Protein AF-A0A7V6X422-F1 (afdb_monomer_lite)

Structure (mmCIF, N/CA/C/O backbone):
data_AF-A0A7V6X422-F1
#
_entry.id   AF-A0A7V6X422-F1
#
loop_
_atom_site.group_PDB
_atom_site.id
_atom_site.type_symbol
_atom_site.label_atom_id
_atom_site.label_alt_id
_atom_site.label_comp_id
_atom_site.label_asym_id
_atom_site.label_entity_id
_atom_site.label_seq_id
_atom_site.pdbx_PDB_ins_code
_atom_site.Cartn_x
_atom_site.Cartn_y
_atom_site.Cartn_z
_atom_site.occupancy
_atom_site.B_iso_or_equiv
_atom_site.auth_seq_id
_atom_site.auth_comp_id
_atom_site.auth_asym_id
_atom_site.auth_atom_id
_atom_site.pdbx_PDB_model_num
ATOM 1 N N . SER A 1 1 ? 37.092 27.113 49.396 1.00 39.09 1 SER A N 1
ATOM 2 C CA . SER A 1 1 ? 36.968 28.521 49.836 1.00 39.09 1 SER A CA 1
ATOM 3 C C . SER A 1 1 ? 35.570 29.023 49.493 1.00 39.09 1 SER A C 1
ATOM 5 O O . SER A 1 1 ? 35.177 28.963 48.341 1.00 39.09 1 SER A O 1
ATOM 7 N N . ASN A 1 2 ? 34.820 29.417 50.531 1.00 39.66 2 ASN A N 1
ATOM 8 C CA . ASN A 1 2 ? 33.446 29.948 50.590 1.00 39.66 2 ASN A CA 1
ATOM 9 C C . ASN A 1 2 ? 32.386 29.337 49.652 1.00 39.66 2 ASN A C 1
ATOM 11 O O . ASN A 1 2 ? 32.268 29.717 48.490 1.00 39.66 2 ASN A O 1
ATOM 15 N N . SER A 1 3 ? 31.527 28.476 50.220 1.00 48.16 3 SER A N 1
ATOM 16 C CA . SER A 1 3 ? 30.239 28.095 49.627 1.00 48.16 3 SER A CA 1
ATOM 17 C C . SER A 1 3 ? 29.490 29.354 49.194 1.00 48.16 3 SER A C 1
ATOM 19 O O . SER A 1 3 ? 29.181 30.210 50.032 1.00 48.16 3 SER A O 1
ATOM 21 N N . LYS A 1 4 ? 29.212 29.490 47.896 1.00 50.72 4 LYS A N 1
ATOM 22 C CA . LYS A 1 4 ? 28.394 30.593 47.395 1.00 50.72 4 LYS A CA 1
ATOM 23 C C . LYS A 1 4 ? 26.979 30.400 47.936 1.00 50.72 4 LYS A C 1
ATOM 25 O O . LYS A 1 4 ? 26.298 29.437 47.590 1.00 50.72 4 LYS A O 1
ATOM 30 N N . LYS A 1 5 ? 26.577 31.296 48.834 1.00 50.28 5 LYS A N 1
ATOM 31 C CA . LYS A 1 5 ? 25.212 31.418 49.336 1.00 50.28 5 LYS A CA 1
ATOM 32 C C . LYS A 1 5 ? 24.578 32.605 48.630 1.00 50.28 5 LYS A C 1
ATOM 34 O O . LYS A 1 5 ? 25.113 33.710 48.701 1.00 50.28 5 LYS A O 1
ATOM 39 N N . ILE A 1 6 ? 23.456 32.368 47.964 1.00 48.06 6 ILE A N 1
ATOM 40 C CA . ILE A 1 6 ? 22.561 33.433 47.523 1.00 48.06 6 ILE A CA 1
ATOM 41 C C . ILE A 1 6 ? 21.327 33.382 48.413 1.00 48.06 6 ILE A C 1
ATOM 43 O O . ILE A 1 6 ? 20.767 32.313 48.672 1.00 48.06 6 ILE A O 1
ATOM 47 N N . SER A 1 7 ? 20.943 34.551 48.911 1.00 47.62 7 SER A N 1
ATOM 48 C CA . SER A 1 7 ? 19.698 34.736 49.639 1.00 47.62 7 SER A CA 1
ATOM 49 C C . SER A 1 7 ? 18.792 35.627 48.808 1.00 47.62 7 SER A C 1
ATOM 51 O O . SER A 1 7 ? 19.206 36.707 48.384 1.00 47.62 7 SER A O 1
ATOM 53 N N . LEU A 1 8 ? 17.581 35.144 48.554 1.00 48.09 8 LEU A N 1
ATOM 54 C CA . LEU A 1 8 ? 16.531 35.890 47.879 1.00 48.09 8 LEU A CA 1
ATOM 55 C C . LEU A 1 8 ? 15.438 36.180 48.903 1.00 48.09 8 LEU A C 1
ATOM 57 O O . LEU A 1 8 ? 14.854 35.255 49.466 1.00 48.09 8 LEU A O 1
ATOM 61 N N . THR A 1 9 ? 15.165 37.460 49.115 1.00 50.34 9 THR A N 1
ATOM 62 C CA . THR A 1 9 ? 14.066 37.925 49.958 1.00 50.34 9 THR A CA 1
ATOM 63 C C . THR A 1 9 ? 12.935 38.377 49.050 1.00 50.34 9 THR A C 1
ATOM 65 O O . THR A 1 9 ? 13.094 39.329 48.283 1.00 50.34 9 THR A O 1
ATOM 68 N N . LEU A 1 10 ? 11.795 37.695 49.124 1.00 46.91 10 LEU A N 1
ATOM 69 C CA . LEU A 1 10 ? 10.579 38.096 48.426 1.00 46.91 10 LEU A CA 1
ATOM 70 C C . LEU A 1 10 ? 9.623 38.732 49.431 1.00 46.91 10 LEU A C 1
ATOM 72 O O . LEU A 1 10 ? 9.246 38.113 50.426 1.00 46.91 10 LEU A O 1
ATOM 76 N N . CYS A 1 11 ? 9.224 39.970 49.151 1.00 55.22 11 CYS A N 1
ATOM 77 C CA . CYS A 1 11 ? 8.265 40.715 49.957 1.00 55.22 11 CYS A CA 1
ATO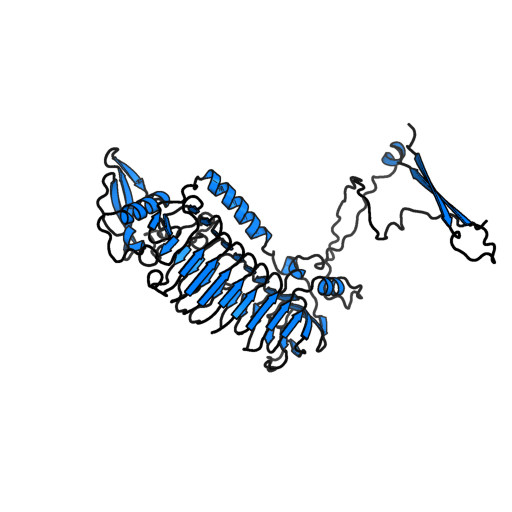M 78 C C . CYS A 1 11 ? 7.012 40.994 49.131 1.00 55.22 11 CYS A C 1
ATOM 80 O O . CYS A 1 11 ? 7.105 41.490 48.009 1.00 55.22 11 CYS A O 1
ATOM 82 N N . SER A 1 12 ? 5.841 40.746 49.711 1.00 51.59 12 SER A N 1
ATOM 83 C CA . SER A 1 12 ? 4.558 41.174 49.157 1.00 51.59 12 SER A CA 1
ATOM 84 C C . SER A 1 12 ? 3.738 41.892 50.223 1.00 51.59 12 SER A C 1
ATOM 86 O O . SER A 1 12 ? 3.800 41.570 51.411 1.00 51.59 12 SER A O 1
ATOM 88 N N . THR A 1 13 ? 2.979 42.897 49.797 1.00 52.91 13 THR A N 1
ATOM 89 C CA . THR A 1 13 ? 1.992 43.583 50.637 1.00 52.91 13 THR A CA 1
ATOM 90 C C . THR A 1 13 ? 0.639 43.383 49.981 1.00 52.91 13 THR A C 1
ATOM 92 O O . THR A 1 13 ? 0.491 43.690 48.801 1.00 52.91 13 THR A O 1
ATOM 95 N N . TYR A 1 14 ? -0.341 42.869 50.719 1.00 55.34 14 TYR A N 1
ATOM 96 C CA . TYR A 1 14 ? -1.690 42.668 50.193 1.00 55.34 14 TYR A CA 1
ATOM 97 C C . TYR A 1 14 ? -2.749 43.219 51.149 1.00 55.34 14 TYR A C 1
ATOM 99 O O . TYR A 1 14 ? -2.498 43.429 52.338 1.00 55.34 14 TYR A O 1
ATOM 107 N N . GLY A 1 15 ? -3.935 43.485 50.596 1.00 54.53 15 GLY A N 1
ATOM 108 C CA . GLY A 1 15 ? -5.058 44.093 51.315 1.00 54.53 15 GLY A CA 1
ATOM 109 C C . GLY A 1 15 ? -5.277 45.584 51.044 1.00 54.53 15 GLY A C 1
ATOM 110 O O . GLY A 1 15 ? -5.932 46.238 51.849 1.00 54.53 15 GLY A O 1
ATOM 111 N N . VAL A 1 16 ? -4.766 46.120 49.930 1.00 54.19 16 VAL A N 1
ATOM 112 C CA . VAL A 1 16 ? -5.025 47.505 49.502 1.00 54.19 16 VAL A CA 1
ATOM 113 C C . VAL A 1 16 ? -5.635 47.496 48.093 1.00 54.19 16 VAL A C 1
ATOM 115 O O . VAL A 1 16 ? -5.088 46.801 47.238 1.00 54.19 16 VAL A O 1
ATOM 118 N N . LEU A 1 17 ? -6.702 48.301 47.902 1.00 48.78 17 LEU A N 1
ATOM 119 C CA . LEU A 1 17 ? -7.519 48.619 46.695 1.00 48.78 17 LEU A CA 1
ATOM 120 C C . LEU A 1 17 ? -8.883 47.872 46.662 1.00 48.78 17 LEU A C 1
ATOM 122 O O . LEU A 1 17 ? -8.901 46.651 46.769 1.00 48.78 17 LEU A O 1
ATOM 126 N N . ASP A 1 18 ? -10.079 48.487 46.602 1.00 47.84 18 ASP A N 1
ATOM 127 C CA . ASP A 1 18 ? -10.514 49.826 46.143 1.00 47.84 18 ASP A CA 1
ATOM 128 C C . ASP A 1 18 ? -11.779 50.374 46.878 1.00 47.84 18 ASP A C 1
ATOM 130 O O . ASP A 1 18 ? -12.645 49.624 47.336 1.00 47.84 18 ASP A O 1
ATOM 134 N N . ASP A 1 19 ? -11.881 51.712 46.920 1.00 54.50 19 ASP A N 1
ATOM 135 C CA . ASP A 1 19 ? -13.081 52.573 46.795 1.00 54.50 19 ASP A CA 1
ATOM 136 C C . ASP A 1 19 ? -14.284 52.520 47.763 1.00 54.50 19 ASP A C 1
ATOM 138 O O . ASP A 1 19 ? -15.371 52.993 47.414 1.00 54.50 19 ASP A O 1
ATOM 142 N N . LYS A 1 20 ? -14.136 52.085 49.024 1.00 53.91 20 LYS A N 1
ATOM 143 C CA . LYS A 1 20 ? -15.140 52.416 50.068 1.00 53.91 20 LYS A CA 1
ATOM 144 C C . LYS A 1 20 ? -14.505 52.938 51.368 1.00 53.91 20 LYS A C 1
ATOM 146 O O . LYS A 1 20 ? -13.764 52.184 51.993 1.00 53.91 20 LYS A O 1
ATOM 151 N N . PRO A 1 21 ? -14.808 54.174 51.832 1.00 52.25 21 PRO A N 1
ATOM 152 C CA . PRO A 1 21 ? -14.070 54.827 52.926 1.00 52.25 21 PRO A CA 1
ATOM 153 C C . PRO A 1 21 ? -14.314 54.303 54.350 1.00 52.25 21 PRO A C 1
ATOM 155 O O . PRO A 1 21 ? -13.856 54.939 55.292 1.00 52.25 21 PRO A O 1
ATOM 158 N N . GLU A 1 22 ? -15.053 53.212 54.563 1.00 54.59 22 GLU A N 1
ATOM 159 C CA . GLU A 1 22 ? -15.645 52.960 55.891 1.00 54.59 22 GLU A CA 1
ATOM 160 C C . GLU A 1 22 ? -15.106 51.746 56.660 1.00 54.59 22 GLU A C 1
ATOM 162 O O . GLU A 1 22 ? -15.629 51.426 57.723 1.00 54.59 22 GLU A O 1
ATOM 167 N N . VAL A 1 23 ? -14.022 51.097 56.214 1.00 54.19 23 VAL A N 1
ATOM 168 C CA . VAL A 1 23 ? -13.321 50.107 57.057 1.00 54.19 23 VAL A CA 1
ATOM 169 C C . VAL A 1 23 ? -11.805 50.214 56.874 1.00 54.19 23 VAL A C 1
ATOM 171 O O . VAL A 1 23 ? -11.267 49.747 55.871 1.00 54.19 23 VAL A O 1
ATOM 174 N N . GLU A 1 24 ? -11.102 50.791 57.855 1.00 50.31 24 GLU A N 1
ATOM 175 C CA . GLU A 1 24 ? -9.637 50.709 57.950 1.00 50.31 24 GLU A CA 1
ATOM 176 C C . GLU A 1 24 ? -9.220 49.236 58.072 1.00 50.31 24 GLU A C 1
ATOM 178 O O . GLU A 1 24 ? -9.420 48.596 59.106 1.00 50.31 24 GLU A O 1
ATOM 183 N N . LYS A 1 25 ? -8.638 48.670 57.011 1.00 50.75 25 LYS A N 1
ATOM 184 C CA . LYS A 1 25 ? -7.932 47.387 57.092 1.00 50.75 25 LYS A CA 1
ATOM 185 C C . LYS A 1 25 ? -6.433 47.649 57.162 1.00 50.75 25 LYS A C 1
ATOM 187 O O . LYS A 1 25 ? -5.873 48.340 56.317 1.00 50.75 25 LYS A O 1
ATOM 192 N N . ILE A 1 26 ? -5.798 47.090 58.190 1.00 51.41 26 ILE A N 1
ATOM 193 C CA . ILE A 1 26 ? -4.356 47.189 58.434 1.00 51.41 26 ILE A CA 1
ATOM 194 C C . ILE A 1 26 ? -3.623 46.434 57.308 1.00 51.41 26 ILE A C 1
ATOM 196 O O . ILE A 1 26 ? -3.895 45.244 57.127 1.00 51.41 26 ILE A O 1
ATOM 200 N N . PRO A 1 27 ? -2.714 47.074 56.548 1.00 52.22 27 PRO A N 1
ATOM 201 C CA . PRO A 1 27 ? -1.969 46.400 55.489 1.00 52.22 27 PRO A CA 1
ATOM 202 C C . PRO A 1 27 ? -1.091 45.293 56.080 1.00 52.22 27 PRO A C 1
ATOM 204 O O . PRO A 1 27 ? -0.314 45.535 57.006 1.00 52.22 27 PRO A O 1
ATOM 207 N N . GLN A 1 28 ? -1.200 44.081 55.532 1.00 50.09 28 GLN A N 1
ATOM 208 C CA . GLN A 1 28 ? -0.373 42.950 55.946 1.00 50.09 28 GLN A CA 1
ATOM 209 C C . GLN A 1 28 ? 0.799 42.778 54.981 1.00 50.09 28 GLN A C 1
ATOM 211 O O . GLN A 1 28 ? 0.638 42.813 53.758 1.00 50.09 28 GLN A O 1
ATOM 216 N N . LYS A 1 29 ? 1.994 42.607 55.548 1.00 46.66 29 LYS A N 1
ATOM 217 C CA . LYS A 1 29 ? 3.221 42.307 54.809 1.00 46.66 29 LYS A CA 1
ATOM 218 C C . LYS A 1 29 ? 3.597 40.859 55.054 1.00 46.66 29 LYS A C 1
ATOM 220 O O . LYS A 1 29 ? 3.610 40.417 56.198 1.00 46.66 29 LYS A O 1
ATOM 225 N N . VAL A 1 30 ? 3.940 40.154 53.987 1.00 46.66 30 VAL A N 1
ATOM 226 C CA . VAL A 1 30 ? 4.555 38.831 54.072 1.00 46.66 30 VAL A CA 1
ATOM 227 C C . VAL A 1 30 ? 5.927 38.927 53.429 1.00 46.66 30 VAL A C 1
ATOM 229 O O . VAL A 1 30 ? 6.063 39.407 52.302 1.00 46.66 30 VAL A O 1
ATOM 232 N N . GLN A 1 31 ? 6.937 38.500 54.179 1.00 44.22 31 GLN A N 1
ATOM 233 C CA . GLN A 1 31 ? 8.309 38.361 53.721 1.00 44.22 31 GLN A CA 1
ATOM 234 C C . GLN A 1 31 ? 8.694 36.892 53.831 1.00 44.22 31 GLN A C 1
ATOM 236 O O . GLN A 1 31 ? 8.402 36.248 54.837 1.00 44.22 31 GLN A O 1
ATOM 241 N N . MET A 1 32 ? 9.356 36.380 52.801 1.00 44.31 32 MET A N 1
ATOM 242 C CA . MET A 1 32 ? 9.904 35.035 52.803 1.00 44.31 32 MET A CA 1
ATOM 243 C C . MET A 1 32 ? 11.343 35.073 52.304 1.00 44.31 32 MET A C 1
ATOM 245 O O . MET A 1 32 ? 11.629 35.628 51.239 1.00 44.31 32 MET A O 1
ATOM 249 N N . ASP A 1 33 ? 12.234 34.477 53.091 1.00 42.16 33 ASP A N 1
ATOM 250 C CA . ASP A 1 33 ? 13.657 34.405 52.793 1.00 42.16 33 ASP A CA 1
ATOM 251 C C . ASP A 1 33 ? 14.014 32.998 52.322 1.00 42.16 33 ASP A C 1
ATOM 253 O O . ASP A 1 33 ? 13.880 32.018 53.055 1.00 42.16 33 ASP A O 1
ATOM 257 N N . PHE A 1 34 ? 14.517 32.901 51.097 1.00 44.94 34 PHE A N 1
ATOM 258 C CA . PHE A 1 34 ? 15.059 31.667 50.551 1.00 44.94 34 PHE A CA 1
ATOM 259 C C . PHE A 1 34 ? 16.577 31.723 50.618 1.00 44.94 34 PHE A C 1
ATOM 261 O O . PHE A 1 34 ? 17.200 32.687 50.172 1.00 44.94 34 PHE A O 1
ATOM 268 N N . THR A 1 35 ? 17.190 30.677 51.163 1.00 43.69 35 THR A N 1
ATOM 269 C CA . THR A 1 35 ? 18.640 30.495 51.118 1.00 43.69 35 THR A CA 1
ATOM 270 C C . THR A 1 35 ? 18.956 29.303 50.236 1.00 43.69 35 THR A C 1
ATOM 272 O O . THR A 1 35 ? 18.597 28.180 50.570 1.00 43.69 35 THR A O 1
ATOM 275 N N . ILE A 1 36 ? 19.686 29.546 49.150 1.00 48.62 36 ILE A N 1
ATOM 276 C CA . ILE A 1 36 ? 20.224 28.488 48.298 1.00 48.62 36 ILE A CA 1
ATOM 277 C C . ILE A 1 36 ? 21.727 28.411 48.566 1.00 48.62 36 ILE A C 1
ATOM 279 O O . ILE A 1 36 ? 22.453 29.400 48.406 1.00 48.62 36 ILE A O 1
ATOM 283 N N . LYS A 1 37 ? 22.190 27.245 49.028 1.00 50.50 37 LYS A N 1
ATOM 284 C CA . LYS A 1 37 ? 23.607 26.962 49.289 1.00 50.50 37 LYS A CA 1
ATOM 285 C C . LYS A 1 37 ? 24.091 25.919 48.289 1.00 50.50 37 LYS A C 1
ATOM 287 O O . LYS A 1 37 ? 23.508 24.845 48.194 1.00 50.50 37 LYS A O 1
ATOM 292 N N . MET A 1 38 ? 25.191 26.216 47.604 1.00 49.25 38 MET A N 1
ATOM 293 C CA . MET A 1 38 ? 25.941 25.193 46.878 1.00 49.25 38 MET A CA 1
ATOM 294 C C . MET A 1 38 ? 26.839 24.439 47.877 1.00 49.25 38 MET A C 1
ATOM 296 O O . MET A 1 38 ? 27.564 25.110 48.628 1.00 49.25 38 MET A O 1
ATOM 300 N N . PRO A 1 39 ? 26.786 23.095 47.946 1.00 53.09 39 PRO A N 1
ATOM 301 C CA . PRO A 1 39 ? 27.644 22.330 48.846 1.00 53.09 39 PRO A CA 1
ATOM 302 C C . PRO A 1 39 ? 29.120 22.566 48.505 1.00 53.09 39 PRO A C 1
ATOM 304 O O . PRO A 1 39 ? 29.488 22.822 47.358 1.00 53.09 39 PRO A O 1
ATOM 307 N N . SER A 1 40 ? 29.967 22.559 49.528 1.00 55.88 40 SER A N 1
ATOM 308 C CA . SER A 1 40 ? 31.416 22.693 49.369 1.00 55.88 40 SER A CA 1
ATOM 309 C C . SER A 1 40 ? 32.029 21.416 48.786 1.00 55.88 40 SER A C 1
ATOM 311 O O . SER A 1 40 ? 31.485 20.332 48.969 1.00 55.88 40 SER A O 1
ATO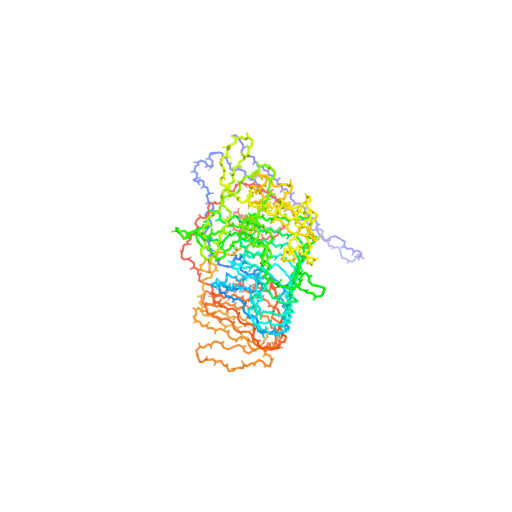M 313 N N . GLU A 1 41 ? 33.189 21.519 48.125 1.00 52.03 41 GLU A N 1
ATOM 314 C CA . GLU A 1 41 ? 33.918 20.342 47.611 1.00 52.03 41 GLU A CA 1
ATOM 315 C C . GLU A 1 41 ? 34.167 19.285 48.700 1.00 52.03 41 GLU A C 1
ATOM 317 O O . GLU A 1 41 ? 34.080 18.094 48.430 1.00 52.03 41 GLU A O 1
ATOM 322 N N . GLU A 1 42 ? 34.401 19.698 49.949 1.00 54.91 42 GLU A N 1
ATOM 323 C CA . GLU A 1 42 ? 34.571 18.779 51.083 1.00 54.91 42 GLU A CA 1
ATOM 324 C C . GLU A 1 42 ? 33.276 18.053 51.492 1.00 54.91 42 GLU A C 1
ATOM 326 O O . GLU A 1 42 ? 33.346 16.920 51.962 1.00 54.91 42 GLU A O 1
ATOM 331 N N . GLU A 1 43 ? 32.106 18.680 51.315 1.00 53.09 43 GLU A N 1
ATOM 332 C CA . GLU A 1 43 ? 30.788 18.061 51.543 1.00 53.09 43 GLU A CA 1
ATOM 333 C C . GLU A 1 43 ? 30.430 17.098 50.393 1.00 53.09 43 GLU A C 1
ATOM 335 O O . GLU A 1 43 ? 29.890 16.027 50.646 1.00 53.09 43 GLU A O 1
ATOM 340 N N . ILE A 1 44 ? 30.808 17.431 49.151 1.00 52.16 44 ILE A N 1
ATOM 341 C CA . ILE A 1 44 ? 30.612 16.584 47.956 1.00 52.16 44 ILE A CA 1
ATOM 342 C C . ILE A 1 44 ? 31.479 15.314 48.009 1.00 52.16 44 ILE A C 1
ATOM 344 O O . ILE A 1 44 ? 31.081 14.271 47.502 1.00 52.16 44 ILE A O 1
ATOM 348 N N . LEU A 1 45 ? 32.668 15.389 48.617 1.00 47.81 45 LEU A N 1
ATOM 349 C CA . LEU A 1 45 ? 33.629 14.279 48.669 1.00 47.81 45 LEU A CA 1
ATOM 350 C C . LEU A 1 45 ? 33.458 13.352 49.889 1.00 47.81 45 LEU A C 1
ATOM 352 O O . LEU A 1 45 ? 34.007 12.251 49.885 1.00 47.81 45 LEU A O 1
ATOM 356 N N . LYS A 1 46 ? 32.743 13.778 50.944 1.00 47.94 46 LYS A N 1
ATOM 357 C CA . LYS A 1 46 ? 32.546 12.989 52.181 1.00 47.94 46 LYS A CA 1
ATOM 358 C C . LYS A 1 46 ? 31.323 12.083 52.164 1.00 47.94 46 LYS A C 1
ATOM 360 O O . LYS A 1 46 ? 31.327 11.071 52.861 1.00 47.94 46 LYS A O 1
ATOM 365 N N . GLU A 1 47 ? 30.301 12.427 51.396 1.00 44.88 47 GLU A N 1
ATOM 366 C CA . GLU A 1 47 ? 29.102 11.614 51.245 1.00 44.88 47 GLU A CA 1
ATOM 367 C C . GLU A 1 47 ? 28.950 11.279 49.770 1.00 44.88 47 GLU A C 1
ATOM 369 O O . GLU A 1 47 ? 28.901 12.174 48.932 1.00 44.88 47 GLU A O 1
ATOM 374 N N . ASN A 1 48 ? 28.972 9.977 49.471 1.00 37.41 48 ASN A N 1
ATOM 375 C CA . ASN A 1 48 ? 28.841 9.412 48.132 1.00 37.41 48 ASN A CA 1
ATOM 376 C C . ASN A 1 48 ? 27.871 10.225 47.273 1.00 37.41 48 ASN A C 1
ATOM 378 O O . ASN A 1 48 ? 26.752 10.492 47.707 1.00 37.41 48 ASN A O 1
ATOM 382 N N . TYR A 1 49 ? 28.308 10.558 46.056 1.00 38.31 49 TYR A N 1
ATOM 383 C CA . TYR A 1 49 ? 27.495 11.150 44.999 1.00 38.31 49 TYR A CA 1
ATOM 384 C C . TYR A 1 49 ? 26.030 10.710 45.101 1.00 38.31 49 TYR A C 1
ATOM 386 O O . TYR A 1 49 ? 25.713 9.520 45.008 1.00 38.31 49 TYR A O 1
ATOM 394 N N . TYR A 1 50 ? 25.140 11.677 45.314 1.00 38.12 50 TYR A N 1
ATOM 395 C CA . TYR A 1 50 ? 23.708 11.432 45.301 1.00 38.12 50 TYR A CA 1
ATOM 396 C C . TYR A 1 50 ? 23.277 11.190 43.855 1.00 38.12 50 TYR A C 1
ATOM 398 O O . TYR A 1 50 ? 22.954 12.117 43.118 1.00 38.12 50 TYR A O 1
ATOM 406 N N . TYR A 1 51 ? 23.275 9.929 43.446 1.00 35.22 51 TYR A N 1
ATOM 407 C CA . TYR A 1 51 ? 22.495 9.494 42.301 1.00 35.22 51 TYR A CA 1
ATOM 408 C C . TYR A 1 51 ? 21.034 9.425 42.748 1.00 35.22 51 TYR A C 1
ATOM 410 O O . TYR A 1 51 ? 20.694 8.672 43.663 1.00 35.22 51 TYR A O 1
ATOM 418 N N . ILE A 1 52 ? 20.157 10.209 42.121 1.00 34.31 52 ILE A N 1
ATOM 419 C CA . ILE A 1 52 ? 18.721 9.958 42.235 1.00 34.31 52 ILE A CA 1
ATOM 420 C C . ILE A 1 52 ? 18.438 8.743 41.356 1.00 34.31 52 ILE A C 1
ATOM 422 O O . ILE A 1 52 ? 18.276 8.859 40.144 1.00 34.31 52 ILE A O 1
ATOM 426 N N . TYR A 1 53 ? 18.407 7.567 41.973 1.00 34.47 53 TYR A N 1
ATOM 427 C CA . TYR A 1 53 ? 17.835 6.388 41.342 1.00 34.47 53 TYR A CA 1
ATOM 428 C C . TYR A 1 53 ? 16.322 6.532 41.422 1.00 34.47 53 TYR A C 1
ATOM 430 O O . TYR A 1 53 ? 15.723 6.405 42.492 1.00 34.47 53 TYR A O 1
ATOM 438 N N . ARG A 1 54 ? 15.692 6.851 40.294 1.00 37.84 54 ARG A N 1
ATOM 439 C CA . ARG A 1 54 ? 14.250 6.683 40.182 1.00 37.84 54 ARG A CA 1
ATOM 440 C C . ARG A 1 54 ? 14.012 5.242 39.759 1.00 37.84 54 ARG A C 1
ATOM 442 O O . ARG A 1 54 ? 14.399 4.861 38.660 1.00 37.84 54 ARG A O 1
ATOM 449 N N . ASN A 1 55 ? 13.342 4.477 40.612 1.00 32.56 55 ASN A N 1
ATOM 450 C CA . ASN A 1 55 ? 12.643 3.281 40.167 1.00 32.56 55 ASN A CA 1
ATOM 451 C C . ASN A 1 55 ? 11.513 3.760 39.253 1.00 32.56 55 ASN A C 1
ATOM 453 O O . ASN A 1 55 ? 10.469 4.209 39.728 1.00 32.56 55 ASN A O 1
ATOM 457 N N . VAL A 1 56 ? 11.765 3.783 37.946 1.00 39.88 56 VAL A N 1
ATOM 458 C CA . VAL A 1 56 ? 10.714 3.988 36.956 1.00 39.88 56 VAL A CA 1
ATOM 459 C C . VAL A 1 56 ? 10.111 2.617 36.718 1.00 39.88 56 VAL A C 1
ATOM 461 O O . VAL A 1 56 ? 10.809 1.696 36.308 1.00 39.88 56 VAL A O 1
ATOM 464 N N . ILE A 1 57 ? 8.827 2.481 37.029 1.00 41.28 57 ILE A N 1
ATOM 465 C CA . ILE A 1 57 ? 8.045 1.375 36.496 1.00 41.28 57 ILE A CA 1
ATOM 466 C C . ILE A 1 57 ? 7.821 1.751 35.033 1.00 41.28 57 ILE A C 1
ATOM 468 O O . ILE A 1 57 ? 7.105 2.718 34.759 1.00 41.28 57 ILE A O 1
ATOM 472 N N . GLU A 1 58 ? 8.503 1.079 34.107 1.00 47.69 58 GLU A N 1
ATOM 473 C CA . GLU A 1 58 ? 8.146 1.210 32.699 1.00 47.69 58 GLU A CA 1
ATOM 474 C C . GLU A 1 58 ? 6.751 0.609 32.546 1.00 47.69 58 GLU A C 1
ATOM 476 O O . GLU A 1 58 ? 6.489 -0.542 32.887 1.00 47.69 58 GLU A O 1
ATOM 481 N N . THR A 1 59 ? 5.813 1.459 32.149 1.00 53.47 59 THR A N 1
ATOM 482 C CA . THR A 1 59 ? 4.453 1.040 31.841 1.00 53.47 59 THR A CA 1
ATOM 483 C C . THR A 1 59 ? 4.246 1.283 30.367 1.00 53.47 59 THR A C 1
ATOM 485 O O . THR A 1 59 ? 4.691 2.298 29.830 1.00 53.47 59 THR A O 1
ATOM 488 N N . ASN A 1 60 ? 3.458 0.426 29.741 1.00 59.47 60 ASN A N 1
ATOM 489 C CA . ASN A 1 60 ? 3.059 0.570 28.346 1.00 59.47 60 ASN A CA 1
ATOM 490 C C . ASN A 1 60 ? 2.140 1.787 28.092 1.00 59.47 60 ASN A C 1
ATOM 492 O O . ASN A 1 60 ? 1.595 1.952 27.002 1.00 59.47 60 ASN A O 1
ATOM 496 N N . ARG A 1 61 ? 1.925 2.636 29.106 1.00 67.06 61 ARG A N 1
ATOM 497 C CA . ARG A 1 61 ? 1.071 3.827 29.053 1.00 67.06 61 ARG A CA 1
ATOM 498 C C . ARG A 1 61 ? 1.702 4.960 28.242 1.00 67.06 61 ARG A C 1
ATOM 500 O O . ARG A 1 61 ? 0.965 5.759 27.674 1.00 67.06 61 ARG A O 1
ATOM 507 N N . ASP A 1 62 ? 3.031 5.006 28.152 1.00 65.19 62 ASP A N 1
ATOM 508 C CA . ASP A 1 62 ? 3.773 5.934 27.287 1.00 65.19 62 ASP A CA 1
ATOM 509 C C . ASP A 1 62 ? 4.184 5.215 25.993 1.00 65.19 62 ASP A C 1
ATOM 511 O O . ASP A 1 62 ? 5.342 4.867 25.783 1.00 65.19 62 ASP A O 1
ATOM 515 N N . SER A 1 63 ? 3.186 4.875 25.174 1.00 76.88 63 SER A N 1
ATOM 516 C CA . SER A 1 63 ? 3.365 4.135 23.921 1.00 76.88 63 SER A CA 1
ATOM 517 C C . SER A 1 63 ? 2.776 4.896 22.739 1.00 76.88 63 SER A C 1
ATOM 519 O O . SER A 1 63 ? 1.674 5.448 22.815 1.00 76.88 63 SER A O 1
ATOM 521 N N . GLU A 1 64 ? 3.475 4.858 21.604 1.00 82.44 64 GLU A N 1
ATOM 522 C CA . GLU A 1 64 ? 3.008 5.469 20.360 1.00 82.44 64 GLU A CA 1
ATOM 523 C C . GLU A 1 64 ? 1.695 4.862 19.846 1.00 82.44 64 GLU A C 1
ATOM 525 O O . GLU A 1 64 ? 0.962 5.517 19.099 1.00 82.44 64 GLU A O 1
ATOM 530 N N . LEU A 1 65 ? 1.345 3.647 20.291 1.00 87.25 65 LEU A N 1
ATOM 531 C CA . LEU A 1 65 ? 0.090 2.977 19.952 1.00 87.25 65 LEU A CA 1
ATOM 532 C C . LEU A 1 65 ? -1.135 3.857 20.220 1.00 87.25 65 LEU A C 1
ATOM 534 O O . LEU A 1 65 ? -2.036 3.937 19.384 1.00 87.25 65 LEU A O 1
ATOM 538 N N . TRP A 1 66 ? -1.144 4.569 21.345 1.00 88.19 66 TRP A N 1
ATOM 539 C CA . TRP A 1 66 ? -2.298 5.331 21.823 1.00 88.19 66 TRP A CA 1
ATOM 540 C C . TRP A 1 66 ? -2.629 6.566 20.969 1.00 88.19 66 TRP A C 1
ATOM 542 O O . TRP A 1 66 ? -3.734 7.113 21.050 1.00 88.19 66 TRP A O 1
ATOM 552 N N . HIS A 1 67 ? -1.702 6.996 20.111 1.00 89.06 67 HIS A N 1
ATOM 553 C CA . HIS A 1 67 ? -1.901 8.101 19.171 1.00 89.06 67 HIS A CA 1
ATOM 554 C C . HIS A 1 67 ? -2.569 7.668 17.854 1.00 89.06 67 HIS A C 1
ATOM 556 O O . HIS A 1 67 ? -2.855 8.504 16.994 1.00 89.06 67 HIS A O 1
ATOM 562 N N . ASN A 1 68 ? -2.861 6.375 17.696 1.00 95.38 68 ASN A N 1
ATOM 563 C CA . ASN A 1 68 ? -3.524 5.825 16.519 1.00 95.38 68 ASN A CA 1
ATOM 564 C C . ASN A 1 68 ? -5.031 5.673 16.752 1.00 95.38 68 ASN A C 1
ATOM 566 O O . ASN A 1 68 ? -5.495 5.411 17.865 1.00 95.38 68 ASN A O 1
ATOM 570 N N . ALA A 1 69 ? -5.819 5.835 15.692 1.00 97.88 69 ALA A N 1
ATOM 571 C CA . ALA A 1 69 ? -7.241 5.498 15.717 1.00 97.88 69 ALA A CA 1
ATOM 572 C C . ALA A 1 69 ? -7.437 3.976 15.656 1.00 97.88 69 ALA A C 1
ATOM 574 O O . ALA A 1 69 ? -8.240 3.435 16.413 1.00 97.88 69 ALA A O 1
ATOM 575 N N . LEU A 1 70 ? -6.684 3.310 14.774 1.00 98.69 70 LEU A N 1
ATOM 576 C CA . LEU A 1 70 ? -6.720 1.866 14.548 1.00 98.69 70 LEU A CA 1
ATOM 577 C C . LEU A 1 70 ? -5.289 1.320 14.475 1.00 98.69 70 LEU A C 1
ATOM 579 O O . LEU A 1 70 ? -4.460 1.869 13.744 1.00 98.69 70 LEU A O 1
ATOM 583 N N . VAL A 1 71 ? -5.028 0.235 15.197 1.00 98.50 71 VAL A N 1
ATOM 584 C CA . VAL A 1 71 ? -3.781 -0.534 15.147 1.00 98.50 71 VAL A CA 1
ATOM 585 C C . VAL A 1 71 ? -4.135 -2.009 15.009 1.00 98.50 71 VAL A C 1
ATOM 587 O O . VAL A 1 71 ? -4.763 -2.579 15.900 1.00 98.50 71 VAL A O 1
ATOM 590 N N . ALA A 1 72 ? -3.701 -2.630 13.919 1.00 98.44 72 ALA A N 1
ATOM 591 C CA . ALA A 1 72 ? -3.723 -4.075 13.751 1.00 98.44 72 ALA A CA 1
ATOM 592 C C . ALA A 1 72 ? -2.300 -4.578 13.514 1.00 98.44 72 ALA A C 1
ATOM 594 O O . ALA A 1 72 ? -1.579 -4.053 12.665 1.00 98.44 72 ALA A O 1
ATOM 595 N N . TYR A 1 73 ? -1.894 -5.603 14.251 1.00 97.19 73 TYR A N 1
ATOM 596 C CA . TYR A 1 73 ? -0.681 -6.359 13.938 1.00 97.19 73 TYR A CA 1
ATOM 597 C C . TYR A 1 73 ? -0.934 -7.486 12.931 1.00 97.19 73 TYR A C 1
ATOM 599 O O . TYR A 1 73 ? 0.013 -8.027 12.362 1.00 97.19 73 TYR A O 1
ATOM 607 N N . GLY A 1 74 ? -2.202 -7.791 12.661 1.00 97.88 74 GLY A N 1
ATOM 608 C CA . GLY A 1 74 ? -2.647 -8.423 11.430 1.00 97.88 74 GLY A CA 1
ATOM 609 C C . GLY A 1 74 ? -3.038 -7.391 10.369 1.00 97.88 74 GLY A C 1
ATOM 610 O O . GLY A 1 74 ? -2.422 -6.331 10.234 1.00 97.88 74 GLY A O 1
ATOM 611 N N . ASP A 1 75 ? -4.090 -7.708 9.624 1.00 98.56 75 ASP A N 1
ATOM 612 C CA . ASP A 1 75 ? -4.678 -6.864 8.589 1.00 98.56 75 ASP A CA 1
ATOM 613 C C . ASP A 1 75 ? -5.796 -5.967 9.140 1.00 98.56 75 ASP A C 1
ATOM 615 O O . ASP A 1 75 ? -6.502 -6.313 10.086 1.00 98.56 75 ASP A O 1
ATOM 619 N N . ILE A 1 76 ? -6.036 -4.841 8.473 1.00 98.75 76 ILE A N 1
ATOM 620 C CA . ILE A 1 76 ? -7.291 -4.093 8.550 1.00 98.75 76 ILE A CA 1
ATOM 621 C C . ILE A 1 76 ? -8.054 -4.361 7.254 1.00 98.75 76 ILE A C 1
ATOM 623 O O . ILE A 1 76 ? -7.665 -3.877 6.193 1.00 98.75 76 ILE A O 1
ATOM 627 N N . GLN A 1 77 ? -9.141 -5.124 7.339 1.00 98.19 77 GLN A N 1
ATOM 628 C CA . GLN A 1 77 ? -9.956 -5.524 6.193 1.00 98.19 77 GLN A CA 1
ATOM 629 C C . GLN A 1 77 ? -11.298 -4.795 6.198 1.00 98.19 77 GLN A C 1
ATOM 631 O O . GLN A 1 77 ? -12.054 -4.858 7.170 1.00 98.19 77 GLN A O 1
ATOM 636 N N . ILE A 1 78 ? -11.609 -4.115 5.096 1.00 98.19 78 ILE A N 1
ATOM 637 C CA . ILE A 1 78 ? -12.788 -3.258 4.973 1.00 98.19 78 ILE A CA 1
ATOM 638 C C . ILE A 1 78 ? -13.756 -3.830 3.940 1.00 98.19 78 ILE A C 1
ATOM 640 O O . ILE A 1 78 ? -13.462 -3.888 2.747 1.00 98.19 78 ILE A O 1
ATOM 644 N N . TYR A 1 79 ? -14.940 -4.200 4.415 1.00 96.25 79 TYR A N 1
ATOM 645 C CA . TYR A 1 79 ? -16.081 -4.682 3.631 1.00 96.25 79 TYR A CA 1
ATOM 646 C C . TYR A 1 79 ? -17.257 -3.686 3.658 1.00 96.25 79 TYR A C 1
ATOM 648 O O . TYR A 1 79 ? -18.378 -4.049 3.306 1.00 96.25 79 TYR A O 1
ATOM 656 N N . ALA A 1 80 ? -17.015 -2.469 4.156 1.00 91.06 80 ALA A N 1
ATOM 657 C CA . ALA A 1 80 ? -18.024 -1.468 4.482 1.00 91.06 80 ALA A CA 1
ATOM 658 C C . ALA A 1 80 ? -17.915 -0.207 3.616 1.00 91.06 80 ALA A C 1
ATOM 660 O O . ALA A 1 80 ? -16.811 0.291 3.379 1.00 91.06 80 ALA A O 1
ATOM 661 N N . SER A 1 81 ? -19.071 0.355 3.235 1.00 86.62 81 SER A N 1
ATOM 662 C CA . SER A 1 81 ? -19.152 1.323 2.128 1.00 86.62 81 SER A CA 1
ATOM 663 C C . SER A 1 81 ? -18.948 2.780 2.465 1.00 86.62 81 SER A C 1
ATOM 665 O O . SER A 1 81 ? -18.725 3.588 1.566 1.00 86.62 81 SER A O 1
ATOM 667 N N . ASP A 1 82 ? -18.997 3.111 3.747 1.00 92.94 82 ASP A N 1
ATOM 668 C CA . ASP A 1 82 ? -18.817 4.468 4.244 1.00 92.94 82 ASP A CA 1
ATOM 669 C C . ASP A 1 82 ? -17.995 4.416 5.532 1.00 92.94 82 ASP A C 1
ATOM 671 O O . ASP A 1 82 ? -18.528 4.216 6.630 1.00 92.94 82 ASP A O 1
ATOM 675 N N . VAL A 1 83 ? -16.671 4.506 5.374 1.00 98.31 83 VAL A N 1
ATOM 676 C CA . VAL A 1 83 ? -15.710 4.423 6.480 1.00 98.31 83 VAL A CA 1
ATOM 677 C C . VAL A 1 83 ? -14.843 5.674 6.519 1.00 98.31 83 VAL A C 1
ATOM 679 O O . VAL A 1 83 ? -14.108 5.968 5.580 1.00 98.31 83 VAL A O 1
ATOM 682 N N . LYS A 1 84 ? -14.867 6.385 7.645 1.00 98.69 84 LYS A N 1
ATOM 683 C CA . LYS A 1 84 ? -14.036 7.568 7.889 1.00 98.69 84 LYS A CA 1
ATOM 684 C C . LYS A 1 84 ? -13.124 7.343 9.090 1.00 98.69 84 LYS A C 1
ATOM 686 O O . LYS A 1 84 ? -13.589 7.022 10.177 1.00 98.69 84 LYS A O 1
ATOM 691 N N . ILE A 1 85 ? -11.823 7.546 8.929 1.00 98.81 85 ILE A N 1
ATOM 692 C CA . ILE A 1 85 ? -10.830 7.354 9.988 1.00 98.81 85 ILE A CA 1
ATOM 693 C C . ILE A 1 85 ? -10.085 8.670 10.219 1.00 98.81 85 ILE A C 1
ATOM 695 O O . ILE A 1 85 ? -9.286 9.109 9.403 1.00 98.81 85 ILE A O 1
ATOM 699 N N . ASN A 1 86 ? -10.362 9.325 11.340 1.00 98.31 86 ASN A N 1
ATOM 700 C CA . ASN A 1 86 ? -9.783 10.590 11.784 1.00 98.31 86 ASN A CA 1
ATOM 701 C C . ASN A 1 86 ? -8.680 10.339 12.817 1.00 98.31 86 ASN A C 1
ATOM 703 O O . ASN A 1 86 ? -8.864 10.544 14.017 1.00 98.31 86 ASN A O 1
ATOM 707 N N . GLY A 1 87 ? -7.538 9.855 12.344 1.00 96.19 87 GLY A N 1
ATOM 708 C CA . GLY A 1 87 ? -6.351 9.590 13.153 1.00 96.19 87 GLY A CA 1
ATOM 709 C C . GLY A 1 87 ? -5.382 8.682 12.407 1.00 96.19 87 GLY A C 1
ATOM 710 O O . GLY A 1 87 ? -5.739 8.143 11.358 1.00 96.19 87 GLY A O 1
ATOM 711 N N . LYS A 1 88 ? -4.161 8.537 12.934 1.00 97.56 88 LYS A N 1
ATOM 712 C CA . LYS A 1 88 ? -3.135 7.655 12.358 1.00 97.56 88 LYS A CA 1
ATOM 713 C C . LYS A 1 88 ? -3.644 6.209 12.353 1.00 97.56 88 LYS A C 1
ATOM 715 O O . LYS A 1 88 ? -4.335 5.793 13.289 1.00 97.56 88 LYS A O 1
ATOM 720 N N . VAL A 1 89 ? -3.339 5.476 11.288 1.00 98.62 89 VAL A N 1
ATOM 721 C CA . VAL A 1 89 ? -3.704 4.065 11.121 1.00 98.62 89 VAL A CA 1
ATOM 722 C C . VAL A 1 89 ? -2.439 3.247 10.958 1.00 98.62 89 VAL A C 1
ATOM 724 O O . VAL A 1 89 ? -1.567 3.631 10.180 1.00 98.62 89 VAL A O 1
ATOM 727 N N . PHE A 1 90 ? -2.372 2.113 11.646 1.00 98.44 90 PHE A N 1
ATOM 728 C CA . PHE A 1 90 ? -1.309 1.135 11.470 1.00 98.44 90 PHE A CA 1
ATOM 729 C C . PHE A 1 90 ? -1.880 -0.260 11.217 1.00 98.44 90 PHE A C 1
ATOM 731 O O . PHE A 1 90 ? -2.706 -0.742 11.991 1.00 98.44 90 PHE A O 1
ATOM 738 N N . ALA A 1 91 ? -1.406 -0.913 10.160 1.00 98.38 91 ALA A N 1
ATOM 739 C CA . ALA A 1 91 ? -1.661 -2.320 9.875 1.00 98.38 91 ALA A CA 1
ATOM 740 C C . ALA A 1 91 ? -0.338 -3.021 9.548 1.00 98.38 91 ALA A C 1
ATOM 742 O O . ALA A 1 91 ? 0.181 -2.852 8.445 1.00 98.38 91 ALA A O 1
ATOM 743 N N . LYS A 1 92 ? 0.228 -3.812 10.464 1.00 96.56 92 LYS A N 1
ATOM 744 C CA . LYS A 1 92 ? 1.472 -4.550 10.173 1.00 96.56 92 LYS A CA 1
ATOM 745 C C . LYS A 1 92 ? 1.292 -5.454 8.947 1.00 96.56 92 LYS A C 1
ATOM 747 O O . LYS A 1 92 ? 2.157 -5.472 8.080 1.00 96.56 92 LYS A O 1
ATOM 752 N N . GLY A 1 93 ? 0.126 -6.088 8.838 1.00 94.19 93 GLY A N 1
ATOM 753 C CA . GLY A 1 93 ? -0.258 -6.927 7.713 1.00 94.19 93 GLY A CA 1
ATOM 754 C C . GLY A 1 93 ? 0.296 -8.346 7.800 1.00 94.19 93 GLY A C 1
ATOM 755 O O . GLY A 1 93 ? 1.343 -8.600 8.398 1.00 94.19 93 GLY A O 1
ATOM 756 N N . THR A 1 94 ? -0.407 -9.288 7.175 1.00 88.56 94 THR A N 1
ATOM 757 C CA . THR A 1 94 ? 0.037 -10.681 7.035 1.00 88.56 94 THR A CA 1
ATOM 758 C C . THR A 1 94 ? 0.059 -11.109 5.570 1.00 88.56 94 THR A C 1
ATOM 760 O O . THR A 1 94 ? -0.866 -10.828 4.816 1.00 88.56 94 THR A O 1
ATOM 763 N N . SER A 1 95 ? 1.098 -11.838 5.151 1.00 83.31 95 SER A N 1
ATOM 764 C CA . SER A 1 95 ? 1.270 -12.310 3.761 1.00 83.31 95 SER A CA 1
ATOM 765 C C . SER A 1 95 ? 1.309 -11.174 2.723 1.00 83.31 95 SER A C 1
ATOM 767 O O . SER A 1 95 ? 2.322 -10.495 2.681 1.00 83.31 95 SER A O 1
ATOM 769 N N . ASP A 1 96 ? 0.240 -10.948 1.945 1.00 80.56 96 ASP A N 1
ATOM 770 C CA . ASP A 1 96 ? 0.088 -9.829 0.984 1.00 80.56 96 ASP A CA 1
ATOM 771 C C . ASP A 1 96 ? -0.951 -8.788 1.476 1.00 80.56 96 ASP A C 1
ATOM 773 O O . ASP A 1 96 ? -1.499 -7.996 0.700 1.00 80.56 96 ASP A O 1
ATOM 777 N N . GLY A 1 97 ? -1.326 -8.880 2.757 1.00 88.62 97 GLY A N 1
ATOM 778 C CA . GLY A 1 97 ? -2.312 -8.043 3.435 1.00 88.62 97 GLY A CA 1
ATOM 779 C C . GLY A 1 97 ? -1.726 -6.735 3.973 1.00 88.62 97 GLY A C 1
ATOM 780 O O . GLY A 1 97 ? -0.740 -6.215 3.462 1.00 88.62 97 GLY A O 1
ATOM 781 N N . GLY A 1 98 ? -2.348 -6.174 5.007 1.00 97.31 98 GLY A N 1
ATOM 782 C CA . GLY A 1 98 ? -2.083 -4.821 5.503 1.00 97.31 98 GLY A CA 1
ATOM 783 C C . GLY A 1 98 ? -3.381 -4.037 5.640 1.00 97.31 98 GLY A C 1
ATOM 784 O O . GLY A 1 98 ? -4.288 -4.473 6.342 1.00 97.31 98 GLY A O 1
ATOM 785 N N . PHE A 1 99 ? -3.502 -2.891 4.974 1.00 98.62 99 PHE A N 1
ATOM 786 C CA . PHE A 1 99 ? -4.757 -2.138 4.906 1.00 98.62 99 PHE A CA 1
ATOM 787 C C . PHE A 1 99 ? -5.483 -2.445 3.594 1.00 98.62 99 PHE A C 1
ATOM 789 O O . PHE A 1 99 ? -5.039 -2.018 2.526 1.00 98.62 99 PHE A O 1
ATOM 796 N N . VAL A 1 100 ? -6.593 -3.184 3.662 1.00 98.38 100 VAL A N 1
ATOM 797 C CA . VAL A 1 100 ? -7.210 -3.814 2.489 1.00 98.38 100 VAL A CA 1
ATOM 798 C C . VAL A 1 100 ? -8.686 -3.443 2.351 1.00 98.38 100 VAL A C 1
ATOM 800 O O . VAL A 1 100 ? -9.495 -3.701 3.242 1.00 98.38 100 VAL A O 1
ATOM 803 N N . LEU A 1 101 ? -9.064 -2.885 1.198 1.00 97.88 101 LEU A N 1
ATOM 804 C CA . LEU A 1 101 ? -10.465 -2.765 0.784 1.00 97.88 101 LEU A CA 1
ATOM 805 C C . LEU A 1 101 ? -10.877 -4.060 0.075 1.00 97.88 101 LEU A C 1
ATOM 807 O O . LEU A 1 101 ? -10.386 -4.363 -1.015 1.00 97.88 101 LEU A O 1
ATOM 811 N N . CYS A 1 102 ? -11.767 -4.819 0.709 1.00 95.81 102 CYS A N 1
ATOM 812 C CA . CYS A 1 102 ? -12.178 -6.158 0.288 1.00 95.81 102 CYS A CA 1
ATOM 813 C C . CYS A 1 102 ? -13.558 -6.192 -0.385 1.00 95.81 102 CYS A C 1
ATOM 815 O O . CYS A 1 102 ? -13.862 -7.139 -1.107 1.00 95.81 102 CYS A O 1
ATOM 817 N N . GLY A 1 103 ? -14.412 -5.201 -0.121 1.00 91.81 103 GLY A N 1
ATOM 818 C CA . GLY A 1 103 ? -15.771 -5.148 -0.656 1.00 91.81 103 GLY A CA 1
ATOM 819 C C . GLY A 1 103 ? -15.896 -4.448 -2.020 1.00 91.81 103 GLY A C 1
ATOM 820 O O . GLY A 1 103 ? -14.918 -4.281 -2.747 1.00 91.81 103 GLY A O 1
ATOM 821 N N . ASN A 1 104 ? -17.120 -4.069 -2.394 1.00 93.12 104 ASN A N 1
ATOM 822 C CA . ASN A 1 104 ? -17.447 -3.426 -3.669 1.00 93.12 104 ASN A CA 1
ATOM 823 C C . ASN A 1 104 ? -18.233 -2.133 -3.452 1.00 93.12 104 ASN A C 1
ATOM 825 O O . ASN A 1 104 ? -19.311 -2.157 -2.862 1.00 93.12 104 ASN A O 1
ATOM 829 N N . GLY A 1 105 ? -17.794 -1.044 -4.081 1.00 91.62 105 GLY A N 1
ATOM 830 C CA . GLY A 1 105 ? -18.421 0.264 -3.893 1.00 91.62 105 GLY A CA 1
ATOM 831 C C . GLY A 1 105 ? -18.000 0.943 -2.592 1.00 91.62 105 GLY A C 1
ATOM 832 O O . GLY A 1 105 ? -18.715 1.825 -2.118 1.00 91.62 105 GLY A O 1
ATOM 833 N N . GLU A 1 106 ? -16.872 0.528 -2.013 1.00 92.00 106 GLU A N 1
ATOM 834 C CA . GLU A 1 106 ? -16.419 1.031 -0.727 1.00 92.00 106 GLU A CA 1
ATOM 835 C C . GLU A 1 106 ? -15.803 2.419 -0.870 1.00 92.00 106 GLU A C 1
ATOM 837 O O . GLU A 1 106 ? -14.882 2.613 -1.661 1.00 92.00 106 GLU A O 1
ATOM 842 N N . THR A 1 107 ? -16.286 3.392 -0.097 1.00 96.69 107 THR A N 1
ATOM 843 C CA . THR A 1 107 ? -15.639 4.701 0.031 1.00 96.69 107 THR A CA 1
ATOM 844 C C . THR A 1 107 ? -15.019 4.818 1.413 1.00 96.69 107 THR A C 1
ATOM 846 O O . THR A 1 107 ? -15.715 4.894 2.426 1.00 96.69 107 THR A O 1
ATOM 849 N N . VAL A 1 108 ? -13.688 4.845 1.443 1.00 98.44 108 VAL A N 1
ATOM 850 C CA . VAL A 1 108 ? -12.897 4.934 2.670 1.00 98.44 108 VAL A CA 1
ATOM 851 C C . VAL A 1 108 ? -12.102 6.233 2.667 1.00 98.44 108 VAL A C 1
ATOM 853 O O . VAL A 1 108 ? -11.406 6.547 1.701 1.00 98.44 108 VAL A O 1
ATOM 856 N N . GLU A 1 109 ? -12.188 7.001 3.749 1.00 98.69 109 GLU A N 1
ATOM 857 C CA . GLU A 1 109 ? -11.418 8.229 3.949 1.00 98.69 109 GLU A CA 1
ATOM 858 C C . GLU A 1 109 ? -10.542 8.124 5.201 1.00 98.69 109 GLU A C 1
ATOM 860 O O . GLU A 1 109 ? -11.049 8.022 6.316 1.00 98.69 109 GLU A O 1
ATOM 865 N N . VAL A 1 110 ? -9.224 8.218 5.033 1.00 98.81 110 VAL A N 1
ATOM 866 C CA . VAL A 1 110 ? -8.244 8.300 6.121 1.00 98.81 110 VAL A CA 1
ATOM 867 C C . VAL A 1 110 ? -7.740 9.739 6.225 1.00 98.81 110 VAL A C 1
ATOM 869 O O . VAL A 1 110 ? -7.030 10.240 5.359 1.00 98.81 110 VAL A O 1
ATOM 872 N N . ASN A 1 111 ? -8.107 10.425 7.303 1.00 98.38 111 ASN A N 1
ATOM 873 C CA . ASN A 1 111 ? -7.777 11.822 7.591 1.00 98.38 111 ASN A CA 1
ATOM 874 C C . ASN A 1 111 ? -6.460 11.982 8.370 1.00 98.38 111 ASN A C 1
ATOM 876 O O . ASN A 1 111 ? -6.373 12.797 9.287 1.00 98.38 111 ASN A O 1
ATOM 880 N N . SER A 1 112 ? -5.455 11.166 8.051 1.00 98.00 112 SER A N 1
ATOM 881 C CA . SER A 1 112 ? -4.115 11.198 8.648 1.00 98.00 112 SER A CA 1
ATOM 882 C C . SER A 1 112 ? -3.161 10.299 7.851 1.00 98.00 112 SER A C 1
ATOM 884 O O . SER A 1 112 ? -3.489 9.884 6.738 1.00 98.00 112 SER A O 1
ATOM 886 N N . ASN A 1 113 ? -1.997 9.987 8.421 1.00 98.44 113 ASN A N 1
ATOM 887 C CA . ASN A 1 113 ? -1.071 9.020 7.846 1.00 98.44 113 ASN A CA 1
ATOM 888 C C . ASN A 1 113 ? -1.650 7.599 7.915 1.00 98.44 113 ASN A C 1
ATOM 890 O O . ASN A 1 113 ? -2.234 7.203 8.932 1.00 98.44 113 ASN A O 1
ATOM 894 N N . LEU A 1 114 ? -1.431 6.835 6.846 1.00 98.75 114 LEU A N 1
ATOM 895 C CA . LEU A 1 114 ? -1.759 5.417 6.740 1.00 98.75 114 LEU A CA 1
ATOM 896 C C . LEU A 1 114 ? -0.464 4.610 6.635 1.00 98.75 114 LEU A C 1
ATOM 898 O O . LEU A 1 114 ? 0.302 4.770 5.688 1.00 98.75 114 LEU A O 1
ATOM 902 N N . ILE A 1 115 ? -0.217 3.764 7.628 1.00 98.50 115 ILE A N 1
ATOM 903 C CA . ILE A 1 115 ? 1.015 3.000 7.752 1.00 98.50 115 ILE A CA 1
ATOM 904 C C . ILE A 1 115 ? 0.674 1.524 7.619 1.00 98.50 115 ILE A C 1
ATOM 906 O O . ILE A 1 115 ? -0.210 1.019 8.315 1.00 98.50 115 ILE A O 1
ATOM 910 N N . SER A 1 116 ? 1.406 0.824 6.764 1.00 97.62 116 SER A N 1
ATOM 911 C CA . SER A 1 116 ? 1.422 -0.626 6.750 1.00 97.62 116 SER A CA 1
ATOM 912 C C . SER A 1 116 ? 2.849 -1.138 6.643 1.00 97.62 116 SER A C 1
ATOM 914 O O . SER A 1 116 ? 3.616 -0.624 5.849 1.00 97.62 116 SER A O 1
ATOM 916 N N . ALA A 1 117 ? 3.217 -2.164 7.408 1.00 94.31 117 ALA A N 1
ATOM 917 C CA . ALA A 1 117 ? 4.503 -2.841 7.189 1.00 94.31 117 ALA A CA 1
ATOM 918 C C . ALA A 1 117 ? 4.442 -3.818 5.996 1.00 94.31 117 ALA A C 1
ATOM 920 O O . ALA A 1 117 ? 5.344 -4.624 5.808 1.00 94.31 117 ALA A O 1
ATOM 921 N N . ASN A 1 118 ? 3.342 -3.781 5.241 1.00 94.94 118 ASN A N 1
ATOM 922 C CA . ASN A 1 118 ? 3.073 -4.611 4.085 1.00 94.94 118 ASN A CA 1
ATOM 923 C C . ASN A 1 118 ? 2.307 -3.776 3.044 1.00 94.94 118 ASN A C 1
ATOM 925 O O . ASN A 1 118 ? 2.833 -2.776 2.561 1.00 94.94 118 ASN A O 1
ATOM 929 N N . SER A 1 119 ? 1.064 -4.113 2.707 1.00 96.75 119 SER A N 1
ATOM 930 C CA . SER A 1 119 ? 0.361 -3.503 1.582 1.00 96.75 119 SER A CA 1
ATOM 931 C C . SER A 1 119 ? -0.753 -2.547 2.009 1.00 96.75 119 SER A C 1
ATOM 933 O O . SER A 1 119 ? -1.584 -2.851 2.865 1.00 96.75 119 SER A O 1
ATOM 935 N N . VAL A 1 120 ? -0.851 -1.407 1.324 1.00 98.62 120 VAL A N 1
ATOM 936 C CA . VAL A 1 120 ? -2.105 -0.651 1.199 1.00 98.62 120 VAL A CA 1
ATOM 937 C C . VAL A 1 120 ? -2.750 -1.045 -0.121 1.00 98.62 120 VAL A C 1
ATOM 939 O O . VAL A 1 120 ? -2.199 -0.787 -1.191 1.00 98.62 120 VAL A O 1
ATOM 942 N N . LYS A 1 121 ? -3.912 -1.696 -0.063 1.00 97.25 121 LYS A N 1
ATOM 943 C CA . LYS A 1 121 ? -4.424 -2.469 -1.194 1.00 97.25 121 LYS A CA 1
ATOM 944 C C . LYS A 1 121 ? -5.927 -2.325 -1.405 1.00 97.25 121 LYS A C 1
ATOM 946 O O . LYS A 1 121 ? -6.721 -2.368 -0.469 1.00 97.25 121 LYS A O 1
ATOM 951 N N . ILE A 1 122 ? -6.330 -2.253 -2.669 1.00 98.19 122 ILE A N 1
ATOM 952 C CA . ILE A 1 122 ? -7.681 -2.623 -3.101 1.00 98.19 122 ILE A CA 1
ATOM 953 C C . ILE A 1 122 ? -7.613 -4.050 -3.648 1.00 98.19 122 ILE A C 1
ATOM 955 O O . ILE A 1 122 ? -6.856 -4.308 -4.585 1.00 98.19 122 ILE A O 1
ATOM 959 N N . SER A 1 123 ? -8.362 -4.967 -3.031 1.00 96.69 123 SER A N 1
ATOM 960 C CA . SER A 1 123 ? -8.254 -6.410 -3.275 1.00 96.69 123 SER A CA 1
ATOM 961 C C . SER A 1 123 ? -8.691 -6.820 -4.682 1.00 96.69 123 SER A C 1
ATOM 963 O O . SER A 1 123 ? -9.486 -6.123 -5.319 1.00 96.69 123 SER A O 1
ATOM 965 N N . ALA A 1 124 ? -8.193 -7.967 -5.147 1.00 96.38 124 ALA A N 1
ATOM 966 C CA . ALA A 1 124 ? -8.564 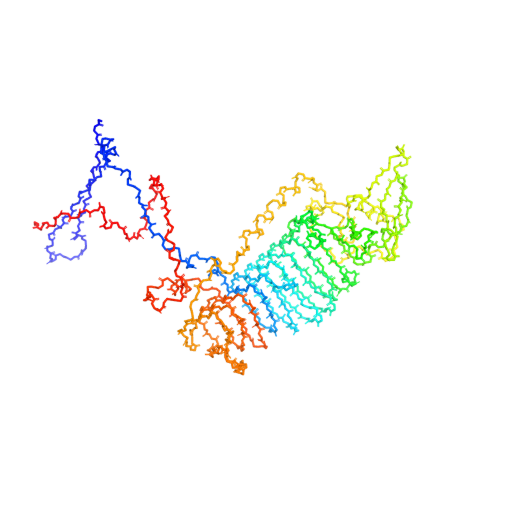-8.562 -6.426 1.00 96.38 124 ALA A CA 1
ATOM 967 C C . ALA A 1 124 ? -10.077 -8.807 -6.530 1.00 96.38 124 ALA A C 1
ATOM 969 O O . ALA A 1 124 ? -10.772 -8.923 -5.521 1.00 96.38 124 ALA A O 1
ATOM 970 N N . GLU A 1 125 ? -10.587 -8.863 -7.761 1.00 94.56 125 GLU A N 1
ATOM 971 C CA . GLU A 1 125 ? -12.007 -9.116 -8.068 1.00 94.56 125 GLU A CA 1
ATOM 972 C C . GLU A 1 125 ? -13.004 -8.075 -7.500 1.00 94.56 125 GLU A C 1
ATOM 974 O O . GLU A 1 125 ? -14.224 -8.263 -7.560 1.00 94.56 125 GLU A O 1
ATOM 979 N N . THR A 1 126 ? -12.517 -6.938 -6.988 1.00 95.19 126 THR A N 1
ATOM 980 C CA . THR A 1 126 ? -13.354 -5.842 -6.477 1.00 95.19 126 THR A CA 1
ATOM 981 C C . THR A 1 126 ? -13.586 -4.724 -7.498 1.00 95.19 126 THR A C 1
ATOM 983 O O . THR A 1 126 ? -12.828 -4.534 -8.457 1.00 95.19 126 THR A O 1
ATOM 986 N N . LYS A 1 127 ? -14.649 -3.938 -7.298 1.00 97.19 127 LYS A N 1
ATOM 987 C CA . LYS A 1 127 ? -15.029 -2.829 -8.182 1.00 97.19 127 LYS A CA 1
ATOM 988 C C . LYS A 1 127 ? -15.564 -1.607 -7.447 1.00 97.19 127 LYS A C 1
ATOM 990 O O . LYS A 1 127 ? -16.245 -1.726 -6.431 1.00 97.19 127 LYS A O 1
ATOM 995 N N . ASN A 1 128 ? -15.400 -0.452 -8.090 1.00 97.56 128 ASN A N 1
ATOM 996 C CA . ASN A 1 128 ? -15.948 0.845 -7.680 1.00 97.56 128 ASN A CA 1
ATOM 997 C C . ASN A 1 128 ? -15.509 1.308 -6.275 1.00 97.56 128 ASN A C 1
ATOM 999 O O . ASN A 1 128 ? -16.246 2.038 -5.618 1.00 97.56 128 ASN A O 1
ATOM 1003 N N . ASN A 1 129 ? -14.341 0.874 -5.810 1.00 98.06 129 ASN A N 1
ATOM 1004 C CA . ASN A 1 129 ? -13.779 1.260 -4.521 1.00 98.06 129 ASN A CA 1
ATOM 1005 C C . ASN A 1 129 ? -12.994 2.567 -4.637 1.00 98.06 129 ASN A C 1
ATOM 1007 O O . ASN A 1 129 ? -12.271 2.778 -5.609 1.00 98.06 129 ASN A O 1
ATOM 1011 N N . ILE A 1 130 ? -13.106 3.422 -3.625 1.00 98.44 130 ILE A N 1
ATOM 1012 C CA . ILE A 1 130 ? -12.407 4.700 -3.528 1.00 98.44 130 ILE A CA 1
ATOM 1013 C C . ILE A 1 130 ? -11.730 4.780 -2.160 1.00 98.44 130 ILE A C 1
ATOM 1015 O O . ILE A 1 130 ? -12.398 4.878 -1.132 1.00 98.44 130 ILE A O 1
ATOM 1019 N N . LEU A 1 131 ? -10.400 4.807 -2.155 1.00 98.81 131 LEU A N 1
ATOM 1020 C CA . LEU A 1 131 ? -9.592 5.102 -0.976 1.00 98.81 131 LEU A CA 1
ATOM 1021 C C . LEU A 1 131 ? -9.049 6.529 -1.073 1.00 98.81 131 LEU A C 1
ATOM 1023 O O . LEU A 1 131 ? -8.285 6.846 -1.981 1.00 98.81 131 LEU A O 1
ATOM 1027 N N . ASN A 1 132 ? -9.418 7.386 -0.123 1.00 98.75 132 ASN A N 1
ATOM 1028 C CA . ASN A 1 132 ? -8.884 8.738 0.014 1.00 98.75 132 ASN A CA 1
ATOM 1029 C C . ASN A 1 132 ? -7.997 8.819 1.259 1.00 98.75 132 ASN A C 1
ATOM 1031 O O . ASN A 1 132 ? -8.472 8.579 2.365 1.00 98.75 132 ASN A O 1
ATOM 1035 N N . VAL A 1 133 ? -6.735 9.209 1.101 1.00 98.88 133 VAL A N 1
ATOM 1036 C CA . VAL A 1 133 ? -5.788 9.406 2.205 1.00 98.88 133 VAL A CA 1
ATOM 1037 C C . VAL A 1 133 ? -5.351 10.867 2.224 1.00 98.88 133 VAL A C 1
ATOM 1039 O O . VAL A 1 133 ? -4.703 11.352 1.301 1.00 98.88 133 VAL A O 1
ATOM 1042 N N . ASN A 1 134 ? -5.718 11.592 3.279 1.00 98.50 134 ASN A N 1
ATOM 1043 C CA . ASN A 1 134 ? -5.401 13.011 3.466 1.00 98.50 134 ASN A CA 1
ATOM 1044 C C . ASN A 1 134 ? -4.078 13.236 4.235 1.00 98.50 134 ASN A C 1
ATOM 1046 O O . ASN A 1 134 ? -3.868 14.314 4.786 1.00 98.50 134 ASN A O 1
ATOM 1050 N N . GLY A 1 135 ? -3.207 12.228 4.278 1.00 98.38 135 GLY A N 1
ATOM 1051 C CA . GLY A 1 135 ? -1.864 12.271 4.857 1.00 98.38 135 GLY A CA 1
ATOM 1052 C C . GLY A 1 135 ? -0.882 11.443 4.030 1.00 98.38 135 GLY A C 1
ATOM 1053 O O . GLY A 1 135 ? -1.147 11.164 2.858 1.00 98.38 135 GLY A O 1
ATOM 1054 N N . ASN A 1 136 ? 0.238 11.062 4.640 1.00 98.81 136 ASN A N 1
ATOM 1055 C CA . ASN A 1 136 ? 1.271 10.259 3.987 1.00 98.81 136 ASN A CA 1
ATOM 1056 C C . ASN A 1 136 ? 0.938 8.762 4.035 1.00 98.81 136 ASN A C 1
ATOM 1058 O O . ASN A 1 136 ? 0.267 8.300 4.965 1.00 98.81 136 ASN A O 1
ATOM 1062 N N . ILE A 1 137 ? 1.463 8.003 3.073 1.00 98.81 137 ILE A N 1
ATOM 1063 C CA . ILE A 1 137 ? 1.487 6.538 3.120 1.00 98.81 137 ILE A CA 1
ATOM 1064 C C . ILE A 1 137 ? 2.914 6.048 3.333 1.00 98.81 137 ILE A C 1
ATOM 1066 O O . ILE A 1 137 ? 3.823 6.457 2.615 1.00 98.81 137 ILE A O 1
ATOM 1070 N N . TYR A 1 138 ? 3.076 5.127 4.279 1.00 98.38 138 TYR A N 1
ATOM 1071 C CA . TYR A 1 138 ? 4.291 4.337 4.462 1.00 98.38 138 TYR A CA 1
ATOM 1072 C C . TYR A 1 138 ? 3.888 2.870 4.332 1.00 98.38 138 TYR A C 1
ATOM 1074 O O . TYR A 1 138 ? 3.158 2.374 5.189 1.00 98.38 138 TYR A O 1
ATOM 1082 N N . ALA A 1 139 ? 4.276 2.219 3.237 1.00 97.31 139 ALA A N 1
ATOM 1083 C CA . ALA A 1 139 ? 3.921 0.832 2.945 1.00 97.31 139 ALA A CA 1
ATOM 1084 C C . ALA A 1 139 ? 5.094 0.077 2.311 1.00 97.31 139 ALA A C 1
ATOM 1086 O O . ALA A 1 139 ? 5.967 0.704 1.722 1.00 97.31 139 ALA A O 1
ATOM 1087 N N . ASP A 1 140 ? 5.123 -1.250 2.371 1.00 95.06 140 ASP A N 1
ATOM 1088 C CA . ASP A 1 140 ? 5.950 -1.997 1.421 1.00 95.06 140 ASP A CA 1
ATOM 1089 C C . ASP A 1 140 ? 5.361 -1.808 0.023 1.00 95.06 140 ASP A C 1
ATOM 1091 O O . ASP A 1 140 ? 6.056 -1.329 -0.866 1.00 95.06 140 ASP A O 1
ATOM 1095 N N . ASN A 1 141 ? 4.054 -2.041 -0.132 1.00 96.19 141 ASN A N 1
ATOM 1096 C CA . ASN A 1 141 ? 3.371 -1.943 -1.417 1.00 96.19 141 ASN A CA 1
ATOM 1097 C C . ASN A 1 141 ? 2.139 -1.026 -1.384 1.00 96.19 141 ASN A C 1
ATOM 1099 O O . ASN A 1 141 ? 1.393 -0.980 -0.402 1.00 96.19 141 ASN A O 1
ATOM 1103 N N . VAL A 1 142 ? 1.850 -0.360 -2.506 1.00 98.50 142 VAL A N 1
ATOM 1104 C CA . VAL A 1 142 ? 0.553 0.298 -2.753 1.00 98.50 142 VAL A CA 1
ATOM 1105 C C . VAL A 1 142 ? -0.068 -0.286 -4.017 1.00 98.50 142 VAL A C 1
ATOM 1107 O O . VAL A 1 142 ? 0.474 -0.128 -5.108 1.00 98.50 142 VAL A O 1
ATOM 1110 N N . ILE A 1 143 ? -1.210 -0.968 -3.883 1.00 98.31 143 ILE A N 1
ATOM 1111 C CA . ILE A 1 143 ? -1.721 -1.879 -4.916 1.00 98.31 143 ILE A CA 1
ATOM 1112 C C . ILE A 1 143 ? -3.191 -1.601 -5.248 1.00 98.31 143 ILE A C 1
ATOM 1114 O O . ILE A 1 143 ? -4.072 -1.680 -4.391 1.00 98.31 143 ILE A O 1
ATOM 1118 N N . ILE A 1 144 ? -3.485 -1.394 -6.532 1.00 98.31 144 ILE A N 1
ATOM 1119 C CA . ILE A 1 144 ? -4.801 -1.710 -7.101 1.00 98.31 144 ILE A CA 1
ATOM 1120 C C . ILE A 1 144 ? -4.669 -3.036 -7.842 1.00 98.31 144 ILE A C 1
ATOM 1122 O O . ILE A 1 144 ? -4.028 -3.098 -8.895 1.00 98.31 144 ILE A O 1
ATOM 1126 N N . ASP A 1 145 ? -5.254 -4.092 -7.278 1.00 96.62 145 ASP A N 1
ATOM 1127 C CA . ASP A 1 145 ? -4.933 -5.463 -7.666 1.00 96.62 145 ASP A CA 1
ATOM 1128 C C . ASP A 1 145 ? -5.572 -5.897 -9.001 1.00 96.62 145 ASP A C 1
ATOM 1130 O O . ASP A 1 145 ? -6.335 -5.163 -9.640 1.00 96.62 145 ASP A O 1
ATOM 1134 N N . HIS A 1 146 ? -5.186 -7.080 -9.475 1.00 94.12 146 HIS A N 1
ATOM 1135 C CA . HIS A 1 146 ? -5.654 -7.698 -10.708 1.00 94.12 146 HIS A CA 1
ATOM 1136 C C . HIS A 1 146 ? -7.153 -7.998 -10.679 1.00 94.12 146 HIS A C 1
ATOM 1138 O O . HIS A 1 146 ? -7.781 -8.078 -9.629 1.00 94.12 146 HIS A O 1
ATOM 1144 N N . GLU A 1 147 ? -7.733 -8.148 -11.871 1.00 94.62 147 GLU A N 1
ATOM 1145 C CA . GLU A 1 147 ? -9.156 -8.485 -12.042 1.00 94.62 147 GLU A CA 1
ATOM 1146 C C . GLU A 1 147 ? -10.119 -7.491 -11.367 1.00 94.62 147 GLU A C 1
ATOM 1148 O O . GLU A 1 147 ? -11.281 -7.796 -11.112 1.00 94.62 147 GLU A O 1
ATOM 1153 N N . THR A 1 148 ? -9.653 -6.263 -11.132 1.00 95.38 148 THR A N 1
ATOM 1154 C CA . THR A 1 148 ? -10.457 -5.181 -10.570 1.00 95.38 148 THR A CA 1
ATOM 1155 C C . THR A 1 148 ? -10.923 -4.172 -11.618 1.00 95.38 148 THR A C 1
ATOM 1157 O O . THR A 1 148 ? -10.372 -4.102 -12.723 1.00 95.38 148 THR A O 1
ATOM 1160 N N . LYS A 1 149 ? -11.952 -3.373 -11.285 1.00 97.06 149 LYS A N 1
ATOM 1161 C CA . LYS A 1 149 ? -12.508 -2.362 -12.202 1.00 97.06 149 LYS A CA 1
ATOM 1162 C C . LYS A 1 149 ? -12.998 -1.084 -11.516 1.00 97.06 149 LYS A C 1
ATOM 1164 O O . LYS A 1 149 ? -13.730 -1.153 -10.533 1.00 97.06 149 LYS A O 1
ATOM 1169 N N . ASN A 1 150 ? -12.731 0.074 -12.126 1.00 97.56 150 ASN A N 1
ATOM 1170 C CA . ASN A 1 150 ? -13.185 1.399 -11.669 1.00 97.56 150 ASN A CA 1
ATOM 1171 C C . ASN A 1 150 ? -12.761 1.722 -10.224 1.00 97.56 150 ASN A C 1
ATOM 1173 O O . ASN A 1 150 ? -13.529 2.330 -9.478 1.00 97.56 150 ASN A O 1
ATOM 1177 N N . ASN A 1 151 ? -11.579 1.276 -9.810 1.00 98.31 151 ASN A N 1
ATOM 1178 C CA . ASN A 1 151 ? -11.081 1.533 -8.465 1.00 98.31 151 ASN A CA 1
ATOM 1179 C C . ASN A 1 151 ? -10.188 2.768 -8.445 1.00 98.31 151 ASN A C 1
ATOM 1181 O O . ASN A 1 151 ? -9.518 3.082 -9.427 1.00 98.31 151 ASN A O 1
ATOM 1185 N N . GLU A 1 152 ? -10.161 3.467 -7.322 1.00 98.62 152 GLU A N 1
ATOM 1186 C CA . GLU A 1 152 ? -9.420 4.707 -7.195 1.00 98.62 152 GLU A CA 1
ATOM 1187 C C . GLU A 1 152 ? -8.713 4.813 -5.844 1.00 98.62 152 GLU A C 1
ATOM 1189 O O . GLU A 1 152 ? -9.325 4.642 -4.792 1.00 98.62 152 GLU A O 1
ATOM 1194 N N . ILE A 1 153 ? -7.420 5.135 -5.877 1.00 98.81 153 ILE A N 1
ATOM 1195 C CA . ILE A 1 153 ? -6.638 5.523 -4.701 1.00 98.81 153 ILE A CA 1
ATOM 1196 C C . ILE A 1 153 ? -6.194 6.975 -4.903 1.00 98.81 153 ILE A C 1
ATOM 1198 O O . ILE A 1 153 ? -5.492 7.287 -5.866 1.00 98.81 153 ILE A O 1
ATOM 1202 N N . LYS A 1 154 ? -6.612 7.866 -3.999 1.00 98.81 154 LYS A N 1
ATOM 1203 C CA . LYS A 1 154 ? -6.237 9.286 -3.958 1.00 98.81 154 LYS A CA 1
ATOM 1204 C C . LYS A 1 154 ? -5.462 9.582 -2.689 1.00 98.81 154 LYS A C 1
ATOM 1206 O O . LYS A 1 154 ? -5.979 9.390 -1.592 1.00 98.81 154 LYS A O 1
ATOM 1211 N N . ILE A 1 155 ? -4.258 10.111 -2.834 1.00 98.88 155 ILE A N 1
ATOM 1212 C CA . ILE A 1 155 ? -3.352 10.385 -1.721 1.00 98.88 155 ILE A CA 1
ATOM 1213 C C . ILE A 1 155 ? -2.946 11.850 -1.794 1.00 98.88 155 ILE A C 1
ATOM 1215 O O . ILE A 1 155 ? -2.467 12.299 -2.831 1.00 98.88 155 ILE A O 1
ATOM 1219 N N . LYS A 1 156 ? -3.171 12.609 -0.719 1.00 98.62 156 LYS A N 1
ATOM 1220 C CA . LYS A 1 156 ? -2.779 14.023 -0.655 1.00 98.62 156 LYS A CA 1
ATOM 1221 C C . LYS A 1 156 ? -1.328 14.224 -0.238 1.00 98.62 156 LYS A C 1
ATOM 1223 O O . LYS A 1 156 ? -0.705 15.172 -0.699 1.00 98.62 156 LYS A O 1
ATOM 1228 N N . GLY A 1 157 ? -0.838 13.385 0.671 1.00 98.50 157 GLY A N 1
ATOM 1229 C CA . GLY A 1 157 ? 0.531 13.449 1.162 1.00 98.50 157 GLY A CA 1
ATOM 1230 C C . GLY A 1 157 ? 1.518 12.716 0.263 1.00 98.50 157 GLY A C 1
ATOM 1231 O O . GLY A 1 157 ? 1.213 12.355 -0.877 1.00 98.50 157 GLY A O 1
ATOM 1232 N N . ASP A 1 158 ? 2.700 12.495 0.818 1.00 98.75 158 ASP A N 1
ATOM 1233 C CA . ASP A 1 158 ? 3.767 11.738 0.181 1.00 98.75 158 ASP A CA 1
ATOM 1234 C C . ASP A 1 158 ? 3.552 10.229 0.347 1.00 98.75 158 ASP A C 1
ATOM 1236 O O . ASP A 1 158 ? 2.904 9.764 1.291 1.00 98.75 158 ASP A O 1
ATOM 1240 N N . VAL A 1 159 ? 4.131 9.453 -0.564 1.00 98.81 159 VAL A N 1
ATOM 1241 C CA . VAL A 1 159 ? 4.079 7.988 -0.548 1.00 98.81 159 VAL A CA 1
ATOM 1242 C C . VAL A 1 159 ? 5.491 7.432 -0.496 1.00 98.81 159 VAL A C 1
ATOM 1244 O O . VAL A 1 159 ? 6.304 7.739 -1.364 1.00 98.81 159 VAL A O 1
ATOM 1247 N N . TYR A 1 160 ? 5.750 6.586 0.494 1.00 98.38 160 TYR A N 1
ATOM 1248 C CA . TYR A 1 160 ? 7.015 5.889 0.690 1.00 98.38 160 TYR A CA 1
ATOM 1249 C C . TYR A 1 160 ? 6.769 4.394 0.533 1.00 98.38 160 TYR A C 1
ATOM 1251 O O . TYR A 1 160 ? 6.026 3.817 1.333 1.00 98.38 160 TYR A O 1
ATOM 1259 N N . THR A 1 161 ? 7.384 3.792 -0.485 1.00 97.12 161 THR A N 1
ATOM 1260 C CA . THR A 1 161 ? 7.320 2.349 -0.721 1.00 97.12 161 THR A CA 1
ATOM 1261 C C . THR A 1 161 ? 8.687 1.696 -0.636 1.00 97.12 161 THR A C 1
ATOM 1263 O O . THR A 1 161 ? 9.667 2.156 -1.234 1.00 97.12 161 THR A O 1
ATOM 1266 N N . LYS A 1 162 ? 8.753 0.605 0.129 1.00 93.69 162 LYS A N 1
ATOM 1267 C CA . LYS A 1 162 ? 9.921 -0.282 0.133 1.00 93.69 162 LYS A CA 1
ATOM 1268 C C . LYS A 1 162 ? 9.912 -1.210 -1.084 1.00 93.69 162 LYS A C 1
ATOM 1270 O O . LYS A 1 162 ? 10.971 -1.566 -1.578 1.00 93.69 162 LYS A O 1
ATOM 1275 N N . ASP A 1 163 ? 8.737 -1.560 -1.577 1.00 93.06 163 ASP A N 1
ATOM 1276 C CA . ASP A 1 163 ? 8.516 -2.394 -2.751 1.00 93.06 163 ASP A CA 1
ATOM 1277 C C . ASP A 1 163 ? 7.632 -1.616 -3.748 1.00 93.06 163 ASP A C 1
ATOM 1279 O O . ASP A 1 163 ? 7.850 -0.414 -3.959 1.00 93.06 163 ASP A O 1
ATOM 1283 N N . ASP A 1 164 ? 6.664 -2.250 -4.398 1.00 94.69 164 ASP A N 1
ATOM 1284 C CA . ASP A 1 164 ? 6.057 -1.716 -5.610 1.00 94.69 164 ASP A CA 1
ATOM 1285 C C . ASP A 1 164 ? 4.869 -0.759 -5.395 1.00 94.69 164 ASP A C 1
ATOM 1287 O O . ASP A 1 164 ? 4.031 -0.874 -4.491 1.00 94.69 164 ASP A O 1
ATOM 1291 N N . LEU A 1 165 ? 4.727 0.155 -6.358 1.00 98.25 165 LEU A N 1
ATOM 1292 C CA . LEU A 1 165 ? 3.474 0.837 -6.671 1.00 98.25 165 LEU A CA 1
ATOM 1293 C C . LEU A 1 165 ? 2.813 0.145 -7.869 1.00 98.25 165 LEU A C 1
ATOM 1295 O O . LEU A 1 165 ? 3.333 0.190 -8.985 1.00 98.25 165 LEU A O 1
ATOM 1299 N N . VAL A 1 166 ? 1.645 -0.466 -7.663 1.00 97.94 166 VAL A N 1
ATOM 1300 C CA . VAL A 1 166 ? 1.030 -1.381 -8.635 1.00 97.94 166 VAL A CA 1
ATOM 1301 C C . VAL A 1 166 ? -0.352 -0.906 -9.091 1.00 97.94 166 VAL A C 1
ATOM 1303 O O . VAL A 1 166 ? -1.258 -0.682 -8.284 1.00 97.94 166 VAL A O 1
ATOM 1306 N N . LEU A 1 167 ? -0.546 -0.832 -10.412 1.00 98.31 167 LEU A N 1
ATOM 1307 C CA . LEU A 1 167 ? -1.821 -0.518 -11.065 1.00 98.31 167 LEU A CA 1
ATOM 1308 C C . LEU A 1 167 ? -2.212 -1.626 -12.056 1.00 98.31 167 LEU A C 1
ATOM 1310 O O . LEU A 1 167 ? -1.792 -1.622 -13.218 1.00 98.31 167 LEU A O 1
ATOM 1314 N N . ASN A 1 168 ? -3.040 -2.572 -11.608 1.00 96.62 168 ASN A N 1
ATOM 1315 C CA . ASN A 1 168 ? -3.469 -3.715 -12.424 1.00 96.62 168 ASN A CA 1
ATOM 1316 C C . ASN A 1 168 ? -4.894 -3.580 -12.985 1.00 96.62 168 ASN A C 1
ATOM 1318 O O . ASN A 1 168 ? -5.156 -4.071 -14.084 1.00 96.62 168 ASN A O 1
ATOM 1322 N N . GLY A 1 169 ? -5.809 -2.967 -12.229 1.00 94.31 169 GLY A N 1
ATOM 1323 C CA . GLY A 1 169 ? -7.238 -2.913 -12.562 1.00 94.31 169 GLY A CA 1
ATOM 1324 C C . GLY A 1 169 ? -7.593 -2.100 -13.809 1.00 94.31 169 GLY A C 1
ATOM 1325 O O . GLY A 1 169 ? -6.893 -1.158 -14.162 1.00 94.31 169 GLY A O 1
ATOM 1326 N N . GLU A 1 170 ? -8.716 -2.437 -14.449 1.00 96.38 170 GLU A N 1
ATOM 1327 C CA . GLU A 1 170 ? -9.268 -1.707 -15.602 1.00 96.38 170 GLU A CA 1
ATOM 1328 C C . GLU A 1 170 ? -9.989 -0.427 -15.144 1.00 96.38 170 GLU A C 1
ATOM 1330 O O . GLU A 1 170 ? -10.741 -0.441 -14.165 1.00 96.38 170 GLU A O 1
ATOM 1335 N N . LYS A 1 171 ? -9.836 0.679 -15.879 1.00 97.12 171 LYS A N 1
ATOM 1336 C CA . LYS A 1 171 ? -10.379 2.005 -15.531 1.00 97.12 171 LYS A CA 1
ATOM 1337 C C . LYS A 1 171 ? -10.009 2.464 -14.122 1.00 97.12 171 LYS A C 1
ATOM 1339 O O . LYS A 1 171 ? -10.756 3.223 -13.498 1.00 97.12 171 LYS A O 1
ATOM 1344 N N . SER A 1 172 ? -8.883 1.978 -13.613 1.00 98.06 172 SER A N 1
ATOM 1345 C CA . SER A 1 172 ? -8.431 2.271 -12.264 1.00 98.06 172 SER A CA 1
ATOM 1346 C C . SER A 1 172 ? -7.548 3.510 -12.247 1.00 98.06 172 SER A C 1
ATOM 1348 O O . SER A 1 172 ? -6.821 3.790 -13.200 1.00 98.06 172 SER A O 1
ATOM 1350 N N . ARG A 1 173 ? -7.622 4.277 -11.162 1.00 98.50 173 ARG A N 1
ATOM 1351 C CA . ARG A 1 173 ? -6.927 5.559 -11.027 1.00 98.50 173 ARG A CA 1
ATOM 1352 C C . ARG A 1 173 ? -6.083 5.554 -9.769 1.00 98.50 173 ARG A C 1
ATOM 1354 O O . ARG A 1 173 ? -6.599 5.354 -8.673 1.00 98.50 173 ARG A O 1
ATOM 1361 N N . LEU A 1 174 ? -4.795 5.815 -9.920 1.00 98.69 174 LEU A N 1
ATOM 1362 C CA . LEU A 1 174 ? -3.905 6.059 -8.797 1.00 98.69 174 LEU A CA 1
ATOM 1363 C C . LEU A 1 174 ? -3.402 7.493 -8.893 1.00 98.69 174 LEU A C 1
ATOM 1365 O O . LEU A 1 174 ? -2.718 7.858 -9.850 1.00 98.69 174 LEU A O 1
ATOM 1369 N N . LYS A 1 175 ? -3.774 8.315 -7.912 1.00 98.75 175 LYS A N 1
ATOM 1370 C CA . LYS A 1 175 ? -3.423 9.731 -7.861 1.00 98.75 175 LYS A CA 1
ATOM 1371 C C . LYS A 1 175 ? -2.701 10.062 -6.559 1.00 98.75 175 LYS A C 1
ATOM 1373 O O . LYS A 1 175 ? -3.288 9.953 -5.486 1.00 98.75 175 LYS A O 1
ATOM 1378 N N . ILE A 1 176 ? -1.475 10.557 -6.678 1.00 98.88 176 ILE A N 1
ATOM 1379 C CA . ILE A 1 176 ? -0.656 11.079 -5.582 1.00 98.88 176 ILE A CA 1
ATOM 1380 C C . ILE A 1 176 ? -0.492 12.585 -5.807 1.00 98.88 176 ILE A C 1
ATOM 1382 O O . ILE A 1 176 ? 0.019 13.008 -6.843 1.00 98.88 176 ILE A O 1
ATOM 1386 N N . GLU A 1 177 ? -0.987 13.410 -4.886 1.00 98.62 177 GLU A N 1
ATOM 1387 C CA . GLU A 1 177 ? -0.812 14.868 -4.933 1.00 98.62 177 GLU A CA 1
ATOM 1388 C C . GLU A 1 177 ? 0.549 15.300 -4.375 1.00 98.62 177 GLU A C 1
ATOM 1390 O O . GLU A 1 177 ? 1.097 16.291 -4.853 1.00 98.62 177 GLU A O 1
ATOM 1395 N N . GLY A 1 178 ? 1.100 14.543 -3.421 1.00 98.44 178 GLY A N 1
ATOM 1396 C CA . GLY A 1 178 ? 2.465 14.701 -2.924 1.00 98.44 178 GLY A CA 1
ATOM 1397 C C . GLY A 1 178 ? 3.510 13.975 -3.773 1.00 98.44 178 GLY A C 1
ATOM 1398 O O . GLY A 1 178 ? 3.274 13.594 -4.925 1.00 98.44 178 GLY A O 1
ATOM 1399 N N . ASN A 1 179 ? 4.694 13.805 -3.195 1.00 98.50 179 ASN A N 1
ATOM 1400 C CA . ASN A 1 179 ? 5.830 13.139 -3.821 1.00 98.50 179 ASN A CA 1
ATOM 1401 C C . ASN A 1 179 ? 5.718 11.611 -3.704 1.00 98.50 179 ASN A C 1
ATOM 1403 O O . ASN A 1 179 ? 5.016 11.078 -2.841 1.00 98.50 179 ASN A O 1
ATOM 1407 N N . TYR A 1 180 ? 6.440 10.898 -4.567 1.00 98.44 180 TYR A N 1
ATOM 1408 C CA . TYR A 1 180 ? 6.570 9.441 -4.496 1.00 98.44 180 TYR A CA 1
ATOM 1409 C C . TYR A 1 180 ? 8.031 9.037 -4.307 1.00 98.44 180 TYR A C 1
ATOM 1411 O O . TYR A 1 180 ? 8.904 9.490 -5.054 1.00 98.44 180 TYR A O 1
ATOM 1419 N N . TYR A 1 181 ? 8.261 8.166 -3.327 1.00 97.88 181 TYR A N 1
ATOM 1420 C CA . TYR A 1 181 ? 9.559 7.676 -2.887 1.00 97.88 181 TYR A CA 1
ATOM 1421 C C . TYR A 1 181 ? 9.560 6.143 -2.841 1.00 97.88 181 TYR A C 1
ATOM 1423 O O . TYR A 1 181 ? 9.358 5.541 -1.787 1.00 97.88 181 TYR A O 1
ATOM 1431 N N . GLY A 1 182 ? 9.822 5.513 -3.985 1.00 96.81 182 GLY A N 1
ATOM 1432 C CA . GLY A 1 182 ? 10.234 4.113 -4.048 1.00 96.81 182 GLY A CA 1
ATOM 1433 C C . GLY A 1 182 ? 11.732 4.031 -3.775 1.00 96.81 182 GLY A C 1
ATOM 1434 O O . GLY A 1 182 ? 12.534 4.374 -4.646 1.00 96.81 182 GLY A O 1
ATOM 1435 N N . PHE A 1 183 ? 12.131 3.652 -2.560 1.00 93.81 183 PHE A N 1
ATOM 1436 C CA . PHE A 1 183 ? 13.516 3.843 -2.106 1.00 93.81 183 PHE A CA 1
ATOM 1437 C C . PHE A 1 183 ? 14.405 2.595 -2.159 1.00 93.81 183 PHE A C 1
ATOM 1439 O O . PHE A 1 183 ? 15.628 2.718 -2.105 1.00 93.81 183 PHE A O 1
ATOM 1446 N N . SER A 1 184 ? 13.845 1.398 -2.302 1.00 90.75 184 SER A N 1
ATOM 1447 C CA . SER A 1 184 ? 14.632 0.162 -2.349 1.00 90.75 184 SER A CA 1
ATOM 1448 C C . SER A 1 184 ? 14.986 -0.248 -3.781 1.00 90.75 184 SER A C 1
ATOM 1450 O O . SER A 1 184 ? 14.138 -0.215 -4.673 1.00 90.75 184 SER A O 1
ATOM 1452 N N . ASP A 1 185 ? 16.227 -0.672 -4.009 1.0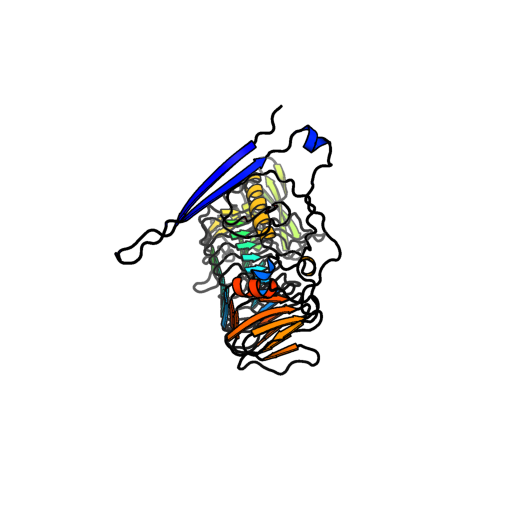0 83.50 185 ASP A N 1
ATOM 1453 C CA . ASP A 1 185 ? 16.688 -1.261 -5.276 1.00 83.50 185 ASP A CA 1
ATOM 1454 C C . ASP A 1 185 ? 16.601 -2.799 -5.294 1.00 83.50 185 ASP A C 1
ATOM 1456 O O . ASP A 1 185 ? 16.912 -3.427 -6.308 1.00 83.50 185 ASP A O 1
ATOM 1460 N N . GLY A 1 186 ? 16.174 -3.413 -4.187 1.00 76.88 186 GLY A N 1
ATOM 1461 C CA . GLY A 1 186 ? 16.110 -4.863 -4.004 1.00 76.88 186 GLY A CA 1
ATOM 1462 C C . GLY A 1 186 ? 17.445 -5.511 -3.636 1.00 76.88 186 GLY A C 1
ATOM 1463 O O . GLY A 1 186 ? 17.505 -6.731 -3.502 1.00 76.88 186 GLY A O 1
ATOM 1464 N N . ALA A 1 187 ? 18.524 -4.742 -3.436 1.00 65.25 187 ALA A N 1
ATOM 1465 C CA . ALA A 1 187 ? 19.851 -5.296 -3.151 1.00 65.25 187 ALA A CA 1
ATOM 1466 C C . ALA A 1 187 ? 19.949 -6.016 -1.793 1.00 65.25 187 ALA A C 1
ATOM 1468 O O . ALA A 1 187 ? 20.860 -6.823 -1.588 1.00 65.25 187 ALA A O 1
ATOM 1469 N N . LEU A 1 188 ? 19.029 -5.726 -0.868 1.00 53.34 188 LEU A N 1
ATOM 1470 C CA . LEU A 1 188 ? 18.964 -6.333 0.464 1.00 53.34 188 LEU A CA 1
ATOM 1471 C C . LEU A 1 188 ? 18.144 -7.631 0.507 1.00 53.34 188 LEU A C 1
ATOM 1473 O O . LEU A 1 188 ? 18.196 -8.343 1.512 1.00 53.34 188 LEU A O 1
ATOM 1477 N N . SER A 1 189 ? 17.464 -7.985 -0.587 1.00 58.53 189 SER A N 1
ATOM 1478 C CA . SER A 1 189 ? 16.632 -9.181 -0.674 1.00 58.53 189 SER A CA 1
ATOM 1479 C C . SER A 1 189 ? 17.226 -10.234 -1.606 1.00 58.53 189 SER A C 1
ATOM 1481 O O . SER A 1 189 ? 17.874 -9.954 -2.613 1.00 58.53 189 SER A O 1
ATOM 1483 N N . SER A 1 190 ? 16.985 -11.500 -1.265 1.00 46.00 190 SER A N 1
ATOM 1484 C CA . SER A 1 190 ? 17.227 -12.631 -2.175 1.00 46.00 190 SER A CA 1
ATOM 1485 C C . SER A 1 190 ? 16.071 -12.852 -3.159 1.00 46.00 190 SER A C 1
ATOM 1487 O O . SER A 1 190 ? 16.181 -13.697 -4.050 1.00 46.00 190 SER A O 1
ATOM 1489 N N . LYS A 1 191 ? 14.979 -12.094 -3.001 1.00 52.00 191 LYS A N 1
ATOM 1490 C CA . LYS A 1 191 ? 13.798 -12.052 -3.866 1.00 52.00 191 LYS A CA 1
ATOM 1491 C C . LYS A 1 191 ? 13.687 -10.665 -4.504 1.00 52.00 191 LYS A C 1
ATOM 1493 O O . LYS A 1 191 ? 14.218 -9.701 -3.969 1.00 52.00 191 LYS A O 1
ATOM 1498 N N . HIS A 1 192 ? 13.013 -10.559 -5.646 1.00 57.47 192 HIS A N 1
ATOM 1499 C CA . HIS A 1 192 ? 12.771 -9.257 -6.282 1.00 57.47 192 HIS A CA 1
ATOM 1500 C C . HIS A 1 192 ? 11.710 -8.416 -5.550 1.00 57.47 192 HIS A C 1
ATOM 1502 O O . HIS A 1 192 ? 11.592 -7.241 -5.865 1.00 57.47 192 HIS A O 1
ATOM 1508 N N . ASP A 1 193 ? 11.007 -9.005 -4.573 1.00 60.84 193 ASP A N 1
ATOM 1509 C CA . ASP A 1 193 ? 9.932 -8.430 -3.731 1.00 60.84 193 ASP A CA 1
ATOM 1510 C C . ASP A 1 193 ? 10.409 -7.322 -2.759 1.00 60.84 193 ASP A C 1
ATOM 1512 O O . ASP A 1 193 ? 9.878 -7.159 -1.666 1.00 60.84 193 ASP A O 1
ATOM 1516 N N . GLU A 1 194 ? 11.499 -6.630 -3.094 1.00 72.00 194 GLU A N 1
ATOM 1517 C CA . GLU A 1 194 ? 11.934 -5.410 -2.409 1.00 72.00 194 GLU A CA 1
ATOM 1518 C C . GLU A 1 194 ? 12.532 -4.413 -3.416 1.00 72.00 194 GLU A C 1
ATOM 1520 O O . GLU A 1 194 ? 13.430 -3.646 -3.069 1.00 72.00 194 GLU A O 1
ATOM 1525 N N . SER A 1 195 ? 12.131 -4.455 -4.690 1.00 86.19 195 SER A N 1
ATOM 1526 C CA . SER A 1 195 ? 12.620 -3.525 -5.713 1.00 86.19 195 SER A CA 1
ATOM 1527 C C . SER A 1 195 ? 11.511 -2.553 -6.048 1.00 86.19 195 SER A C 1
ATOM 1529 O O . SER A 1 195 ? 10.630 -2.862 -6.833 1.00 86.19 195 SER A O 1
ATOM 1531 N N . SER A 1 196 ? 11.586 -1.357 -5.472 1.00 89.69 196 SER A N 1
ATOM 1532 C CA . SER A 1 196 ? 10.504 -0.374 -5.519 1.00 89.69 196 SER A CA 1
ATOM 1533 C C . SER A 1 196 ? 10.267 0.257 -6.895 1.00 89.69 196 SER A C 1
ATOM 1535 O O . SER A 1 196 ? 10.687 1.382 -7.182 1.00 89.69 196 SER A O 1
ATOM 1537 N N . GLY A 1 197 ? 9.620 -0.491 -7.786 1.00 94.25 197 GLY A N 1
ATOM 1538 C CA . GLY A 1 197 ? 9.225 -0.059 -9.114 1.00 94.25 197 GLY A CA 1
ATOM 1539 C C . GLY A 1 197 ? 7.807 0.507 -9.145 1.00 94.25 197 GLY A C 1
ATOM 1540 O O . GLY A 1 197 ? 7.032 0.438 -8.194 1.00 94.25 197 GLY A O 1
ATOM 1541 N N . ILE A 1 198 ? 7.450 1.086 -10.288 1.00 98.12 198 ILE A N 1
ATOM 1542 C CA . ILE A 1 198 ? 6.061 1.382 -10.636 1.00 98.12 198 ILE A CA 1
ATOM 1543 C C . ILE A 1 198 ? 5.639 0.382 -11.711 1.00 98.12 198 ILE A C 1
ATOM 1545 O O . ILE A 1 198 ? 6.152 0.420 -12.834 1.00 98.12 198 ILE A O 1
ATOM 1549 N N . ILE A 1 199 ? 4.702 -0.504 -11.375 1.00 97.19 199 ILE A N 1
ATOM 1550 C CA . ILE A 1 199 ? 4.239 -1.594 -12.237 1.00 97.19 199 ILE A CA 1
ATOM 1551 C C . ILE A 1 199 ? 2.819 -1.315 -12.715 1.00 97.19 199 ILE A C 1
ATOM 1553 O O . ILE A 1 199 ? 1.867 -1.289 -11.935 1.00 97.19 199 ILE A O 1
ATOM 1557 N N . ILE A 1 200 ? 2.652 -1.168 -14.029 1.00 98.06 200 ILE A N 1
ATOM 1558 C CA . ILE A 1 200 ? 1.345 -0.914 -14.634 1.00 98.06 200 ILE A CA 1
ATOM 1559 C C . ILE A 1 200 ? 0.949 -2.091 -15.518 1.00 98.06 200 ILE A C 1
ATOM 1561 O O . ILE A 1 200 ? 1.429 -2.243 -16.643 1.00 98.06 200 ILE A O 1
ATOM 1565 N N . ASN A 1 201 ? 0.022 -2.913 -15.030 1.00 95.75 201 ASN A N 1
ATOM 1566 C CA . ASN A 1 201 ? -0.553 -4.019 -15.796 1.00 95.75 201 ASN A CA 1
ATOM 1567 C C . ASN A 1 201 ? -1.910 -3.695 -16.430 1.00 95.75 201 ASN A C 1
ATOM 1569 O O . ASN A 1 201 ? -2.411 -4.499 -17.221 1.00 95.75 201 ASN A O 1
ATOM 1573 N N . ALA A 1 202 ? -2.475 -2.526 -16.124 1.00 95.56 202 ALA A N 1
ATOM 1574 C CA . ALA A 1 202 ? -3.704 -2.035 -16.727 1.00 95.56 202 ALA A CA 1
ATOM 1575 C C . ALA A 1 202 ? -3.546 -1.838 -18.248 1.00 95.56 202 ALA A C 1
ATOM 1577 O O . ALA A 1 202 ? -2.845 -0.941 -18.722 1.00 95.56 202 ALA A O 1
ATOM 1578 N N . MET A 1 203 ? -4.214 -2.687 -19.032 1.00 91.75 203 MET A N 1
ATOM 1579 C CA . MET A 1 203 ? -4.096 -2.704 -20.500 1.00 91.75 203 MET A CA 1
ATOM 1580 C C . MET A 1 203 ? -4.680 -1.452 -21.175 1.00 91.75 203 MET A C 1
ATOM 1582 O O . MET A 1 203 ? -4.367 -1.168 -22.330 1.00 91.75 203 MET A O 1
ATOM 1586 N N . ASP A 1 204 ? -5.521 -0.708 -20.462 1.00 95.00 204 ASP A N 1
ATOM 1587 C CA . ASP A 1 204 ? -6.222 0.493 -20.907 1.00 95.00 204 ASP A CA 1
ATOM 1588 C C . ASP A 1 204 ? -5.525 1.806 -20.479 1.00 95.00 204 ASP A C 1
ATOM 1590 O O . ASP A 1 204 ? -6.061 2.883 -20.711 1.00 95.00 204 ASP A O 1
ATOM 1594 N N . ILE A 1 205 ? -4.293 1.763 -19.943 1.00 95.69 205 ILE A N 1
ATOM 1595 C CA . ILE A 1 205 ? -3.498 2.954 -19.535 1.00 95.69 205 ILE A CA 1
ATOM 1596 C C . ILE A 1 205 ? -3.213 3.958 -20.677 1.00 95.69 205 ILE A C 1
ATOM 1598 O O . ILE A 1 205 ? -2.639 5.030 -20.485 1.00 95.69 205 ILE A O 1
ATOM 1602 N N . SER A 1 206 ? -3.535 3.608 -21.921 1.00 90.31 206 SER A N 1
ATOM 1603 C CA . SER A 1 206 ? -3.344 4.470 -23.100 1.00 90.31 206 SER A CA 1
ATOM 1604 C C . SER A 1 206 ? -4.598 4.642 -23.939 1.00 90.31 206 SER A C 1
ATOM 1606 O O . SER A 1 206 ? -4.514 5.052 -25.095 1.00 90.31 206 SER A O 1
ATOM 1608 N N . THR A 1 207 ? -5.762 4.330 -23.374 1.00 91.81 207 THR A N 1
ATOM 1609 C CA . THR A 1 207 ? -7.044 4.652 -23.994 1.00 91.81 207 THR A CA 1
ATOM 1610 C C . THR A 1 207 ? -7.624 5.911 -23.363 1.00 91.81 207 THR A C 1
ATOM 1612 O O . THR A 1 207 ? -7.454 6.154 -22.167 1.00 91.81 207 THR A O 1
ATOM 1615 N N . GLU A 1 208 ? -8.354 6.695 -24.153 1.00 88.88 208 GLU A N 1
ATOM 1616 C CA . GLU A 1 208 ? -9.228 7.745 -23.622 1.00 88.88 208 GLU A CA 1
ATOM 1617 C C . GLU A 1 208 ? -10.187 7.128 -22.586 1.00 88.88 208 GLU A C 1
ATOM 1619 O O . GLU A 1 208 ? -10.686 6.019 -22.788 1.00 88.88 208 GLU A O 1
ATOM 1624 N N . ASP A 1 209 ? -10.367 7.793 -21.442 1.00 88.38 209 ASP A N 1
ATOM 1625 C CA . ASP A 1 209 ? -11.147 7.311 -20.287 1.00 88.38 209 ASP A CA 1
ATOM 1626 C C . ASP A 1 209 ? -10.709 5.965 -19.667 1.00 88.38 209 ASP A C 1
ATOM 1628 O O . ASP A 1 209 ? -11.458 5.367 -18.885 1.00 88.38 209 ASP A O 1
ATOM 1632 N N . GLY A 1 210 ? -9.506 5.486 -19.994 1.00 95.19 210 GLY A N 1
ATOM 1633 C CA . GLY A 1 210 ? -8.923 4.284 -19.402 1.00 95.19 210 GLY A CA 1
ATOM 1634 C C . GLY A 1 210 ? -8.330 4.506 -18.011 1.00 95.19 210 GLY A C 1
ATOM 1635 O O . GLY A 1 210 ? -8.563 5.529 -17.355 1.00 95.19 210 GLY A O 1
ATOM 1636 N N . SER A 1 211 ? -7.541 3.529 -17.570 1.00 98.06 211 SER A N 1
ATOM 1637 C CA . SER A 1 211 ? -6.746 3.623 -16.345 1.00 98.06 211 SER A CA 1
ATOM 1638 C C . SER A 1 211 ? -5.752 4.781 -16.382 1.00 98.06 211 SER A C 1
ATOM 1640 O O . SER A 1 211 ? -5.381 5.277 -17.450 1.00 98.06 211 SER A O 1
ATOM 1642 N N . GLU A 1 212 ? -5.322 5.212 -15.200 1.00 98.25 212 GLU A N 1
ATOM 1643 C CA . GLU A 1 212 ? -4.558 6.440 -15.017 1.00 98.25 212 GLU A CA 1
ATOM 1644 C C . GLU A 1 212 ? -3.603 6.349 -13.818 1.00 98.25 212 GLU A C 1
ATOM 1646 O O . GLU A 1 212 ? -3.996 5.926 -12.729 1.00 98.25 212 GLU A O 1
ATOM 1651 N N . LEU A 1 213 ? -2.371 6.824 -14.011 1.00 98.62 213 LEU A N 1
ATOM 1652 C CA . LEU A 1 213 ? -1.412 7.088 -12.941 1.00 98.62 213 LEU A CA 1
ATOM 1653 C C . LEU A 1 213 ? -1.038 8.572 -12.978 1.00 98.62 213 LEU A C 1
ATOM 1655 O O . LEU A 1 213 ? -0.502 9.045 -13.984 1.00 98.62 213 LEU A O 1
ATOM 1659 N N . LYS A 1 214 ? -1.285 9.301 -11.886 1.00 98.56 214 LYS A N 1
ATOM 1660 C CA . LYS A 1 214 ? -0.856 10.697 -11.741 1.00 98.56 214 LYS A CA 1
ATOM 1661 C C . LYS A 1 214 ? -0.096 10.918 -10.445 1.00 98.56 214 LYS A C 1
ATOM 1663 O O . LYS A 1 214 ? -0.623 10.657 -9.370 1.00 98.56 214 LYS A O 1
ATOM 1668 N N . ILE A 1 215 ? 1.109 11.461 -10.559 1.00 98.62 215 ILE A N 1
ATOM 1669 C CA . ILE A 1 215 ? 1.944 11.900 -9.441 1.00 98.62 215 ILE A CA 1
ATOM 1670 C C . ILE A 1 215 ? 2.236 13.384 -9.658 1.00 98.62 215 ILE A C 1
ATOM 1672 O O . ILE A 1 215 ? 2.877 13.755 -10.641 1.00 98.62 215 ILE A O 1
ATOM 1676 N N . PHE A 1 216 ? 1.699 14.227 -8.776 1.00 97.25 216 PHE A N 1
ATOM 1677 C CA . PHE A 1 216 ? 1.736 15.689 -8.891 1.00 97.25 216 PHE A CA 1
ATOM 1678 C C . PHE A 1 216 ? 2.740 16.363 -7.956 1.00 97.25 216 PHE A C 1
ATOM 1680 O O . PHE A 1 216 ? 2.886 17.584 -8.036 1.00 97.25 216 PHE A O 1
ATOM 1687 N N . GLY A 1 217 ? 3.417 15.592 -7.102 1.00 95.25 217 GLY A N 1
ATOM 1688 C CA . GLY A 1 217 ? 4.478 16.090 -6.240 1.00 95.25 217 GLY A CA 1
ATOM 1689 C C . GLY A 1 217 ? 5.550 16.850 -7.006 1.00 95.25 217 GLY A C 1
ATOM 1690 O O . GLY A 1 217 ? 5.691 16.747 -8.229 1.00 95.25 217 GLY A O 1
ATOM 1691 N N . GLU A 1 218 ? 6.326 17.638 -6.274 1.00 94.94 218 GLU A N 1
ATOM 1692 C CA . GLU A 1 218 ? 7.400 18.402 -6.890 1.00 94.94 218 GLU A CA 1
ATOM 1693 C C . GLU A 1 218 ? 8.498 17.492 -7.435 1.00 94.94 218 GLU A C 1
ATOM 1695 O O . GLU A 1 218 ? 9.108 17.833 -8.446 1.00 94.94 218 GLU A O 1
ATOM 1700 N N . GLU A 1 219 ? 8.730 16.343 -6.805 1.00 94.38 219 GLU A N 1
ATOM 1701 C CA . GLU A 1 219 ? 9.736 15.373 -7.209 1.00 94.38 219 GLU A CA 1
ATOM 1702 C C . GLU A 1 219 ? 9.247 13.923 -7.111 1.00 94.38 219 GLU A C 1
ATOM 1704 O O . GLU A 1 219 ? 8.221 13.603 -6.509 1.00 94.38 219 GLU A O 1
ATOM 1709 N N . MET A 1 220 ? 10.012 13.031 -7.737 1.00 95.62 220 MET A N 1
ATOM 1710 C CA . MET A 1 220 ? 9.809 11.588 -7.659 1.00 95.62 220 MET A CA 1
ATOM 1711 C C . MET A 1 220 ? 11.160 10.896 -7.516 1.00 95.62 220 MET A C 1
ATOM 1713 O O . MET A 1 220 ? 12.092 11.208 -8.262 1.00 95.62 220 MET A O 1
ATOM 1717 N N . PHE A 1 221 ? 11.254 9.940 -6.598 1.00 96.25 221 PHE A N 1
ATOM 1718 C CA . PHE A 1 221 ? 12.398 9.051 -6.443 1.00 96.25 221 PHE A CA 1
ATOM 1719 C C . PHE A 1 221 ? 11.961 7.599 -6.620 1.00 96.25 221 PHE A C 1
ATOM 1721 O O . PHE A 1 221 ? 11.045 7.145 -5.943 1.00 96.25 221 PHE A O 1
ATOM 1728 N N . VAL A 1 222 ? 12.600 6.887 -7.549 1.00 95.75 222 VAL A N 1
ATOM 1729 C CA . VAL A 1 222 ? 12.336 5.474 -7.844 1.00 95.75 222 VAL A CA 1
ATOM 1730 C C . VAL A 1 222 ? 13.663 4.751 -8.005 1.00 95.75 222 VAL A C 1
ATOM 1732 O O . VAL A 1 222 ? 14.345 4.865 -9.026 1.00 95.75 222 VAL A O 1
ATOM 1735 N N . ASN A 1 223 ? 14.054 4.032 -6.965 1.00 93.25 223 ASN A N 1
ATOM 1736 C CA . ASN A 1 223 ? 15.313 3.310 -6.928 1.00 93.25 223 ASN A CA 1
ATOM 1737 C C . ASN A 1 223 ? 15.192 1.897 -7.525 1.00 93.25 223 ASN A C 1
ATOM 1739 O O . ASN A 1 223 ? 16.181 1.347 -8.016 1.00 93.25 223 ASN A O 1
ATOM 1743 N N . GLY A 1 224 ? 13.983 1.331 -7.520 1.00 92.62 224 GLY A N 1
ATOM 1744 C CA . GLY A 1 224 ? 13.697 -0.001 -8.038 1.00 92.62 224 GLY A CA 1
ATOM 1745 C C . GLY A 1 224 ? 13.465 -0.065 -9.546 1.00 92.62 224 GLY A C 1
ATOM 1746 O O . GLY A 1 224 ? 13.349 0.950 -10.247 1.00 92.62 224 GLY A O 1
ATOM 1747 N N . VAL A 1 225 ? 13.396 -1.298 -10.049 1.00 93.31 225 VAL A N 1
ATOM 1748 C CA . VAL A 1 225 ? 13.014 -1.619 -11.428 1.00 93.31 225 VAL A CA 1
ATOM 1749 C C . VAL A 1 225 ? 12.103 -2.831 -11.472 1.00 93.31 225 VAL A C 1
ATOM 1751 O O . VAL A 1 225 ? 12.154 -3.698 -10.610 1.00 93.31 225 VAL A O 1
ATOM 1754 N N . SER A 1 226 ? 11.310 -2.934 -12.530 1.00 93.19 226 SER A N 1
ATOM 1755 C CA . SER A 1 226 ? 10.423 -4.078 -12.714 1.00 93.19 226 SER A CA 1
ATOM 1756 C C . SER A 1 226 ? 11.173 -5.325 -13.182 1.00 93.19 226 SER A C 1
ATOM 1758 O O . SER A 1 226 ? 12.239 -5.250 -13.805 1.00 93.19 226 SER A O 1
ATOM 1760 N N . TYR A 1 227 ? 10.565 -6.485 -12.954 1.00 91.50 227 TYR A N 1
ATOM 1761 C CA . TYR A 1 227 ? 11.077 -7.786 -13.369 1.00 91.50 227 TYR A CA 1
ATOM 1762 C C . TYR A 1 227 ? 10.103 -8.463 -14.331 1.00 91.50 227 TYR A C 1
ATOM 1764 O O . TYR A 1 227 ? 8.892 -8.251 -14.285 1.00 91.50 227 TYR A O 1
ATOM 1772 N N . ILE A 1 228 ? 10.645 -9.276 -15.233 1.00 90.81 228 ILE A N 1
ATOM 1773 C CA . ILE A 1 228 ? 9.841 -10.208 -16.024 1.00 90.81 228 ILE A CA 1
ATOM 1774 C C . ILE A 1 228 ? 9.792 -11.513 -15.238 1.00 90.81 228 ILE A C 1
ATOM 1776 O O . ILE A 1 228 ? 10.838 -11.983 -14.790 1.00 90.81 228 ILE A O 1
ATOM 1780 N N . ASP A 1 229 ? 8.606 -12.111 -15.130 1.00 89.19 229 ASP A N 1
ATOM 1781 C CA . ASP A 1 229 ? 8.396 -13.424 -14.510 1.00 89.19 229 ASP A CA 1
ATOM 1782 C C . ASP A 1 229 ? 8.962 -14.560 -15.388 1.00 89.19 229 ASP A C 1
ATOM 1784 O O . ASP A 1 229 ? 8.255 -15.319 -16.051 1.00 89.19 229 ASP A O 1
ATOM 1788 N N . VAL A 1 230 ? 10.289 -14.583 -15.482 1.00 89.69 230 VAL A N 1
ATOM 1789 C CA . VAL A 1 230 ? 11.124 -15.602 -16.111 1.00 89.69 230 VAL A CA 1
ATOM 1790 C C . VAL A 1 230 ? 12.434 -15.686 -15.341 1.00 89.69 230 VAL A C 1
ATOM 1792 O O . VAL A 1 230 ? 12.920 -14.690 -14.801 1.00 89.69 230 VAL A O 1
ATOM 1795 N N . VAL A 1 231 ? 13.053 -16.862 -15.351 1.00 89.00 231 VAL A N 1
ATOM 1796 C CA . VAL A 1 231 ? 14.324 -17.101 -14.664 1.00 89.00 231 VAL A CA 1
ATOM 1797 C C . VAL A 1 231 ? 15.394 -17.627 -15.609 1.00 89.00 231 VAL A C 1
ATOM 1799 O O . VAL A 1 231 ? 15.098 -18.287 -16.610 1.00 89.00 231 VAL A O 1
ATOM 1802 N N . ASP A 1 232 ? 16.652 -17.327 -15.294 1.00 84.50 232 ASP A N 1
ATOM 1803 C CA . ASP A 1 232 ? 17.791 -17.949 -15.958 1.00 84.50 232 ASP A CA 1
ATOM 1804 C C . ASP A 1 232 ? 17.960 -19.421 -15.531 1.00 84.50 232 ASP A C 1
ATOM 1806 O O . ASP A 1 232 ? 17.218 -19.973 -14.715 1.00 84.50 232 ASP A O 1
ATOM 1810 N N . ASN A 1 233 ? 18.984 -20.084 -16.070 1.00 83.06 233 ASN A N 1
ATOM 1811 C CA . ASN A 1 233 ? 19.294 -21.478 -15.741 1.00 83.06 233 ASN A CA 1
ATOM 1812 C C . ASN A 1 233 ? 19.747 -21.714 -14.286 1.00 83.06 233 ASN A C 1
ATOM 1814 O O . ASN A 1 233 ? 19.936 -22.867 -13.895 1.00 83.06 233 ASN A O 1
ATOM 1818 N N . LYS A 1 234 ? 19.948 -20.654 -13.502 1.00 84.31 234 LYS A N 1
ATOM 1819 C CA . LYS A 1 234 ? 20.285 -20.686 -12.076 1.00 84.31 234 LYS A CA 1
ATOM 1820 C C . LYS A 1 234 ? 19.112 -20.250 -11.196 1.00 84.31 234 LYS A C 1
ATOM 1822 O O . LYS A 1 234 ? 19.266 -20.245 -9.978 1.00 84.31 234 LYS A O 1
ATOM 1827 N N . GLY A 1 235 ? 17.961 -19.924 -11.785 1.00 84.19 235 GLY A N 1
ATOM 1828 C CA . GLY A 1 235 ? 16.781 -19.467 -11.059 1.00 84.19 235 GLY A CA 1
ATOM 1829 C C . GLY A 1 235 ? 16.765 -17.965 -10.767 1.00 84.19 235 GLY A C 1
ATOM 1830 O O . GLY A 1 235 ? 15.914 -17.530 -10.000 1.00 84.19 235 GLY A O 1
ATOM 1831 N N . TYR A 1 236 ? 17.671 -17.165 -11.345 1.00 82.81 236 TYR A N 1
ATOM 1832 C CA . TYR A 1 236 ? 17.667 -15.716 -11.137 1.00 82.81 236 TYR A CA 1
ATOM 1833 C C . TYR A 1 236 ? 16.645 -15.029 -12.046 1.00 82.81 236 TYR A C 1
ATOM 1835 O O . TYR A 1 236 ? 16.652 -15.287 -13.256 1.00 82.81 236 TYR A O 1
ATOM 1843 N N . PRO A 1 237 ? 15.802 -14.135 -11.500 1.00 86.94 237 PRO A N 1
ATOM 1844 C CA . PRO A 1 237 ? 14.798 -13.427 -12.278 1.00 86.94 237 PRO A CA 1
ATOM 1845 C C . PRO A 1 237 ? 15.446 -12.425 -13.238 1.00 86.94 237 PRO A C 1
ATOM 1847 O O . PRO A 1 237 ? 16.518 -11.872 -12.969 1.00 86.94 237 PRO A O 1
ATOM 1850 N N . TYR A 1 238 ? 14.788 -12.159 -14.367 1.00 90.94 238 TYR A N 1
ATOM 1851 C CA . TYR A 1 238 ? 15.262 -11.154 -15.316 1.00 90.94 238 TYR A CA 1
ATOM 1852 C C . TYR A 1 238 ? 14.801 -9.753 -14.897 1.00 90.94 238 TYR A C 1
ATOM 1854 O O . TYR A 1 238 ? 13.628 -9.401 -15.041 1.00 90.94 238 TYR A O 1
ATOM 1862 N N . SER A 1 239 ? 15.740 -8.925 -14.433 1.00 91.62 239 SER A N 1
ATOM 1863 C CA . SER A 1 239 ? 15.480 -7.501 -14.215 1.00 91.62 239 SER A CA 1
ATOM 1864 C C . SER A 1 239 ? 15.341 -6.763 -15.539 1.00 91.62 239 SER A C 1
ATOM 1866 O O . SER A 1 239 ? 16.117 -6.967 -16.483 1.00 91.62 239 SER A O 1
ATOM 1868 N N . THR A 1 240 ? 14.361 -5.877 -15.605 1.00 93.75 240 THR A N 1
ATOM 1869 C CA . THR A 1 240 ? 14.229 -4.945 -16.717 1.00 93.75 240 THR A CA 1
ATOM 1870 C C . THR A 1 240 ? 15.118 -3.717 -16.508 1.00 93.75 240 THR A C 1
ATOM 1872 O O . THR A 1 240 ? 15.904 -3.622 -15.564 1.00 93.75 240 THR A O 1
ATOM 1875 N N . GLY A 1 241 ? 15.050 -2.792 -17.455 1.00 94.44 241 GLY A N 1
ATOM 1876 C CA . GLY A 1 241 ? 15.614 -1.459 -17.343 1.00 94.44 241 GLY A CA 1
ATOM 1877 C C . GLY A 1 241 ? 14.577 -0.398 -16.998 1.00 94.44 241 GLY A C 1
ATOM 1878 O O . GLY A 1 241 ? 14.940 0.766 -17.055 1.00 94.44 241 GLY A O 1
ATOM 1879 N N . GLU A 1 242 ? 13.321 -0.744 -16.701 1.00 96.62 242 GLU A N 1
ATOM 1880 C CA . GLU A 1 242 ? 12.253 0.218 -16.404 1.00 96.62 242 GLU A CA 1
ATOM 1881 C C . GLU A 1 242 ? 12.031 0.372 -14.895 1.00 96.62 242 GLU A C 1
ATOM 1883 O O . GLU A 1 242 ? 11.770 -0.607 -14.203 1.00 96.62 242 GLU A O 1
ATOM 1888 N N . SER A 1 243 ? 12.052 1.611 -14.403 1.00 96.75 243 SER A N 1
ATOM 1889 C CA . SER A 1 243 ? 11.522 1.984 -13.081 1.00 96.75 243 SER A CA 1
ATOM 1890 C C . SER A 1 243 ? 10.028 2.312 -13.137 1.00 96.75 243 SER A C 1
ATOM 1892 O O . SER A 1 243 ? 9.336 2.188 -12.134 1.00 96.75 243 SER A O 1
ATOM 1894 N N . VAL A 1 244 ? 9.517 2.696 -14.313 1.00 97.75 244 VAL A N 1
ATOM 1895 C CA . VAL A 1 244 ? 8.076 2.784 -14.597 1.00 97.75 244 VAL A CA 1
ATOM 1896 C C . VAL A 1 244 ? 7.770 1.879 -15.777 1.00 97.75 244 VAL A C 1
ATOM 1898 O O . VAL A 1 244 ? 8.099 2.212 -16.919 1.00 97.75 244 VAL A O 1
ATOM 1901 N N . SER A 1 245 ? 7.170 0.724 -15.502 1.00 96.75 245 SER A N 1
ATOM 1902 C CA . SER A 1 245 ? 6.911 -0.308 -16.500 1.00 96.75 245 SER A CA 1
ATOM 1903 C C . SER A 1 245 ? 5.435 -0.385 -16.876 1.00 96.75 245 SER A C 1
ATOM 1905 O O . SER A 1 245 ? 4.536 -0.160 -16.068 1.00 96.75 245 SER A O 1
ATOM 1907 N N . ILE A 1 246 ? 5.190 -0.723 -18.143 1.00 97.19 246 ILE A N 1
ATOM 1908 C CA . ILE A 1 246 ? 3.854 -1.016 -18.663 1.00 97.19 246 ILE A CA 1
ATOM 1909 C C . ILE A 1 246 ? 3.868 -2.435 -19.219 1.00 97.19 246 ILE A C 1
ATOM 1911 O O . ILE A 1 246 ? 4.739 -2.798 -20.020 1.00 97.19 246 ILE A O 1
ATOM 1915 N N . LYS A 1 247 ? 2.884 -3.247 -18.835 1.00 94.62 247 LYS A N 1
ATOM 1916 C CA . LYS A 1 247 ? 2.745 -4.621 -19.317 1.00 94.62 247 LYS A CA 1
ATOM 1917 C C . LYS A 1 247 ? 2.757 -4.674 -20.840 1.00 94.62 247 LYS A C 1
ATOM 1919 O O . LYS A 1 247 ? 2.025 -3.972 -21.529 1.00 94.62 247 LYS A O 1
ATOM 1924 N N . GLY A 1 248 ? 3.602 -5.559 -21.361 1.00 94.06 248 GLY A N 1
ATOM 1925 C CA . GLY A 1 248 ? 3.836 -5.731 -22.794 1.00 94.06 248 GLY A CA 1
ATOM 1926 C C . GLY A 1 248 ? 5.092 -5.030 -23.313 1.00 94.06 248 GLY A C 1
ATOM 1927 O O . GLY A 1 248 ? 5.686 -5.538 -24.263 1.00 94.06 248 GLY A O 1
ATOM 1928 N N . ASN A 1 249 ? 5.569 -3.961 -22.665 1.00 96.50 249 ASN A N 1
ATOM 1929 C CA . ASN A 1 249 ? 6.785 -3.258 -23.093 1.00 96.50 249 ASN A CA 1
ATOM 1930 C C . ASN A 1 249 ? 8.056 -4.098 -22.937 1.00 96.50 249 ASN A C 1
ATOM 1932 O O . ASN A 1 249 ? 8.986 -3.947 -23.728 1.00 96.50 249 ASN A O 1
ATOM 1936 N N . TYR A 1 250 ? 8.052 -5.082 -22.033 1.00 94.75 250 TYR A N 1
ATOM 1937 C CA . TYR A 1 250 ? 9.150 -6.038 -21.866 1.00 94.75 250 TYR A CA 1
ATOM 1938 C C . TYR A 1 250 ? 9.564 -6.747 -23.173 1.00 94.75 250 TYR A C 1
ATOM 1940 O O . TYR A 1 250 ? 10.692 -7.225 -23.297 1.00 94.75 250 TYR A O 1
ATOM 1948 N N . ARG A 1 251 ? 8.674 -6.804 -24.179 1.00 95.44 251 ARG A N 1
ATOM 1949 C CA . ARG A 1 251 ? 8.958 -7.345 -25.520 1.00 95.44 251 ARG A CA 1
ATOM 1950 C C . ARG A 1 251 ? 10.132 -6.652 -26.206 1.00 95.44 251 ARG A C 1
ATOM 1952 O O . ARG A 1 251 ? 10.766 -7.261 -27.070 1.00 95.44 251 ARG A O 1
ATOM 1959 N N . VAL A 1 252 ? 10.445 -5.415 -25.820 1.00 96.19 252 VAL A N 1
ATOM 1960 C CA . VAL A 1 252 ? 11.627 -4.693 -26.300 1.00 96.19 252 VAL A CA 1
ATOM 1961 C C . VAL A 1 252 ? 12.892 -5.518 -26.070 1.00 96.19 252 VAL A C 1
ATOM 1963 O O . VAL A 1 252 ? 13.673 -5.672 -26.999 1.00 96.19 252 VAL A O 1
ATOM 1966 N N . TYR A 1 253 ? 13.057 -6.156 -24.908 1.00 96.56 253 TYR A N 1
ATOM 1967 C CA . TYR A 1 253 ? 14.271 -6.916 -24.576 1.00 96.56 253 TYR A CA 1
ATOM 1968 C C . TYR A 1 253 ? 14.499 -8.171 -25.420 1.00 96.56 253 TYR A C 1
ATOM 1970 O O . TYR A 1 253 ? 15.621 -8.668 -25.459 1.00 96.56 253 TYR A O 1
ATOM 1978 N N . GLY A 1 254 ? 13.466 -8.682 -26.093 1.00 94.75 254 GLY A N 1
ATOM 1979 C CA . GLY A 1 254 ? 13.595 -9.763 -27.074 1.00 94.75 254 GLY A CA 1
ATOM 1980 C C . GLY A 1 254 ? 13.566 -9.291 -28.526 1.00 94.75 254 GLY A C 1
ATOM 1981 O O . GLY A 1 254 ? 13.643 -10.107 -29.444 1.00 94.75 254 GLY A O 1
ATOM 1982 N N . SER A 1 255 ? 13.435 -7.984 -28.756 1.00 91.00 255 SER A N 1
ATOM 1983 C CA . SER A 1 255 ? 13.317 -7.411 -30.091 1.00 91.00 255 SER A CA 1
ATOM 1984 C C . SER A 1 255 ? 14.690 -7.037 -30.627 1.00 91.00 255 SER A C 1
ATOM 1986 O O . SER A 1 255 ? 15.314 -6.085 -30.173 1.00 91.00 255 SER A O 1
ATOM 1988 N N . TYR A 1 256 ? 15.153 -7.750 -31.651 1.00 82.50 256 TYR A N 1
ATOM 1989 C CA . TYR A 1 256 ? 16.386 -7.361 -32.321 1.00 82.50 256 TYR A CA 1
ATOM 1990 C C . TYR A 1 256 ? 16.235 -5.990 -32.980 1.00 82.50 256 TYR A C 1
ATOM 1992 O O . TYR A 1 256 ? 15.311 -5.767 -33.766 1.00 82.50 256 TYR A O 1
ATOM 2000 N N . PHE A 1 257 ? 17.186 -5.094 -32.722 1.00 81.75 257 PHE A N 1
ATOM 2001 C CA . PHE A 1 257 ? 17.275 -3.847 -33.455 1.00 81.75 257 PHE A CA 1
ATOM 2002 C C . PHE A 1 257 ? 18.710 -3.459 -33.791 1.00 81.75 257 PHE A C 1
ATOM 2004 O O . PHE A 1 257 ? 19.648 -3.752 -33.051 1.00 81.75 257 PHE A O 1
ATOM 2011 N N . LEU A 1 258 ? 18.856 -2.789 -34.936 1.00 82.69 258 LEU A N 1
ATOM 2012 C CA . LEU A 1 258 ? 20.117 -2.201 -35.369 1.00 82.69 258 LEU A CA 1
ATOM 2013 C C . LEU A 1 258 ? 20.361 -0.915 -34.579 1.00 82.69 258 LEU A C 1
ATOM 2015 O O . LEU A 1 258 ? 19.537 0.004 -34.618 1.00 82.69 258 LEU A O 1
ATOM 2019 N N . ASP A 1 259 ? 21.464 -0.913 -33.846 1.00 86.69 259 ASP A N 1
ATOM 2020 C CA . ASP A 1 259 ? 22.044 0.219 -33.130 1.00 86.69 259 ASP A CA 1
ATOM 2021 C C . ASP A 1 259 ? 23.374 0.551 -33.802 1.00 86.69 259 ASP A C 1
ATOM 2023 O O . ASP A 1 259 ? 24.066 -0.364 -34.259 1.00 86.69 259 ASP A O 1
ATOM 2027 N N . ASP A 1 260 ? 23.716 1.829 -33.926 1.00 88.44 260 ASP A N 1
ATOM 2028 C CA . ASP A 1 260 ? 24.905 2.256 -34.664 1.00 88.44 260 ASP A CA 1
ATOM 2029 C C . ASP A 1 260 ? 26.198 1.908 -33.921 1.00 88.44 260 ASP A C 1
ATOM 2031 O O . ASP A 1 260 ? 27.171 1.492 -34.559 1.00 88.44 260 ASP A O 1
ATOM 2035 N N . ASP A 1 261 ? 26.172 1.924 -32.590 1.00 92.88 261 ASP A N 1
ATOM 2036 C CA . ASP A 1 261 ? 27.344 1.800 -31.727 1.00 92.88 261 ASP A CA 1
ATOM 2037 C C . ASP A 1 261 ? 27.553 0.383 -31.184 1.00 92.88 261 ASP A C 1
ATOM 2039 O O . ASP A 1 261 ? 28.680 0.019 -30.821 1.00 92.88 261 ASP A O 1
ATOM 2043 N N . TYR A 1 262 ? 26.500 -0.441 -31.142 1.00 94.88 262 TYR A N 1
ATOM 2044 C CA . TYR A 1 262 ? 26.536 -1.743 -30.474 1.00 94.88 262 TYR A CA 1
ATOM 2045 C C . TYR A 1 262 ? 25.993 -2.912 -31.308 1.00 94.88 262 TYR A C 1
ATOM 2047 O O . TYR A 1 262 ? 25.068 -2.789 -32.106 1.00 94.88 262 TYR A O 1
ATOM 2055 N N . TYR A 1 263 ? 26.568 -4.095 -31.079 1.00 95.12 263 TYR A N 1
ATOM 2056 C CA . TYR A 1 263 ? 25.931 -5.381 -31.368 1.00 95.12 263 TYR A CA 1
ATOM 2057 C C . TYR A 1 263 ? 25.366 -5.975 -30.078 1.00 95.12 263 TYR A C 1
ATOM 2059 O O . TYR A 1 263 ? 26.069 -5.998 -29.069 1.00 95.12 263 TYR A O 1
ATOM 2067 N N . TYR A 1 264 ? 24.145 -6.508 -30.114 1.00 95.81 264 TYR A N 1
ATOM 2068 C CA . TYR A 1 264 ? 23.485 -7.108 -28.950 1.00 95.81 264 TYR A CA 1
ATOM 2069 C C . TYR A 1 264 ? 23.450 -8.633 -29.016 1.00 95.81 264 TYR A C 1
ATOM 2071 O O . TYR A 1 264 ? 23.274 -9.214 -30.088 1.00 95.81 264 TYR A O 1
ATOM 2079 N N . TYR A 1 265 ? 23.591 -9.264 -27.853 1.00 95.38 265 TYR A N 1
ATOM 2080 C CA . TYR A 1 265 ? 23.565 -10.711 -27.666 1.00 95.38 265 TYR A CA 1
ATOM 2081 C C . TYR A 1 265 ? 22.491 -11.074 -26.648 1.00 95.38 265 TYR A C 1
ATOM 2083 O O . TYR A 1 265 ? 22.282 -10.355 -25.669 1.00 95.38 265 TYR A O 1
ATOM 2091 N N . TYR A 1 266 ? 21.831 -12.200 -26.892 1.00 95.00 266 TYR A N 1
ATOM 2092 C CA . TYR A 1 266 ? 20.627 -12.605 -26.183 1.00 95.00 266 TYR A CA 1
ATOM 2093 C C . TYR A 1 266 ? 20.808 -13.999 -25.588 1.00 95.00 266 TYR A C 1
ATOM 2095 O O . TYR A 1 266 ? 21.443 -14.855 -26.206 1.00 95.00 266 TYR A O 1
ATOM 2103 N N . ASN A 1 267 ? 20.202 -14.225 -24.428 1.00 93.19 267 ASN A N 1
ATOM 2104 C CA . ASN A 1 267 ? 20.126 -15.523 -23.771 1.00 93.19 267 ASN A CA 1
ATOM 2105 C C . ASN A 1 267 ? 18.676 -15.997 -23.686 1.00 93.19 267 ASN A C 1
ATOM 2107 O O . ASN A 1 267 ? 17.738 -15.202 -23.730 1.00 93.19 267 ASN A O 1
ATOM 2111 N N . TYR A 1 268 ? 18.499 -17.308 -23.562 1.00 91.75 268 TYR A N 1
ATOM 2112 C CA . TYR A 1 268 ? 17.184 -17.925 -23.452 1.00 91.75 268 TYR A CA 1
ATOM 2113 C C . TYR A 1 268 ? 16.713 -17.980 -21.992 1.00 91.75 268 TYR A C 1
ATOM 2115 O O . TYR A 1 268 ? 17.404 -18.528 -21.135 1.00 91.75 268 TYR A O 1
ATOM 2123 N N . TYR A 1 269 ? 15.520 -17.443 -21.757 1.00 92.31 269 TYR A N 1
ATOM 2124 C CA . TYR A 1 269 ? 14.762 -17.401 -20.508 1.00 92.31 269 TYR A CA 1
ATOM 2125 C C . TYR A 1 269 ? 13.371 -17.948 -20.808 1.00 92.31 269 TYR A C 1
ATOM 2127 O O . TYR A 1 269 ? 12.513 -17.186 -21.237 1.00 92.31 269 TYR A O 1
ATOM 2135 N N . ALA A 1 270 ? 13.146 -19.257 -20.674 1.00 88.25 270 ALA A N 1
ATOM 2136 C CA . ALA A 1 270 ? 11.937 -19.901 -21.195 1.00 88.25 270 ALA A CA 1
ATOM 2137 C C . ALA A 1 270 ? 10.641 -19.148 -20.807 1.00 88.25 270 ALA A C 1
ATOM 2139 O O . ALA A 1 270 ? 10.422 -18.928 -19.618 1.00 88.25 270 ALA A O 1
ATOM 2140 N N . PRO A 1 271 ? 9.772 -18.771 -21.771 1.00 92.25 271 PRO A N 1
ATOM 2141 C CA . PRO A 1 271 ? 9.814 -19.045 -23.220 1.00 92.25 271 PRO A CA 1
ATOM 2142 C C . PRO A 1 271 ? 10.477 -17.944 -24.084 1.00 92.25 271 PRO A C 1
ATOM 2144 O O . PRO A 1 271 ? 10.370 -17.966 -25.309 1.00 92.25 271 PRO A O 1
ATOM 2147 N N . LEU A 1 272 ? 11.101 -16.947 -23.470 1.00 94.56 272 LEU A N 1
ATOM 2148 C CA . LEU A 1 272 ? 11.647 -15.745 -24.091 1.00 94.56 272 LEU A CA 1
ATOM 2149 C C . LEU A 1 272 ? 13.142 -15.866 -24.425 1.00 94.56 272 LEU A C 1
ATOM 2151 O O . LEU A 1 272 ? 13.887 -16.645 -23.841 1.00 94.56 272 LEU A O 1
ATOM 2155 N N . THR A 1 273 ? 13.596 -15.022 -25.346 1.00 94.31 273 THR A N 1
ATOM 2156 C CA . THR A 1 273 ? 15.018 -14.779 -25.615 1.00 94.31 273 THR A CA 1
ATOM 2157 C C . THR A 1 273 ? 15.270 -13.300 -25.375 1.00 94.31 273 THR A C 1
ATOM 2159 O O . THR A 1 273 ? 14.645 -12.478 -26.037 1.00 94.31 273 THR A O 1
ATOM 2162 N N . LEU A 1 274 ? 16.131 -12.963 -24.415 1.00 95.69 274 LEU A N 1
ATOM 2163 C CA . LEU A 1 274 ? 16.269 -11.613 -23.862 1.00 95.69 274 LEU A CA 1
ATOM 2164 C C . LEU A 1 274 ? 17.714 -11.116 -23.937 1.00 95.69 274 LEU A C 1
ATOM 2166 O O . LEU A 1 274 ? 18.654 -11.904 -23.835 1.00 95.69 274 LEU A O 1
ATOM 2170 N N . VAL A 1 275 ? 17.889 -9.811 -24.146 1.00 95.88 275 VAL A N 1
ATOM 2171 C CA . VAL A 1 275 ? 19.200 -9.169 -24.295 1.00 95.88 275 VAL A CA 1
ATOM 2172 C C . VAL A 1 275 ? 19.993 -9.207 -22.985 1.00 95.88 275 VAL A C 1
ATOM 2174 O O . VAL A 1 275 ? 19.529 -8.762 -21.942 1.00 95.88 275 VAL A O 1
ATOM 2177 N N . GLU A 1 276 ? 21.226 -9.702 -23.047 1.00 94.62 276 GLU A N 1
ATOM 2178 C CA . GLU A 1 276 ? 22.078 -9.910 -21.865 1.00 94.62 276 GLU A CA 1
ATOM 2179 C C . GLU A 1 276 ? 23.458 -9.268 -22.005 1.00 94.62 276 GLU A C 1
ATOM 2181 O O . GLU A 1 276 ? 24.084 -8.881 -21.015 1.00 94.62 276 GLU A O 1
ATOM 2186 N N . GLU A 1 277 ? 23.934 -9.070 -23.236 1.00 96.12 277 GLU A N 1
ATOM 2187 C CA . GLU A 1 277 ? 25.218 -8.419 -23.478 1.00 96.12 277 GLU A CA 1
ATOM 2188 C C . GLU A 1 277 ? 25.171 -7.488 -24.685 1.00 96.12 277 GLU A C 1
ATOM 2190 O O . GLU A 1 277 ? 24.394 -7.666 -25.625 1.00 96.12 277 GLU A O 1
ATOM 2195 N N . ARG A 1 278 ? 26.087 -6.522 -24.687 1.00 95.81 278 ARG A N 1
ATOM 2196 C CA . ARG A 1 278 ? 26.382 -5.677 -25.841 1.00 95.81 278 ARG A CA 1
ATOM 2197 C C . ARG A 1 278 ? 27.876 -5.654 -26.133 1.00 95.81 278 ARG A C 1
ATOM 2199 O O . ARG A 1 278 ? 28.696 -5.706 -25.218 1.00 95.81 278 ARG A O 1
ATOM 2206 N N . LEU A 1 279 ? 28.233 -5.543 -27.403 1.00 96.69 279 LEU A N 1
ATOM 2207 C CA . LEU A 1 279 ? 29.596 -5.363 -27.889 1.00 96.69 279 LEU A CA 1
ATOM 2208 C C . LEU A 1 279 ? 29.682 -4.011 -28.580 1.00 96.69 279 LEU A C 1
ATOM 2210 O O . LEU A 1 279 ? 28.998 -3.790 -29.576 1.00 96.69 279 LEU A O 1
ATOM 2214 N N . ASN A 1 280 ? 30.517 -3.119 -28.060 1.00 96.19 280 ASN A N 1
ATOM 2215 C CA . ASN A 1 280 ? 30.762 -1.835 -28.702 1.00 96.19 280 ASN A CA 1
ATOM 2216 C C . ASN A 1 280 ? 31.551 -2.047 -30.005 1.00 96.19 280 ASN A C 1
ATOM 2218 O O . ASN A 1 280 ? 32.609 -2.678 -29.991 1.00 96.19 280 ASN A O 1
ATOM 2222 N N . LYS A 1 281 ? 31.046 -1.526 -31.126 1.00 95.94 281 LYS A N 1
ATOM 2223 C CA . LYS A 1 281 ? 31.604 -1.787 -32.460 1.00 95.94 281 LYS A CA 1
ATOM 2224 C C . LYS A 1 281 ? 32.969 -1.146 -32.689 1.00 95.94 281 LYS A C 1
ATOM 2226 O O . LYS A 1 281 ? 33.774 -1.706 -33.426 1.00 95.94 281 LYS A O 1
ATOM 2231 N N . SER A 1 282 ? 33.230 0.011 -32.080 1.00 96.25 282 SER A N 1
ATOM 2232 C CA . SER A 1 282 ? 34.480 0.754 -32.281 1.00 96.25 282 SER A CA 1
ATOM 2233 C C . SER A 1 282 ? 35.611 0.251 -31.383 1.00 96.25 282 SER A C 1
ATOM 2235 O O . SER A 1 282 ? 36.753 0.162 -31.822 1.00 96.25 282 SER A O 1
ATOM 2237 N N . THR A 1 283 ? 35.303 -0.118 -30.140 1.00 96.88 283 THR A N 1
ATOM 2238 C CA . THR A 1 283 ? 36.302 -0.550 -29.144 1.00 96.88 283 THR A CA 1
ATOM 2239 C C . THR A 1 283 ? 36.421 -2.065 -29.009 1.00 96.88 283 THR A C 1
ATOM 2241 O O . THR A 1 283 ? 37.371 -2.550 -28.400 1.00 96.88 283 THR A O 1
ATOM 2244 N N . ASN A 1 284 ? 35.461 -2.820 -29.552 1.00 95.75 284 ASN A N 1
ATOM 2245 C CA . ASN A 1 284 ? 35.347 -4.270 -29.396 1.00 95.75 284 ASN A CA 1
ATOM 2246 C C . ASN A 1 284 ? 35.253 -4.729 -27.923 1.00 95.75 284 ASN A C 1
ATOM 2248 O O . ASN A 1 284 ? 35.600 -5.861 -27.584 1.00 95.75 284 ASN A O 1
ATOM 2252 N N . VAL A 1 285 ? 34.777 -3.853 -27.030 1.00 97.12 285 VAL A N 1
ATOM 2253 C CA . VAL A 1 285 ? 34.566 -4.163 -25.610 1.00 97.12 285 VAL A CA 1
ATOM 2254 C C . VAL A 1 285 ? 33.174 -4.758 -25.412 1.00 97.12 285 VAL A C 1
ATOM 2256 O O . VAL A 1 285 ? 32.163 -4.129 -25.738 1.00 97.12 285 VAL A O 1
ATOM 2259 N N . ARG A 1 286 ? 33.124 -5.973 -24.854 1.00 97.06 286 ARG A N 1
ATOM 2260 C CA . ARG A 1 286 ? 31.884 -6.655 -24.457 1.00 97.06 286 ARG A CA 1
ATOM 2261 C C . ARG A 1 286 ? 31.485 -6.248 -23.039 1.00 97.06 286 ARG A C 1
ATOM 2263 O O . ARG A 1 286 ? 32.324 -6.200 -22.144 1.00 97.06 286 ARG A O 1
ATOM 2270 N N . GLN A 1 287 ? 30.203 -5.962 -22.835 1.00 96.56 287 GLN A N 1
ATOM 2271 C CA . GLN A 1 287 ? 29.640 -5.532 -21.557 1.00 96.56 287 GLN A CA 1
ATOM 2272 C C . GLN A 1 287 ? 28.331 -6.270 -21.274 1.00 96.56 287 GLN A C 1
ATOM 2274 O O . GLN A 1 287 ? 27.500 -6.414 -22.170 1.00 96.56 287 GLN A O 1
ATOM 2279 N N . LYS A 1 288 ? 28.117 -6.658 -20.013 1.00 95.69 288 LYS A N 1
ATOM 2280 C CA . LYS A 1 288 ? 26.818 -7.154 -19.544 1.00 95.69 288 LYS A CA 1
ATOM 2281 C C . LYS A 1 288 ? 25.781 -6.037 -19.477 1.00 95.69 288 LYS A C 1
ATOM 2283 O O . LYS A 1 288 ? 26.108 -4.898 -19.118 1.00 95.69 288 LYS A O 1
ATOM 2288 N N . MET A 1 289 ? 24.533 -6.386 -19.759 1.00 93.75 289 MET A N 1
ATOM 2289 C CA . MET A 1 289 ? 23.371 -5.513 -19.639 1.00 93.75 289 MET A CA 1
ATOM 2290 C C . MET A 1 289 ? 22.952 -5.405 -18.169 1.00 93.75 289 MET A C 1
ATOM 2292 O O . MET A 1 289 ? 22.182 -6.211 -17.664 1.00 93.75 289 MET A O 1
ATOM 2296 N N . ASN A 1 290 ? 23.482 -4.402 -17.468 1.00 91.31 290 ASN A N 1
ATOM 2297 C CA . ASN A 1 290 ? 22.939 -3.991 -16.172 1.00 91.31 290 ASN A CA 1
ATOM 2298 C C . ASN A 1 290 ? 21.708 -3.092 -16.378 1.00 91.31 290 ASN A C 1
ATOM 2300 O O . ASN A 1 290 ? 21.416 -2.698 -17.509 1.00 91.31 290 ASN A O 1
ATOM 2304 N N . VAL A 1 291 ? 21.033 -2.725 -15.287 1.00 91.12 291 VAL A N 1
ATOM 2305 C CA . VAL A 1 291 ? 19.824 -1.885 -15.308 1.00 91.12 291 VAL A CA 1
ATOM 2306 C C . VAL A 1 291 ? 20.004 -0.624 -16.160 1.00 91.12 291 VAL A C 1
ATOM 2308 O O . VAL A 1 291 ? 19.247 -0.424 -17.101 1.00 91.12 291 VAL A O 1
ATOM 2311 N N . PHE A 1 292 ? 21.069 0.157 -15.949 1.00 91.94 292 PHE A N 1
ATOM 2312 C CA . PHE A 1 292 ? 21.323 1.384 -16.722 1.00 91.94 292 PHE A CA 1
ATOM 2313 C C . PHE A 1 292 ? 21.454 1.150 -18.235 1.00 91.94 292 PHE A C 1
ATOM 2315 O O . PHE A 1 292 ? 21.004 1.960 -19.044 1.00 91.94 292 PHE A O 1
ATOM 2322 N N . ARG A 1 293 ? 22.076 0.038 -18.644 1.00 94.00 293 ARG A N 1
ATOM 2323 C CA . ARG A 1 293 ? 22.205 -0.321 -20.065 1.00 94.00 293 ARG A CA 1
ATOM 2324 C C . ARG A 1 293 ? 20.905 -0.875 -20.634 1.00 94.00 293 ARG A C 1
ATOM 2326 O O . ARG A 1 293 ? 20.630 -0.642 -21.806 1.00 94.00 293 ARG A O 1
ATOM 2333 N N . LYS A 1 294 ? 20.115 -1.596 -19.833 1.00 95.38 294 LYS A N 1
ATOM 2334 C CA . LYS A 1 294 ? 18.764 -2.039 -20.208 1.00 95.38 294 LYS A CA 1
ATOM 2335 C C . LYS A 1 294 ? 17.832 -0.833 -20.381 1.00 95.38 294 LYS A C 1
ATOM 2337 O O . LYS A 1 294 ? 17.105 -0.778 -21.364 1.00 95.38 294 LYS A O 1
ATOM 2342 N N . ALA A 1 295 ? 17.951 0.169 -19.517 1.00 95.94 295 ALA A N 1
ATOM 2343 C CA . ALA A 1 295 ? 17.222 1.428 -19.603 1.00 95.94 295 ALA A CA 1
ATOM 2344 C C . ALA A 1 295 ? 17.594 2.227 -20.869 1.00 95.94 295 ALA A C 1
ATOM 2346 O O . ALA A 1 295 ? 16.724 2.681 -21.608 1.00 95.94 295 ALA A O 1
ATOM 2347 N N . GLU A 1 296 ? 18.894 2.316 -21.184 1.00 94.81 296 GLU A N 1
ATOM 2348 C CA . GLU A 1 296 ? 19.385 2.879 -22.452 1.00 94.81 296 GLU A CA 1
ATOM 2349 C C . GLU A 1 296 ? 18.838 2.140 -23.671 1.00 94.81 296 GLU A C 1
ATOM 2351 O O . GLU A 1 296 ? 18.386 2.766 -24.623 1.00 94.81 296 GLU A O 1
ATOM 2356 N N . TYR A 1 297 ? 18.861 0.810 -23.630 1.00 95.19 297 TYR A N 1
ATOM 2357 C CA . TYR A 1 297 ? 18.347 -0.036 -24.699 1.00 95.19 297 TYR A CA 1
ATOM 2358 C C . TYR A 1 297 ? 16.848 0.189 -24.929 1.00 95.19 297 TYR A C 1
ATOM 2360 O O . TYR A 1 297 ? 16.422 0.353 -26.072 1.00 95.19 297 TYR A O 1
ATOM 2368 N N . PHE A 1 298 ? 16.063 0.254 -23.851 1.00 96.31 298 PHE A N 1
ATOM 2369 C CA . PHE A 1 298 ? 14.631 0.534 -23.902 1.00 96.31 298 PHE A CA 1
ATOM 2370 C C . PHE A 1 298 ? 14.334 1.921 -24.486 1.00 96.31 298 PHE A C 1
ATOM 2372 O O . PHE A 1 298 ? 13.505 2.057 -25.388 1.00 96.31 298 PHE A O 1
ATOM 2379 N N . TRP A 1 299 ? 15.064 2.944 -24.038 1.00 95.62 299 TRP A N 1
ATOM 2380 C CA . TRP A 1 299 ? 14.937 4.305 -24.555 1.00 95.62 299 TRP A CA 1
ATOM 2381 C C . TRP A 1 299 ? 15.326 4.416 -26.036 1.00 95.62 299 TRP A C 1
ATOM 2383 O O . TRP A 1 299 ? 14.520 4.892 -26.833 1.00 95.62 299 TRP A O 1
ATOM 2393 N N . ASN A 1 300 ? 16.492 3.893 -26.439 1.00 93.81 300 ASN A N 1
ATOM 2394 C CA . ASN A 1 300 ? 16.938 3.884 -27.840 1.00 93.81 300 ASN A CA 1
ATOM 2395 C C . ASN A 1 300 ? 15.922 3.189 -28.757 1.00 93.81 300 ASN A C 1
ATOM 2397 O O . ASN A 1 300 ? 15.704 3.619 -29.891 1.00 93.81 300 ASN A O 1
ATOM 2401 N N . PHE A 1 301 ? 15.288 2.114 -28.280 1.00 93.81 301 PHE A N 1
ATOM 2402 C CA . PHE A 1 301 ? 14.226 1.443 -29.023 1.00 93.81 301 PHE A CA 1
ATOM 2403 C C . PHE A 1 301 ? 13.017 2.365 -29.245 1.00 93.81 301 PHE A C 1
ATOM 2405 O O . PHE A 1 301 ? 12.470 2.408 -30.347 1.00 93.81 301 PHE A O 1
ATOM 2412 N N . GLY A 1 302 ? 12.626 3.124 -28.218 1.00 92.69 302 GLY A N 1
ATOM 2413 C CA . GLY A 1 302 ? 11.504 4.063 -28.247 1.00 92.69 302 GLY A CA 1
ATOM 2414 C C . GLY A 1 302 ? 11.699 5.311 -29.119 1.00 92.69 302 GLY A C 1
ATOM 2415 O O . GLY A 1 302 ? 10.694 5.910 -29.521 1.00 92.69 302 GLY A O 1
ATOM 2416 N N . GLU A 1 303 ? 12.951 5.667 -29.424 1.00 90.81 303 GLU A N 1
ATOM 2417 C CA . GLU A 1 303 ? 13.348 6.826 -30.246 1.00 90.81 303 GLU A CA 1
ATOM 2418 C C . GLU A 1 303 ? 13.499 6.506 -31.745 1.00 90.81 303 GLU A C 1
ATOM 2420 O O . GLU A 1 303 ? 13.807 7.383 -32.555 1.00 90.81 303 GLU A O 1
ATOM 2425 N N . LYS A 1 304 ? 13.278 5.253 -32.155 1.00 87.56 304 LYS A N 1
ATOM 2426 C CA . LYS A 1 304 ? 13.328 4.874 -33.573 1.00 87.56 304 LYS A CA 1
ATOM 2427 C C . LYS A 1 304 ? 12.259 5.603 -34.386 1.00 87.56 304 LYS A C 1
ATOM 2429 O O . LYS A 1 304 ? 11.144 5.824 -33.925 1.00 87.56 304 LYS A O 1
ATOM 2434 N N . ALA A 1 305 ? 12.585 5.896 -35.647 1.00 84.06 305 ALA A N 1
ATOM 2435 C CA . ALA A 1 305 ? 11.635 6.490 -36.591 1.00 84.06 305 ALA A CA 1
ATOM 2436 C C . ALA A 1 305 ? 10.400 5.597 -36.814 1.00 84.06 305 ALA A C 1
ATOM 2438 O O . ALA A 1 305 ? 9.284 6.093 -36.935 1.00 84.06 305 ALA A O 1
ATOM 2439 N N . GLU A 1 306 ? 10.608 4.278 -36.825 1.00 86.44 306 GLU A N 1
ATOM 2440 C CA . GLU A 1 306 ? 9.551 3.274 -36.896 1.00 86.44 306 GLU A CA 1
ATOM 2441 C C . GLU A 1 306 ? 9.542 2.471 -35.593 1.00 86.44 306 GLU A C 1
ATOM 2443 O O . GLU A 1 306 ? 10.416 1.634 -35.352 1.00 86.44 306 GLU A O 1
ATOM 2448 N N . ILE A 1 307 ? 8.552 2.747 -34.743 1.00 88.06 307 ILE A N 1
ATOM 2449 C CA . ILE A 1 307 ? 8.287 1.985 -33.521 1.00 88.06 307 ILE A CA 1
ATOM 2450 C C . ILE A 1 307 ? 7.092 1.048 -33.730 1.00 88.06 307 ILE A C 1
ATOM 2452 O O . ILE A 1 307 ? 6.112 1.430 -34.376 1.00 88.06 307 ILE A O 1
ATOM 2456 N N . PRO A 1 308 ? 7.124 -0.176 -33.180 1.00 91.38 308 PRO A N 1
ATOM 2457 C CA . PRO A 1 308 ? 5.971 -1.061 -33.230 1.00 91.38 308 PRO A CA 1
ATOM 2458 C C . PRO A 1 308 ? 4.762 -0.479 -32.491 1.00 91.38 308 PRO A C 1
ATOM 2460 O O . PRO A 1 308 ? 4.902 0.105 -31.420 1.00 91.38 308 PRO A O 1
ATOM 2463 N N . THR A 1 309 ? 3.556 -0.726 -33.006 1.00 91.31 309 THR A N 1
ATOM 2464 C CA . THR A 1 309 ? 2.298 -0.229 -32.414 1.00 91.31 309 THR A CA 1
ATOM 2465 C C . THR A 1 309 ? 1.982 -0.812 -31.038 1.00 91.31 309 THR A C 1
ATOM 2467 O O . THR A 1 309 ? 1.152 -0.265 -30.321 1.00 91.31 309 THR A O 1
ATOM 2470 N N . TRP A 1 310 ? 2.618 -1.927 -30.668 1.00 92.81 310 TRP A N 1
ATOM 2471 C CA . TRP A 1 310 ? 2.462 -2.540 -29.351 1.00 92.81 310 TRP A CA 1
ATOM 2472 C C . TRP A 1 310 ? 3.279 -1.839 -28.262 1.00 92.81 310 TRP A C 1
ATOM 2474 O O . TRP A 1 310 ? 3.026 -2.100 -27.088 1.00 92.81 310 TRP A O 1
ATOM 2484 N N . LEU A 1 311 ? 4.262 -0.999 -28.620 1.00 94.94 311 LEU A N 1
ATOM 2485 C CA . LEU A 1 311 ? 5.056 -0.265 -27.639 1.00 94.94 311 LEU A CA 1
ATOM 2486 C C . LEU A 1 311 ? 4.189 0.834 -27.032 1.00 94.94 311 LEU A C 1
ATOM 2488 O O . LEU A 1 311 ? 3.830 1.806 -27.697 1.00 94.94 311 LEU A O 1
ATOM 2492 N N . ASN A 1 312 ? 3.868 0.674 -25.757 1.00 94.44 312 ASN A N 1
ATOM 2493 C CA . ASN A 1 312 ? 3.001 1.584 -25.042 1.00 94.44 312 ASN A CA 1
ATOM 2494 C C . ASN A 1 312 ? 3.834 2.708 -24.399 1.00 94.44 312 ASN A C 1
ATOM 2496 O O . ASN A 1 312 ? 4.754 2.440 -23.627 1.00 94.44 312 ASN A O 1
ATOM 2500 N N . LYS A 1 313 ? 3.514 3.968 -24.715 1.00 92.38 313 LYS A N 1
ATOM 2501 C CA . LYS A 1 313 ? 4.182 5.162 -24.164 1.00 92.38 313 LYS A CA 1
ATOM 2502 C C . LYS A 1 313 ? 3.375 5.865 -23.061 1.00 92.38 313 LYS A C 1
ATOM 2504 O O . LYS A 1 313 ? 3.734 6.967 -22.665 1.00 92.38 313 LYS A O 1
ATOM 2509 N N . GLY A 1 314 ? 2.312 5.238 -22.557 1.00 87.75 314 GLY A N 1
ATOM 2510 C CA . GLY A 1 314 ? 1.601 5.642 -21.348 1.00 87.75 314 GLY A CA 1
ATOM 2511 C C . GLY A 1 314 ? 0.942 7.012 -21.455 1.00 87.75 314 GLY A C 1
ATOM 2512 O O . GLY A 1 314 ? 1.349 7.946 -20.770 1.00 87.75 314 GLY A O 1
ATOM 2513 N N . THR A 1 315 ? -0.073 7.157 -22.311 1.00 91.88 315 THR A N 1
ATOM 2514 C CA . THR A 1 315 ? -0.751 8.454 -22.516 1.00 91.88 315 THR A CA 1
ATOM 2515 C C . THR A 1 315 ? -1.398 9.004 -21.240 1.00 91.88 315 THR A C 1
ATOM 2517 O O . THR A 1 315 ? -1.372 10.214 -21.036 1.00 91.88 315 THR A O 1
ATOM 2520 N N . ASN A 1 316 ? -1.904 8.134 -20.357 1.00 96.75 316 ASN A N 1
ATOM 2521 C CA . ASN A 1 316 ? -2.532 8.528 -19.090 1.00 96.75 316 ASN A CA 1
ATOM 2522 C C . ASN A 1 316 ? -1.573 8.435 -17.891 1.00 96.75 316 ASN A C 1
ATOM 2524 O O . ASN A 1 316 ? -2.023 8.354 -16.747 1.00 96.75 316 ASN A O 1
ATOM 2528 N N . ILE A 1 317 ? -0.261 8.415 -18.145 1.00 98.25 317 ILE A N 1
ATOM 2529 C CA . ILE A 1 317 ? 0.762 8.480 -17.102 1.00 98.25 317 ILE A CA 1
ATOM 2530 C C . ILE A 1 317 ? 1.284 9.912 -17.036 1.00 98.25 317 ILE A C 1
ATOM 2532 O O . ILE A 1 317 ? 1.934 10.389 -17.970 1.00 98.25 317 ILE A O 1
ATOM 2536 N N . VAL A 1 318 ? 1.011 10.582 -15.918 1.00 97.62 318 VAL A N 1
ATOM 2537 C CA . VAL A 1 318 ? 1.528 11.920 -15.626 1.00 97.62 318 VAL A CA 1
ATOM 2538 C C . VAL A 1 318 ? 2.407 11.840 -14.389 1.00 97.62 318 VAL A C 1
ATOM 2540 O O . VAL A 1 318 ? 1.934 11.556 -13.294 1.00 97.62 318 VAL A O 1
ATOM 2543 N N . LEU A 1 319 ? 3.692 12.095 -14.581 1.00 97.56 319 LEU A N 1
ATOM 2544 C CA . LEU A 1 319 ? 4.696 12.173 -13.520 1.00 97.56 319 LEU A CA 1
ATOM 2545 C C . LEU A 1 319 ? 5.183 13.625 -13.379 1.00 97.56 319 LEU A C 1
ATOM 2547 O O . LEU A 1 319 ? 4.900 14.433 -14.275 1.00 97.56 319 LEU A O 1
ATOM 2551 N N . PRO A 1 320 ? 5.947 13.954 -12.319 1.00 96.06 320 PRO A N 1
ATOM 2552 C CA . PRO A 1 320 ? 6.574 15.262 -12.181 1.00 96.06 320 PRO A CA 1
ATOM 2553 C C . PRO A 1 320 ? 7.465 15.621 -13.377 1.00 96.06 320 PRO A C 1
ATOM 2555 O O . PRO A 1 320 ? 7.769 14.795 -14.243 1.00 96.06 320 PRO A O 1
ATOM 2558 N N . GLU A 1 321 ? 7.911 16.876 -13.420 1.00 93.81 321 GLU A N 1
ATOM 2559 C CA . GLU A 1 321 ? 8.828 17.344 -14.461 1.00 93.81 321 GLU A CA 1
ATOM 2560 C C . GLU A 1 321 ? 10.039 16.398 -14.583 1.00 93.81 321 GLU A C 1
ATOM 2562 O O . GLU A 1 321 ? 10.690 16.136 -13.572 1.00 93.81 321 GLU A O 1
ATOM 2567 N N . PRO A 1 322 ? 10.409 15.910 -15.787 1.00 93.06 322 PRO A N 1
ATOM 2568 C CA . PRO A 1 322 ? 11.487 14.926 -15.952 1.00 93.06 322 PRO A CA 1
ATOM 2569 C C . PRO A 1 322 ? 12.829 15.331 -15.330 1.00 93.06 322 PRO A C 1
ATOM 2571 O O . PRO A 1 322 ? 13.611 14.476 -14.920 1.00 93.06 322 PRO A O 1
ATOM 2574 N N . ALA A 1 323 ? 13.093 16.637 -15.237 1.00 91.06 323 ALA A N 1
ATOM 2575 C CA . ALA A 1 323 ? 14.284 17.184 -14.593 1.00 91.06 323 ALA A CA 1
ATOM 2576 C C . ALA A 1 323 ? 14.287 17.039 -13.059 1.00 91.06 323 ALA A C 1
ATOM 2578 O O . ALA A 1 323 ? 15.334 17.221 -12.457 1.00 91.06 323 ALA A O 1
ATOM 2579 N N . LYS A 1 324 ? 13.142 16.730 -12.441 1.00 92.81 324 LYS A N 1
ATOM 2580 C CA . LYS A 1 324 ? 12.949 16.511 -10.999 1.00 92.81 324 LYS A CA 1
ATOM 2581 C C . LYS A 1 324 ? 12.702 15.035 -10.649 1.00 92.81 324 LYS A C 1
ATOM 2583 O O . LYS A 1 324 ? 12.344 14.711 -9.519 1.00 92.81 324 LYS A O 1
ATOM 2588 N N . ILE A 1 325 ? 12.871 14.138 -11.621 1.00 93.69 325 ILE A N 1
ATOM 2589 C CA . ILE A 1 325 ? 12.736 12.695 -11.427 1.00 93.69 325 ILE A CA 1
ATOM 2590 C C . ILE A 1 325 ? 14.120 12.082 -11.194 1.00 93.69 325 ILE A C 1
ATOM 2592 O O . ILE A 1 325 ? 15.031 12.208 -12.018 1.00 93.69 325 ILE A O 1
ATOM 2596 N N . TYR A 1 326 ? 14.238 11.357 -10.089 1.00 93.00 326 TYR A N 1
ATOM 2597 C CA . TYR A 1 326 ? 15.368 10.516 -9.725 1.00 93.00 326 TYR A CA 1
ATOM 2598 C C . TYR A 1 326 ? 14.946 9.065 -9.956 1.00 93.00 326 TYR A C 1
ATOM 2600 O O . TYR A 1 326 ? 14.069 8.558 -9.268 1.00 93.00 326 TYR A O 1
ATOM 2608 N N . SER A 1 327 ? 15.520 8.406 -10.957 1.00 93.62 327 SER A N 1
ATOM 2609 C CA . SER A 1 327 ? 15.081 7.073 -11.377 1.00 93.62 327 SER A CA 1
ATOM 2610 C C . SER A 1 327 ? 16.275 6.241 -11.809 1.00 93.62 327 SER A C 1
ATOM 2612 O O . SER A 1 327 ? 17.028 6.689 -12.683 1.00 93.62 327 SER A O 1
ATOM 2614 N N . THR A 1 328 ? 16.427 5.050 -11.225 1.00 93.19 328 THR A N 1
ATOM 2615 C CA . THR A 1 328 ? 17.500 4.100 -11.567 1.00 93.19 328 THR A CA 1
ATOM 2616 C C . THR A 1 328 ? 17.368 3.608 -13.007 1.00 93.19 328 THR A C 1
ATOM 2618 O O . THR A 1 328 ? 18.353 3.545 -13.749 1.00 93.19 328 THR A O 1
ATOM 2621 N N . GLY A 1 329 ? 16.144 3.276 -13.412 1.00 94.62 329 GLY A N 1
ATOM 2622 C CA . GLY A 1 329 ? 15.789 2.820 -14.747 1.00 94.62 329 GLY A CA 1
ATOM 2623 C C . GLY A 1 329 ? 15.075 3.882 -15.581 1.00 94.62 329 GLY A C 1
ATOM 2624 O O . GLY A 1 329 ? 14.927 5.044 -15.193 1.00 94.62 329 GLY A O 1
ATOM 2625 N N . ALA A 1 330 ? 14.615 3.453 -16.749 1.00 97.00 330 ALA A N 1
ATOM 2626 C CA . ALA A 1 330 ? 13.793 4.215 -17.663 1.00 97.00 330 ALA A CA 1
ATOM 2627 C C . ALA A 1 330 ? 12.401 4.444 -17.087 1.00 97.00 330 ALA A C 1
ATOM 2629 O O . ALA A 1 330 ? 11.855 3.606 -16.366 1.00 97.00 330 ALA A O 1
ATOM 2630 N N . PHE A 1 331 ? 11.814 5.579 -17.442 1.00 97.12 331 PHE A N 1
ATOM 2631 C CA . PHE A 1 331 ? 10.464 5.927 -17.032 1.00 97.12 331 PHE A CA 1
ATOM 2632 C C . PHE A 1 331 ? 9.653 6.455 -18.208 1.00 97.12 331 PHE A C 1
ATOM 2634 O O . PHE A 1 331 ? 10.191 6.938 -19.210 1.00 97.12 331 PHE A O 1
ATOM 2641 N N . ILE A 1 332 ? 8.337 6.336 -18.074 1.00 96.38 332 ILE A N 1
ATOM 2642 C CA . ILE A 1 332 ? 7.366 6.671 -19.105 1.00 96.38 332 ILE A CA 1
ATOM 2643 C C . ILE A 1 332 ? 6.420 7.718 -18.531 1.00 96.38 332 ILE A C 1
ATOM 2645 O O . ILE A 1 332 ? 5.863 7.527 -17.456 1.00 96.38 332 ILE A O 1
ATOM 2649 N N . THR A 1 333 ? 6.260 8.837 -19.228 1.00 95.75 333 THR A N 1
ATOM 2650 C CA . THR A 1 333 ? 5.345 9.914 -18.829 1.00 95.75 333 THR A CA 1
ATOM 2651 C C . THR A 1 333 ? 4.996 10.761 -20.040 1.00 95.75 333 THR A C 1
ATOM 2653 O O . THR A 1 333 ? 5.828 10.934 -20.936 1.00 95.75 333 THR A O 1
ATOM 2656 N N . ASN A 1 334 ? 3.776 11.298 -20.083 1.00 92.88 334 ASN A N 1
ATOM 2657 C CA . ASN A 1 334 ? 3.331 12.231 -21.120 1.00 92.88 334 ASN A CA 1
ATOM 2658 C C . ASN A 1 334 ? 3.632 11.730 -22.548 1.00 92.88 334 ASN A C 1
ATOM 2660 O O . ASN A 1 334 ? 4.135 12.475 -23.397 1.00 92.88 334 ASN A O 1
ATOM 2664 N N . ASN A 1 335 ? 3.340 10.449 -22.808 1.00 92.69 335 ASN A N 1
ATOM 2665 C CA . ASN A 1 335 ? 3.545 9.792 -24.102 1.00 92.69 335 ASN A CA 1
ATOM 2666 C C . ASN A 1 335 ? 5.016 9.726 -24.578 1.00 92.69 335 ASN A C 1
ATOM 2668 O O . ASN A 1 335 ? 5.288 9.633 -25.780 1.00 92.69 335 ASN A O 1
ATOM 2672 N N . LYS A 1 336 ? 5.982 9.791 -23.655 1.00 94.25 336 LYS A N 1
ATOM 2673 C CA . LYS A 1 336 ? 7.423 9.755 -23.937 1.00 94.25 336 LYS A CA 1
ATOM 2674 C C . LYS A 1 336 ? 8.143 8.767 -23.029 1.00 94.25 336 LYS A C 1
ATOM 2676 O O . LYS A 1 336 ? 7.735 8.536 -21.896 1.00 94.25 336 LYS A O 1
ATOM 2681 N N . ILE A 1 337 ? 9.237 8.215 -23.550 1.00 95.94 337 ILE A N 1
ATOM 2682 C CA . ILE A 1 337 ? 10.154 7.345 -22.814 1.00 95.94 337 ILE A CA 1
ATOM 2683 C C . ILE A 1 337 ? 11.404 8.160 -22.493 1.00 95.94 337 ILE A C 1
ATOM 2685 O O . ILE A 1 337 ? 11.946 8.841 -23.363 1.00 95.94 337 ILE A O 1
ATOM 2689 N N . TYR A 1 338 ? 11.873 8.061 -21.258 1.00 95.56 338 TYR A N 1
ATOM 2690 C CA . TYR A 1 338 ? 13.100 8.684 -20.782 1.00 95.56 338 TYR A CA 1
ATOM 2691 C C . TYR A 1 338 ? 14.061 7.599 -20.307 1.00 95.56 338 TYR A C 1
ATOM 2693 O O . TYR A 1 338 ? 13.637 6.627 -19.687 1.00 95.56 338 TYR A O 1
ATOM 2701 N N . LYS A 1 339 ? 15.355 7.763 -20.596 1.00 92.62 339 LYS A N 1
ATOM 2702 C CA . LYS A 1 339 ? 16.390 6.764 -20.298 1.00 92.62 339 LYS A CA 1
ATOM 2703 C C . LYS A 1 339 ? 16.579 6.497 -18.805 1.00 92.62 339 LYS A C 1
ATOM 2705 O O . LYS A 1 339 ? 16.543 5.349 -18.403 1.00 92.62 339 LYS A O 1
ATOM 2710 N N . ASN A 1 340 ? 16.840 7.523 -18.006 1.00 86.25 340 ASN A N 1
ATOM 2711 C CA . ASN A 1 340 ? 16.933 7.453 -16.548 1.00 86.25 340 ASN A CA 1
ATOM 2712 C C . ASN A 1 340 ? 16.741 8.862 -15.975 1.00 86.25 340 ASN A C 1
ATOM 2714 O O . ASN A 1 340 ? 16.769 9.840 -16.730 1.00 86.25 340 ASN A O 1
ATOM 2718 N N . GLY A 1 341 ? 16.525 8.973 -14.663 1.00 79.38 341 GLY A N 1
ATOM 2719 C CA . GLY A 1 341 ? 16.356 10.273 -14.011 1.00 79.38 341 GLY A CA 1
ATOM 2720 C C . GLY A 1 341 ? 17.593 11.150 -14.201 1.00 79.38 341 GLY A C 1
ATOM 2721 O O . GLY A 1 341 ? 18.708 10.697 -13.942 1.00 79.38 341 GLY A O 1
ATOM 2722 N N . GLY A 1 342 ? 17.413 12.394 -14.657 1.00 67.75 342 GLY A N 1
ATOM 2723 C CA . GLY A 1 342 ? 18.526 13.302 -14.973 1.00 67.75 342 GLY A CA 1
ATOM 2724 C C . GLY A 1 342 ? 19.393 13.672 -13.764 1.00 67.75 342 GLY A C 1
ATOM 2725 O O . GLY A 1 342 ? 20.539 14.074 -13.939 1.00 67.75 342 GLY A O 1
ATOM 2726 N N . LEU A 1 343 ? 18.849 13.496 -12.556 1.00 67.94 343 LEU A N 1
ATOM 2727 C CA . LEU A 1 343 ? 19.503 13.744 -11.269 1.00 67.94 343 LEU A CA 1
ATOM 2728 C C . LEU A 1 343 ? 20.027 12.462 -10.603 1.00 67.94 343 LEU A C 1
ATOM 2730 O O . LEU A 1 343 ? 20.440 12.486 -9.450 1.00 67.94 343 LEU A O 1
ATOM 2734 N N . TYR A 1 344 ? 19.969 11.312 -11.280 1.00 77.38 344 TYR A N 1
ATOM 2735 C CA . TYR A 1 344 ? 20.439 10.068 -10.683 1.00 77.38 344 TYR A CA 1
ATOM 2736 C C . TYR A 1 344 ? 21.969 9.969 -10.772 1.00 77.38 344 TYR A C 1
ATOM 2738 O O . TYR A 1 344 ? 22.531 9.610 -11.811 1.00 77.38 344 TYR A O 1
ATOM 2746 N N . THR A 1 345 ? 22.646 10.226 -9.652 1.00 78.50 345 THR A N 1
ATOM 2747 C CA . THR A 1 345 ? 24.011 9.755 -9.386 1.00 78.50 345 THR A CA 1
ATOM 2748 C C . THR A 1 345 ? 24.002 8.789 -8.204 1.00 78.50 345 THR A C 1
ATOM 2750 O O . THR A 1 345 ? 23.131 8.864 -7.344 1.00 78.50 345 THR A O 1
ATOM 2753 N N . TYR A 1 346 ? 24.980 7.879 -8.130 1.00 74.44 346 TYR A N 1
ATOM 2754 C CA . TYR A 1 346 ? 25.040 6.901 -7.033 1.00 74.44 346 TYR A CA 1
ATOM 2755 C C . TYR A 1 346 ? 25.093 7.577 -5.649 1.00 74.44 346 TYR A C 1
ATOM 2757 O O . TYR A 1 346 ? 24.462 7.105 -4.712 1.00 74.44 346 TYR A O 1
ATOM 2765 N N . GLY A 1 347 ? 25.806 8.704 -5.527 1.00 78.12 347 GLY A N 1
ATOM 2766 C CA . GLY A 1 347 ? 25.912 9.444 -4.266 1.00 78.12 347 GLY A CA 1
ATOM 2767 C C . GLY A 1 347 ? 24.617 10.154 -3.863 1.00 78.12 347 GLY A C 1
ATOM 2768 O O . GLY A 1 347 ? 24.217 10.073 -2.706 1.00 78.12 347 GLY A O 1
ATOM 2769 N N . GLU A 1 348 ? 23.938 10.813 -4.807 1.00 81.69 348 GLU A N 1
ATOM 2770 C CA . GLU A 1 348 ? 22.646 11.469 -4.540 1.00 81.69 348 GLU A CA 1
ATOM 2771 C C . GLU A 1 348 ? 21.548 10.446 -4.242 1.00 81.69 348 GLU A C 1
ATOM 2773 O O . GLU A 1 348 ? 20.749 10.651 -3.330 1.00 81.69 348 GLU A O 1
ATOM 2778 N N . ALA A 1 349 ? 21.545 9.321 -4.966 1.00 84.50 349 ALA A N 1
ATOM 2779 C CA . ALA A 1 349 ? 20.638 8.214 -4.700 1.00 84.50 349 ALA A CA 1
ATOM 2780 C C . ALA A 1 349 ? 20.845 7.671 -3.282 1.00 84.50 349 ALA A C 1
ATOM 2782 O O . ALA A 1 349 ? 19.873 7.544 -2.548 1.00 84.50 349 ALA A O 1
ATOM 2783 N N . GLN A 1 350 ? 22.092 7.438 -2.854 1.00 86.19 350 GLN A N 1
ATOM 2784 C CA . GLN A 1 350 ? 22.373 6.931 -1.509 1.00 86.19 350 GLN A CA 1
ATOM 2785 C C . GLN A 1 350 ? 21.823 7.847 -0.405 1.00 86.19 350 GLN A C 1
ATOM 2787 O O . GLN A 1 350 ? 21.162 7.358 0.508 1.00 86.19 350 GLN A O 1
ATOM 2792 N N . GLY A 1 351 ? 22.023 9.165 -0.514 1.00 89.50 351 GLY A N 1
ATOM 2793 C CA . GLY A 1 351 ? 21.470 10.117 0.456 1.00 89.50 351 GLY A CA 1
ATOM 2794 C C . GLY A 1 351 ? 19.939 10.069 0.528 1.00 89.50 351 GLY A C 1
ATOM 2795 O O . GLY A 1 351 ? 19.377 10.022 1.620 1.00 89.50 351 GLY A O 1
ATOM 2796 N N . LYS A 1 352 ? 19.261 9.993 -0.628 1.00 90.75 352 LYS A N 1
ATOM 2797 C CA . LYS A 1 352 ? 17.796 9.850 -0.675 1.00 90.75 352 LYS A CA 1
ATOM 2798 C C . LYS A 1 352 ? 17.309 8.524 -0.093 1.00 90.75 352 LYS A C 1
ATOM 2800 O O . LYS A 1 352 ? 16.291 8.512 0.593 1.00 90.75 352 LYS A O 1
ATOM 2805 N N . ILE A 1 353 ? 18.020 7.422 -0.339 1.00 91.44 353 ILE A N 1
ATOM 2806 C CA . ILE A 1 353 ? 17.690 6.108 0.237 1.00 91.44 353 ILE A CA 1
ATOM 2807 C C . ILE A 1 353 ? 17.745 6.180 1.760 1.00 91.44 353 ILE A C 1
ATOM 2809 O O . ILE A 1 353 ? 16.810 5.730 2.418 1.00 91.44 353 ILE A O 1
ATOM 2813 N N . GLU A 1 354 ? 18.814 6.751 2.320 1.00 92.00 354 GLU A N 1
ATOM 2814 C CA . GLU A 1 354 ? 19.001 6.878 3.768 1.00 92.00 354 GLU A CA 1
ATOM 2815 C C . GLU A 1 354 ? 17.893 7.731 4.408 1.00 92.00 354 GLU A C 1
ATOM 2817 O O . GLU A 1 354 ? 17.309 7.322 5.414 1.00 92.00 354 GLU A O 1
ATOM 2822 N N . GLU A 1 355 ? 17.545 8.868 3.798 1.00 94.12 355 GLU A N 1
ATOM 2823 C CA . GLU A 1 355 ? 16.459 9.745 4.251 1.00 94.12 355 GLU A CA 1
ATOM 2824 C C . GLU A 1 355 ? 15.092 9.045 4.206 1.00 94.12 355 GLU A C 1
ATOM 2826 O O . GLU A 1 355 ? 14.401 8.959 5.225 1.00 94.12 355 GLU A O 1
ATOM 2831 N N . CYS A 1 356 ? 14.721 8.492 3.046 1.00 94.75 356 CYS A N 1
ATOM 2832 C CA . CYS A 1 356 ? 13.424 7.844 2.845 1.00 94.75 356 CYS A CA 1
ATOM 2833 C C . CYS A 1 356 ? 13.270 6.607 3.734 1.00 94.75 356 CYS A C 1
ATOM 2835 O O . CYS A 1 356 ? 12.229 6.430 4.365 1.00 94.75 356 CYS A O 1
ATOM 2837 N N . SER A 1 357 ? 14.317 5.780 3.835 1.00 92.81 357 SER A N 1
ATOM 2838 C CA . SER A 1 357 ? 14.310 4.593 4.696 1.00 92.81 357 SER A CA 1
ATOM 2839 C C . SER A 1 357 ? 14.167 4.985 6.164 1.00 92.81 357 SER A C 1
ATOM 2841 O O . SER A 1 357 ? 13.392 4.370 6.891 1.00 92.81 357 SER A O 1
ATOM 2843 N N . SER A 1 358 ? 14.872 6.030 6.611 1.00 93.38 358 SER A N 1
ATOM 2844 C CA . SER A 1 358 ? 14.770 6.509 7.995 1.00 93.38 358 SER A CA 1
ATOM 2845 C C . SER A 1 358 ? 13.352 6.975 8.320 1.00 93.38 358 SER A C 1
ATOM 2847 O O . SER A 1 358 ? 12.801 6.568 9.339 1.00 93.38 358 SER A O 1
ATOM 2849 N N . LEU A 1 359 ? 12.734 7.768 7.437 1.00 95.00 359 LEU A N 1
ATOM 2850 C CA . LEU A 1 359 ? 11.345 8.212 7.593 1.00 95.00 359 LEU A CA 1
ATOM 2851 C C . LEU A 1 359 ? 10.357 7.040 7.592 1.00 95.00 359 LEU A C 1
ATOM 2853 O O . LEU A 1 359 ? 9.429 7.029 8.403 1.00 95.00 359 LEU A O 1
ATOM 2857 N N . TYR A 1 360 ? 10.563 6.055 6.713 1.00 95.12 360 TYR A N 1
ATOM 2858 C CA . TYR A 1 360 ? 9.756 4.838 6.646 1.00 95.12 360 TYR A CA 1
ATOM 2859 C C . TYR A 1 360 ? 9.793 4.067 7.971 1.00 95.12 360 TYR A C 1
ATOM 2861 O O . TYR A 1 360 ? 8.757 3.892 8.613 1.00 95.12 360 TYR A O 1
ATOM 2869 N N . TYR A 1 361 ? 10.986 3.682 8.438 1.00 93.50 361 TYR A N 1
ATOM 2870 C CA . TYR A 1 361 ? 11.135 2.875 9.652 1.00 93.50 361 TYR A CA 1
ATOM 2871 C C . TYR A 1 361 ? 10.762 3.629 10.936 1.00 93.50 361 TYR A C 1
ATOM 2873 O O . TYR A 1 361 ? 10.248 3.005 11.857 1.00 93.50 361 TYR A O 1
ATOM 2881 N N . GLN A 1 362 ? 10.947 4.954 10.999 1.00 93.56 362 GLN A N 1
ATOM 2882 C CA . GLN A 1 362 ? 10.499 5.770 12.141 1.00 93.56 362 GLN A CA 1
ATOM 2883 C C . GLN A 1 362 ? 8.975 5.816 12.298 1.00 93.56 362 GLN A C 1
ATOM 2885 O O . GLN A 1 362 ? 8.486 6.129 13.378 1.00 93.56 362 GLN A O 1
ATOM 2890 N N . ASN A 1 363 ? 8.212 5.561 11.231 1.00 93.75 363 ASN A N 1
ATOM 2891 C CA . ASN A 1 363 ? 6.750 5.591 11.288 1.00 93.75 363 ASN A CA 1
ATOM 2892 C C . ASN A 1 363 ? 6.117 4.223 11.568 1.00 93.75 363 ASN A C 1
ATOM 2894 O O . ASN A 1 363 ? 4.931 4.192 11.926 1.00 93.75 363 ASN A O 1
ATOM 2898 N N . LEU A 1 364 ? 6.877 3.134 11.405 1.00 93.44 364 LEU A N 1
ATOM 2899 C CA . LEU A 1 364 ? 6.462 1.783 11.771 1.00 93.44 364 LEU A CA 1
ATOM 2900 C C . LEU A 1 364 ? 6.451 1.609 13.291 1.00 93.44 364 LEU A C 1
ATOM 2902 O O . LEU A 1 364 ? 7.223 2.229 14.016 1.00 93.44 364 LEU A O 1
ATOM 2906 N N . LEU A 1 365 ? 5.576 0.724 13.761 1.00 92.62 365 LEU A N 1
ATOM 2907 C CA . LEU A 1 365 ? 5.572 0.267 15.144 1.00 92.62 365 LEU A CA 1
ATOM 2908 C C . LEU A 1 365 ? 6.408 -1.014 15.255 1.00 92.62 365 LEU A C 1
ATOM 2910 O O . LEU A 1 365 ? 6.388 -1.847 14.345 1.00 92.62 365 LEU A O 1
ATOM 2914 N N . GLY A 1 366 ? 7.119 -1.164 16.375 1.00 89.06 366 GLY A N 1
ATOM 2915 C CA . GLY A 1 366 ? 7.781 -2.408 16.783 1.00 89.06 366 GLY A CA 1
ATOM 2916 C C . GLY A 1 366 ? 6.785 -3.530 17.096 1.00 89.06 366 GLY A C 1
ATOM 2917 O O . GLY A 1 366 ? 5.602 -3.424 16.777 1.00 89.06 366 GLY A O 1
ATOM 2918 N N . GLU A 1 367 ? 7.228 -4.618 17.719 1.00 88.56 367 GLU A N 1
ATOM 2919 C CA . GLU A 1 367 ? 6.385 -5.800 17.956 1.00 88.56 367 GLU A CA 1
ATOM 2920 C C . GLU A 1 367 ? 5.260 -5.559 18.979 1.00 88.56 367 GLU A C 1
ATOM 2922 O O . GLU A 1 367 ? 5.415 -4.796 19.927 1.00 88.56 367 GLU A O 1
ATOM 2927 N N . TYR A 1 368 ? 4.116 -6.246 18.841 1.00 86.88 368 TYR A N 1
ATOM 2928 C CA . TYR A 1 368 ? 2.959 -6.049 19.737 1.00 86.88 368 TYR A CA 1
ATOM 2929 C C . TYR A 1 368 ? 3.334 -6.265 21.207 1.00 86.88 368 TYR A C 1
ATOM 2931 O O . TYR A 1 368 ? 2.950 -5.488 22.081 1.00 86.88 368 TYR A O 1
ATOM 2939 N N . SER A 1 369 ? 4.146 -7.292 21.467 1.00 84.56 369 SER A N 1
ATOM 2940 C CA . SER A 1 369 ? 4.645 -7.628 22.799 1.00 84.56 369 SER A CA 1
ATOM 2941 C C . SER A 1 369 ? 5.597 -6.589 23.390 1.00 84.56 369 SER A C 1
ATOM 2943 O O . SER A 1 369 ? 5.860 -6.662 24.579 1.00 84.56 369 SER A O 1
ATOM 2945 N N . GLU A 1 370 ? 6.134 -5.653 22.605 1.00 81.06 370 GLU A N 1
ATOM 2946 C CA . GLU A 1 370 ? 6.942 -4.538 23.128 1.00 81.06 370 GLU A CA 1
ATOM 2947 C C . GLU A 1 370 ? 6.056 -3.444 23.734 1.00 81.06 370 GLU A C 1
ATOM 2949 O O . GLU A 1 370 ? 6.495 -2.692 24.598 1.00 81.06 370 GLU A O 1
ATOM 2954 N N . TYR A 1 371 ? 4.794 -3.363 23.300 1.00 76.00 371 TYR A N 1
ATOM 2955 C CA . TYR A 1 371 ? 3.886 -2.288 23.684 1.00 76.00 371 TYR A CA 1
ATOM 2956 C C . TYR A 1 371 ? 2.668 -2.741 24.468 1.00 76.00 371 TYR A C 1
ATOM 2958 O O . TYR A 1 371 ? 2.001 -1.900 25.062 1.00 76.00 371 TYR A O 1
ATOM 2966 N N . VAL A 1 372 ? 2.304 -4.022 24.476 1.00 80.19 372 VAL A N 1
ATOM 2967 C CA . VAL A 1 372 ? 1.064 -4.469 25.120 1.00 80.19 372 VAL A CA 1
ATOM 2968 C C . VAL A 1 372 ? 1.291 -5.726 25.952 1.00 80.19 372 VAL A C 1
ATOM 2970 O O . VAL A 1 372 ? 1.515 -6.815 25.434 1.00 80.19 372 VAL A O 1
ATOM 2973 N N . HIS A 1 373 ? 1.143 -5.565 27.267 1.00 82.12 373 HIS A N 1
ATOM 2974 C CA . HIS A 1 373 ? 1.006 -6.647 28.232 1.00 82.12 373 HIS A CA 1
ATOM 2975 C C . HIS A 1 373 ? -0.255 -6.388 29.046 1.00 82.12 373 HIS A C 1
ATOM 2977 O O . HIS A 1 373 ? -0.307 -5.432 29.825 1.00 82.12 373 HIS A O 1
ATOM 2983 N N . ILE A 1 374 ? -1.293 -7.194 28.826 1.00 84.69 374 ILE A N 1
ATOM 2984 C CA . ILE A 1 374 ? -2.631 -6.914 29.352 1.00 84.69 374 ILE A CA 1
ATOM 2985 C C . ILE A 1 374 ? -3.242 -8.111 30.072 1.00 84.69 374 ILE A C 1
ATOM 2987 O O . ILE A 1 374 ? -2.930 -9.267 29.787 1.00 84.69 374 ILE A O 1
ATOM 2991 N N . LYS A 1 375 ? -4.150 -7.819 31.002 1.00 87.81 375 LYS A N 1
ATOM 2992 C CA . LYS A 1 375 ? -5.084 -8.788 31.587 1.00 87.81 375 LYS A CA 1
ATOM 2993 C C . LYS A 1 375 ? -6.485 -8.530 31.035 1.00 87.81 375 LYS A C 1
ATOM 2995 O O . LYS A 1 375 ? -6.793 -7.415 30.619 1.00 87.81 375 LYS A O 1
ATOM 3000 N N . ASP A 1 376 ? -7.335 -9.555 31.063 1.00 91.19 376 ASP A N 1
ATOM 3001 C CA . ASP A 1 376 ? -8.751 -9.388 30.731 1.00 91.19 376 ASP A CA 1
ATOM 3002 C C . ASP A 1 376 ? -9.381 -8.336 31.663 1.00 91.19 376 ASP A C 1
ATOM 3004 O O . ASP A 1 376 ? -9.351 -8.477 32.888 1.00 91.19 376 ASP A O 1
ATOM 3008 N N . PHE A 1 377 ? -9.960 -7.289 31.080 1.00 91.00 377 PHE A N 1
ATOM 3009 C CA . PHE A 1 377 ? -10.593 -6.191 31.805 1.00 91.00 377 PHE A CA 1
ATOM 3010 C C . PHE A 1 377 ? -11.738 -5.600 30.990 1.00 91.00 377 PHE A C 1
ATOM 3012 O O . PHE A 1 377 ? -11.658 -5.464 29.769 1.00 91.00 377 PHE A O 1
ATOM 3019 N N . ASP A 1 378 ? -12.819 -5.223 31.665 1.00 92.69 378 ASP A N 1
ATOM 3020 C CA . ASP A 1 378 ? -14.025 -4.761 30.996 1.00 92.69 378 ASP A CA 1
ATOM 3021 C C . ASP A 1 378 ? -14.837 -3.806 31.874 1.00 92.69 378 ASP A C 1
ATOM 3023 O O . ASP A 1 378 ? -15.409 -4.196 32.892 1.00 92.69 378 ASP A O 1
ATOM 3027 N N . GLN A 1 379 ? -14.913 -2.549 31.445 1.00 91.00 379 GLN A N 1
ATOM 3028 C CA . GLN A 1 379 ? -15.765 -1.506 32.019 1.00 91.00 379 GLN A CA 1
ATOM 3029 C C . GLN A 1 379 ? -16.602 -0.856 30.918 1.00 91.00 379 GLN A C 1
ATOM 3031 O O . GLN A 1 379 ? -16.541 0.349 30.676 1.00 91.00 379 GLN A O 1
ATOM 3036 N N . SER A 1 380 ? -17.368 -1.684 30.210 1.00 94.56 380 SER A N 1
ATOM 3037 C CA . SER A 1 380 ? -18.177 -1.240 29.075 1.00 94.56 380 SER A CA 1
ATOM 3038 C C . SER A 1 380 ? -19.629 -0.910 29.447 1.00 94.56 380 SER A C 1
ATOM 3040 O O . SER A 1 380 ? -20.253 -1.545 30.295 1.00 94.56 380 SER A O 1
ATOM 3042 N N . SER A 1 381 ? -20.191 0.053 28.727 1.00 96.25 381 SER A N 1
ATOM 3043 C CA . SER A 1 381 ? -21.590 0.482 28.690 1.00 96.25 381 SER A CA 1
ATOM 3044 C C . SER A 1 381 ? -21.999 0.749 27.232 1.00 96.25 381 SER A C 1
ATOM 3046 O O . SER A 1 381 ? -21.183 0.590 26.325 1.00 96.25 381 SER A O 1
ATOM 3048 N N . SER A 1 382 ? -23.240 1.184 26.977 1.00 95.81 382 SER A N 1
ATOM 3049 C CA . SER A 1 382 ? -23.667 1.498 25.602 1.00 95.81 382 SER A CA 1
ATOM 3050 C C . SER A 1 382 ? -22.974 2.735 25.012 1.00 95.81 382 SER A C 1
ATOM 3052 O O . SER A 1 382 ? -22.849 2.830 23.797 1.00 95.81 382 SER A O 1
ATOM 3054 N N . LEU A 1 383 ? -22.500 3.664 25.852 1.00 96.75 383 LEU A N 1
ATOM 3055 C CA . LEU A 1 383 ? -21.883 4.936 25.436 1.00 96.75 383 LEU A CA 1
ATOM 3056 C C . LEU A 1 383 ? -20.355 4.959 25.597 1.00 96.75 383 LEU A C 1
ATOM 3058 O O . LEU A 1 383 ? -19.689 5.864 25.090 1.00 96.75 383 LEU A O 1
ATOM 3062 N N . GLU A 1 384 ? -19.792 3.994 26.321 1.00 97.00 384 GLU A N 1
ATOM 3063 C CA . GLU A 1 384 ? -18.360 3.900 26.603 1.00 97.00 384 GLU A CA 1
ATOM 3064 C C . GLU A 1 384 ? -17.914 2.438 26.619 1.00 97.00 384 GLU A C 1
ATOM 3066 O O . GLU A 1 384 ? -18.488 1.650 27.361 1.00 97.00 384 GLU A O 1
ATOM 3071 N N . VAL A 1 385 ? -16.878 2.078 25.859 1.00 97.19 385 VAL A N 1
ATOM 3072 C CA . VAL A 1 385 ? -16.297 0.726 25.850 1.00 97.19 385 VAL A CA 1
ATOM 3073 C C . VAL A 1 385 ? -14.840 0.794 26.267 1.00 97.19 385 VAL A C 1
ATOM 3075 O O . VAL A 1 385 ? -14.007 1.306 25.529 1.00 97.19 385 VAL A O 1
ATOM 3078 N N . ILE A 1 386 ? -14.524 0.243 27.434 1.00 95.31 386 ILE A N 1
ATOM 3079 C CA . ILE A 1 386 ? -13.147 0.016 27.875 1.00 95.31 386 ILE A CA 1
ATOM 3080 C C . ILE A 1 386 ? -12.998 -1.491 28.024 1.00 95.31 386 ILE A C 1
ATOM 3082 O O . ILE A 1 386 ? -13.515 -2.068 28.980 1.00 95.31 386 ILE A O 1
ATOM 3086 N N . CYS A 1 387 ? -12.368 -2.130 27.043 1.00 95.75 387 CYS A N 1
ATOM 3087 C CA . CYS A 1 387 ? -12.297 -3.581 26.958 1.00 95.75 387 CYS A CA 1
ATOM 3088 C C . CYS A 1 387 ? -10.894 -4.025 26.550 1.00 95.75 387 CYS A C 1
ATOM 3090 O O . CYS A 1 387 ? -10.404 -3.669 25.482 1.00 95.75 387 CYS A O 1
ATOM 3092 N N . PHE A 1 388 ? -10.276 -4.818 27.414 1.00 94.94 388 PHE A N 1
ATOM 3093 C CA . PHE A 1 388 ? -8.988 -5.454 27.206 1.00 94.94 388 PHE A CA 1
ATOM 3094 C C . PHE A 1 388 ? -9.216 -6.960 27.224 1.00 94.94 388 PHE A C 1
ATOM 3096 O O . PHE A 1 388 ? -9.830 -7.470 28.164 1.00 94.94 388 PHE A O 1
ATOM 3103 N N . SER A 1 389 ? -8.754 -7.670 26.198 1.00 95.06 389 SER A N 1
ATOM 3104 C CA . SER A 1 389 ? -8.799 -9.129 26.184 1.00 95.06 389 SER A CA 1
ATOM 3105 C C . SER A 1 389 ? -7.471 -9.745 25.786 1.00 95.06 389 SER A C 1
ATOM 3107 O O . SER A 1 389 ? -6.906 -9.406 24.750 1.00 95.06 389 SER A O 1
ATOM 3109 N N . SER A 1 390 ? -6.998 -10.697 26.585 1.00 93.00 390 SER A N 1
ATOM 3110 C CA . SER A 1 390 ? -5.739 -11.400 26.332 1.00 93.00 390 SER A CA 1
ATOM 3111 C C . SER A 1 390 ? -5.898 -12.668 25.490 1.00 93.00 390 SER A C 1
ATOM 3113 O O . SER A 1 390 ? -4.910 -13.330 25.203 1.00 93.00 390 SER A O 1
ATOM 3115 N N . ASN A 1 391 ? -7.119 -13.065 25.105 1.00 92.12 391 ASN A N 1
ATOM 3116 C CA . ASN A 1 391 ? -7.320 -14.335 24.390 1.00 92.12 391 ASN A CA 1
ATOM 3117 C C . ASN A 1 391 ? -8.586 -14.452 23.526 1.00 92.12 391 ASN A C 1
ATOM 3119 O O . ASN A 1 391 ? -8.796 -15.508 22.925 1.00 92.12 391 ASN A O 1
ATOM 3123 N N . LYS A 1 392 ? -9.456 -13.438 23.476 1.00 95.62 392 LYS A N 1
ATOM 3124 C CA . LYS A 1 392 ? -10.733 -13.518 22.750 1.00 95.62 392 LYS A CA 1
ATOM 3125 C C . LYS A 1 392 ? -10.830 -12.482 21.657 1.00 95.62 392 LYS A C 1
ATOM 3127 O O . LYS A 1 392 ? -10.314 -11.380 21.787 1.00 95.62 392 LYS A O 1
ATOM 3132 N N . ASN A 1 393 ? -11.612 -12.821 20.638 1.00 98.31 393 ASN A N 1
ATOM 3133 C CA . ASN A 1 393 ? -12.028 -11.852 19.642 1.00 98.31 393 ASN A CA 1
ATOM 3134 C C . ASN A 1 393 ? -13.125 -10.949 20.221 1.00 98.31 393 ASN A C 1
ATOM 3136 O O . ASN A 1 393 ? -13.982 -11.397 20.998 1.00 98.31 393 ASN A O 1
ATOM 3140 N N . ILE A 1 394 ? -13.123 -9.686 19.806 1.00 98.62 394 ILE A N 1
ATOM 3141 C CA . ILE A 1 394 ? -14.068 -8.666 20.265 1.00 98.62 394 ILE A CA 1
ATOM 3142 C C . ILE A 1 394 ? -14.964 -8.248 19.104 1.00 98.62 394 ILE A C 1
ATOM 3144 O O . ILE A 1 394 ? -14.491 -7.871 18.041 1.00 98.62 394 ILE A O 1
ATOM 3148 N N . TYR A 1 395 ? -16.273 -8.277 19.322 1.00 98.69 395 TYR A N 1
ATOM 3149 C CA . TYR A 1 395 ? -17.290 -7.825 18.380 1.00 98.69 395 TYR A CA 1
ATOM 3150 C C . TYR A 1 395 ? -17.925 -6.552 18.934 1.00 98.69 395 TYR A C 1
ATOM 3152 O O . TYR A 1 395 ? -18.697 -6.613 19.893 1.00 98.69 395 TYR A O 1
ATOM 3160 N N . LEU A 1 396 ? -17.602 -5.403 18.344 1.00 98.69 396 LEU A N 1
ATOM 3161 C CA . LEU A 1 396 ? -18.232 -4.122 18.652 1.00 98.69 396 LEU A CA 1
ATOM 3162 C C . LEU A 1 396 ? -19.394 -3.897 17.683 1.00 98.69 396 LEU A C 1
ATOM 3164 O O . LEU A 1 396 ? -19.190 -3.714 16.482 1.00 98.69 396 LEU A O 1
ATOM 3168 N N . VAL A 1 397 ? -20.614 -3.925 18.212 1.00 98.56 397 VAL A N 1
ATOM 3169 C CA . VAL A 1 397 ? -21.844 -3.924 17.419 1.00 98.56 397 VAL A CA 1
ATOM 3170 C C . VAL A 1 397 ? -22.670 -2.690 17.755 1.00 98.56 397 VAL A C 1
ATOM 3172 O O . VAL A 1 397 ? -23.272 -2.590 18.824 1.00 98.56 397 VAL A O 1
ATOM 3175 N N . GLY A 1 398 ? -22.684 -1.739 16.825 1.00 98.38 398 GLY A N 1
ATOM 3176 C CA . GLY A 1 398 ? -23.557 -0.574 16.863 1.00 98.38 398 GLY A CA 1
ATOM 3177 C C . GLY A 1 398 ? -24.954 -0.862 16.297 1.00 98.38 398 GLY A C 1
ATOM 3178 O O . GLY A 1 398 ? -25.250 -1.981 15.857 1.00 98.38 398 GLY A O 1
ATOM 3179 N N . PRO A 1 399 ? -25.837 0.150 16.245 1.00 98.12 399 PRO A N 1
ATOM 3180 C CA . PRO A 1 399 ? -27.187 -0.004 15.716 1.00 98.12 399 PRO A CA 1
ATOM 3181 C C . PRO A 1 399 ? -27.205 -0.565 14.287 1.00 98.12 399 PRO A C 1
ATOM 3183 O O . PRO A 1 399 ? -26.500 -0.070 13.405 1.00 98.12 399 PRO A O 1
ATOM 3186 N N . GLY A 1 400 ? -28.037 -1.587 14.066 1.00 96.56 400 GLY A N 1
ATOM 3187 C CA . GLY A 1 400 ? -28.193 -2.277 12.779 1.00 96.56 400 GLY A CA 1
ATOM 3188 C C . GLY A 1 400 ? -27.216 -3.433 12.538 1.00 96.56 400 GLY A C 1
ATOM 3189 O O . GLY A 1 400 ? -27.489 -4.269 11.683 1.00 96.56 400 GLY A O 1
ATOM 3190 N N . GLY A 1 401 ? -26.122 -3.519 13.300 1.00 97.38 401 GLY A N 1
ATOM 3191 C CA . GLY A 1 401 ? -25.126 -4.577 13.137 1.00 97.38 401 GLY A CA 1
ATOM 3192 C C . GLY A 1 401 ? -25.623 -5.955 13.583 1.00 97.38 401 GLY A C 1
ATOM 3193 O O . GLY A 1 401 ? -26.479 -6.070 14.465 1.00 97.38 401 GLY A O 1
ATOM 3194 N N . ASP A 1 402 ? -25.063 -7.010 12.986 1.00 96.62 402 ASP A N 1
ATOM 3195 C CA . ASP A 1 402 ? -25.396 -8.391 13.344 1.00 96.62 402 ASP A CA 1
ATOM 3196 C C . ASP A 1 402 ? -24.831 -8.769 14.723 1.00 96.62 402 ASP A C 1
ATOM 3198 O O . ASP A 1 402 ? -23.615 -8.809 14.938 1.00 96.62 402 ASP A O 1
ATOM 3202 N N . GLN A 1 403 ? -25.743 -9.087 15.643 1.00 96.06 403 GLN A N 1
ATOM 3203 C CA . GLN A 1 403 ? -25.444 -9.494 17.016 1.00 96.06 403 GLN A CA 1
ATOM 3204 C C . GLN A 1 403 ? -25.161 -10.998 17.150 1.00 96.06 403 GLN A C 1
ATOM 3206 O O . GLN A 1 403 ? -24.826 -11.461 18.242 1.00 96.06 403 GLN A O 1
ATOM 3211 N N . ASN A 1 404 ? -25.284 -11.776 16.069 1.00 95.75 404 ASN A N 1
ATOM 3212 C CA . ASN A 1 404 ? -24.904 -13.182 16.070 1.00 95.75 404 ASN A CA 1
ATOM 3213 C C . ASN A 1 404 ? -23.377 -13.299 16.115 1.00 95.75 404 ASN A C 1
ATOM 3215 O O . ASN A 1 404 ? -22.668 -13.092 15.126 1.00 95.75 404 ASN A O 1
ATOM 3219 N N . VAL A 1 405 ? -22.875 -13.634 17.300 1.00 95.06 405 VAL A N 1
ATOM 3220 C CA . VAL A 1 405 ? -21.447 -13.770 17.589 1.00 95.06 405 VAL A CA 1
ATOM 3221 C C . VAL A 1 405 ? -21.152 -15.211 18.010 1.00 95.06 405 VAL A C 1
ATOM 3223 O O . VAL A 1 405 ? -21.920 -15.777 18.796 1.00 95.06 405 VAL A O 1
ATOM 3226 N N . PRO A 1 406 ? -20.060 -15.834 17.517 1.00 94.62 406 PRO A N 1
ATOM 3227 C CA . PRO A 1 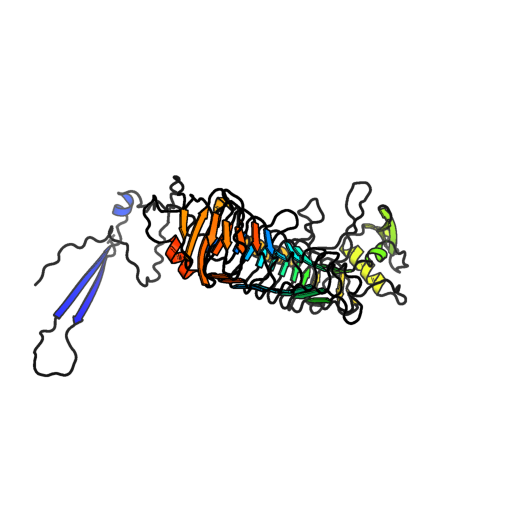406 ? -19.685 -17.175 17.945 1.00 94.62 406 PRO A CA 1
ATOM 3228 C C . PRO A 1 406 ? -19.492 -17.261 19.464 1.00 94.62 406 PRO A C 1
ATOM 3230 O O . PRO A 1 406 ? -18.980 -16.338 20.100 1.00 94.62 406 PRO A O 1
ATOM 3233 N N . SER A 1 407 ? -19.870 -18.401 20.046 1.00 89.81 407 SER A N 1
ATOM 3234 C CA . SER A 1 407 ? -19.659 -18.667 21.471 1.00 89.81 407 SER A CA 1
ATOM 3235 C C . SER A 1 407 ? -18.182 -18.519 21.846 1.00 89.81 407 SER A C 1
ATOM 3237 O O . SER A 1 407 ? -17.320 -18.939 21.079 1.00 89.81 407 SER A O 1
ATOM 3239 N N . ASN A 1 408 ? -17.913 -18.010 23.049 1.00 90.31 408 ASN A N 1
ATOM 3240 C CA . ASN A 1 408 ? -16.584 -17.711 23.609 1.00 90.31 408 ASN A CA 1
ATOM 3241 C C . ASN A 1 408 ? -15.926 -16.402 23.148 1.00 90.31 408 ASN A C 1
ATOM 3243 O O . ASN A 1 408 ? -14.877 -16.073 23.692 1.00 90.31 408 ASN A O 1
ATOM 3247 N N . ASN A 1 409 ? -16.548 -15.621 22.262 1.00 96.69 409 ASN A N 1
ATOM 3248 C CA . ASN A 1 409 ? -16.093 -14.265 21.935 1.00 96.69 409 ASN A CA 1
ATOM 3249 C C . ASN A 1 409 ? -16.798 -13.197 22.781 1.00 96.69 409 ASN A C 1
ATOM 3251 O O . ASN A 1 409 ? -17.837 -13.448 23.397 1.00 96.69 409 ASN A O 1
ATOM 3255 N N . ILE A 1 410 ? -16.227 -11.994 22.815 1.00 97.50 410 ILE A N 1
ATOM 3256 C CA . ILE A 1 410 ? -16.777 -10.857 23.554 1.00 97.50 410 ILE A CA 1
ATOM 3257 C C . ILE A 1 410 ? -17.690 -10.058 22.622 1.00 97.50 410 ILE A C 1
ATOM 3259 O O . ILE A 1 410 ? -17.235 -9.540 21.609 1.00 97.50 410 ILE A O 1
ATOM 3263 N N . LEU A 1 411 ? -18.968 -9.920 22.978 1.00 97.56 411 LEU A N 1
ATOM 3264 C CA . LEU A 1 411 ? -19.921 -9.049 22.284 1.00 97.56 411 LEU A CA 1
ATOM 3265 C C . LEU A 1 411 ? -20.115 -7.741 23.065 1.00 97.56 411 LEU A C 1
ATOM 3267 O O . LEU A 1 411 ? -20.431 -7.760 24.258 1.00 97.56 411 LEU A O 1
ATOM 3271 N N . LYS A 1 412 ? -19.975 -6.606 22.375 1.00 97.81 412 LYS A N 1
ATOM 3272 C CA . LYS A 1 412 ? -20.198 -5.251 22.888 1.00 97.81 412 LYS A CA 1
ATOM 3273 C C . LYS A 1 412 ? -21.251 -4.533 22.061 1.00 97.81 412 LYS A C 1
ATOM 3275 O O . LYS A 1 412 ? -20.947 -3.961 21.021 1.00 97.81 412 LYS A O 1
ATOM 3280 N N . ASN A 1 413 ? -22.486 -4.554 22.554 1.00 97.94 413 ASN A N 1
ATOM 3281 C CA . ASN A 1 413 ? -23.567 -3.755 21.986 1.00 97.94 413 ASN A CA 1
ATOM 3282 C C . ASN A 1 413 ? -23.447 -2.307 22.465 1.00 97.94 413 ASN A C 1
ATOM 3284 O O . ASN A 1 413 ? -23.436 -2.057 23.673 1.00 97.94 413 ASN A O 1
ATOM 3288 N N . VAL A 1 414 ? -23.377 -1.375 21.520 1.00 98.38 414 VAL A N 1
ATOM 3289 C CA . VAL A 1 414 ? -23.176 0.052 21.786 1.00 98.38 414 VAL A CA 1
ATOM 3290 C C . VAL A 1 414 ? -24.171 0.913 21.027 1.00 98.38 414 VAL A C 1
ATOM 3292 O O . VAL A 1 414 ? -24.771 0.494 20.036 1.00 98.38 414 VAL A O 1
ATOM 3295 N N . ASP A 1 415 ? -24.336 2.141 21.499 1.00 98.25 415 ASP A N 1
ATOM 3296 C CA . ASP A 1 415 ? -25.008 3.185 20.747 1.00 98.25 415 ASP A CA 1
ATOM 3297 C C . ASP A 1 415 ? -24.121 3.646 19.584 1.00 98.25 415 ASP A C 1
ATOM 3299 O O . ASP A 1 415 ? -22.912 3.414 19.554 1.00 98.25 415 ASP A O 1
ATOM 3303 N N . ALA A 1 416 ? -24.721 4.342 18.614 1.00 97.69 416 ALA A N 1
ATOM 3304 C CA . ALA A 1 416 ? -23.977 4.830 17.455 1.00 97.69 416 ALA A CA 1
ATOM 3305 C C . ALA A 1 416 ? -22.811 5.743 17.862 1.00 97.69 416 ALA A C 1
ATOM 3307 O O . ALA A 1 416 ? -21.754 5.676 17.257 1.00 97.69 416 ALA A O 1
ATOM 3308 N N . ASN A 1 417 ? -22.981 6.590 18.882 1.00 98.38 417 ASN A N 1
ATOM 3309 C CA . ASN A 1 417 ? -21.899 7.419 19.410 1.00 98.38 417 ASN A CA 1
ATOM 3310 C C . ASN A 1 417 ? -21.308 6.746 20.645 1.00 98.38 417 ASN A C 1
ATOM 3312 O O . ASN A 1 417 ? -21.998 6.617 21.655 1.00 98.38 417 ASN A O 1
ATOM 3316 N N . VAL A 1 418 ? -20.034 6.379 20.575 1.00 97.75 418 VAL A N 1
ATOM 3317 C CA . VAL A 1 418 ? -19.359 5.645 21.646 1.00 97.75 418 VAL A CA 1
ATOM 3318 C C . VAL A 1 418 ? -17.927 6.145 21.799 1.00 97.75 418 VAL A C 1
ATOM 3320 O O . VAL A 1 418 ? -17.220 6.351 20.813 1.00 97.75 418 VAL A O 1
ATOM 3323 N N . ASN A 1 419 ? -17.491 6.357 23.038 1.00 97.56 419 ASN A N 1
ATOM 3324 C CA . ASN A 1 419 ? -16.074 6.562 23.336 1.00 97.56 419 ASN A CA 1
ATOM 3325 C C . ASN A 1 419 ? -15.449 5.225 23.740 1.00 97.56 419 ASN A C 1
ATOM 3327 O O . ASN A 1 419 ? -16.141 4.388 24.319 1.00 97.56 419 ASN A O 1
ATOM 3331 N N . GLY A 1 420 ? -14.162 4.997 23.499 1.00 96.19 420 GLY A N 1
ATOM 3332 C CA . GLY A 1 420 ? -13.591 3.759 24.013 1.00 96.19 420 GLY A CA 1
ATOM 3333 C C . GLY A 1 420 ? -12.118 3.491 23.794 1.00 96.19 420 GLY A C 1
ATOM 3334 O O . GLY A 1 420 ? -11.432 4.146 23.015 1.00 96.19 420 GLY A O 1
ATOM 3335 N N . ILE A 1 421 ? -11.657 2.475 24.510 1.00 96.38 421 ILE A N 1
ATOM 3336 C CA . ILE A 1 421 ? -10.356 1.841 24.355 1.00 96.38 421 ILE A CA 1
ATOM 3337 C C . ILE A 1 421 ? -10.629 0.349 24.220 1.00 96.38 421 ILE A C 1
ATOM 3339 O O . ILE A 1 421 ? -11.176 -0.272 25.133 1.00 96.38 421 ILE A O 1
ATOM 3343 N N . ILE A 1 422 ? -10.270 -0.211 23.070 1.00 97.88 422 ILE A N 1
ATOM 3344 C CA . ILE A 1 422 ? -10.347 -1.649 22.823 1.00 97.88 422 ILE A CA 1
ATOM 3345 C C . ILE A 1 422 ? -8.929 -2.147 22.584 1.00 97.88 422 ILE A C 1
ATOM 3347 O O . ILE A 1 422 ? -8.259 -1.649 21.684 1.00 97.88 422 ILE A O 1
ATOM 3351 N N . VAL A 1 423 ? -8.483 -3.116 23.379 1.00 96.38 423 VAL A N 1
ATOM 3352 C CA . VAL A 1 423 ? -7.185 -3.779 23.205 1.00 96.38 423 VAL A CA 1
ATOM 3353 C C . VAL A 1 423 ? -7.395 -5.287 23.226 1.00 96.38 423 VAL A C 1
ATOM 3355 O O . VAL A 1 423 ? -8.030 -5.807 24.140 1.00 96.38 423 VAL A O 1
ATOM 3358 N N . SER A 1 424 ? -6.904 -6.002 22.219 1.00 95.94 424 SER A N 1
ATOM 3359 C CA . SER A 1 424 ? -7.192 -7.430 22.064 1.00 95.94 424 SER A CA 1
ATOM 3360 C C . SER A 1 424 ? -6.004 -8.213 21.521 1.00 95.94 424 SER A C 1
ATOM 3362 O O . SER A 1 424 ? -5.424 -7.832 20.512 1.00 95.94 424 SER A O 1
ATOM 3364 N N . GLU A 1 425 ? -5.674 -9.358 22.115 1.00 95.31 425 GLU A N 1
ATOM 3365 C CA . GLU A 1 425 ? -4.775 -10.318 21.457 1.00 95.31 425 GLU A CA 1
ATOM 3366 C C . GLU A 1 425 ? -5.454 -11.072 20.300 1.00 95.31 425 GLU A C 1
ATOM 3368 O O . GLU A 1 425 ? -4.775 -11.542 19.391 1.00 95.31 425 GLU A O 1
ATOM 3373 N N . GLY A 1 426 ? -6.788 -11.175 20.313 1.00 96.75 426 GLY A N 1
ATOM 3374 C CA . GLY A 1 426 ? -7.584 -11.725 19.212 1.00 96.75 426 GLY A CA 1
ATOM 3375 C C . GLY A 1 426 ? -8.085 -10.653 18.244 1.00 96.75 426 GLY A C 1
ATOM 3376 O O . GLY A 1 426 ? -7.902 -9.457 18.474 1.00 96.75 426 GLY A O 1
ATOM 3377 N N . ASP A 1 427 ? -8.790 -11.070 17.197 1.00 98.50 427 ASP A N 1
ATOM 3378 C CA . ASP A 1 427 ? -9.344 -10.177 16.174 1.00 98.50 427 ASP A CA 1
ATOM 3379 C C . ASP A 1 427 ? -10.441 -9.244 16.718 1.00 98.50 427 ASP A C 1
ATOM 3381 O O . ASP A 1 427 ? -11.149 -9.561 17.681 1.00 98.50 427 ASP A O 1
ATOM 3385 N N . VAL A 1 428 ? -10.646 -8.111 16.046 1.00 98.81 428 VAL A N 1
ATOM 3386 C CA . VAL A 1 428 ? -11.719 -7.158 16.349 1.00 98.81 428 VAL A CA 1
ATOM 3387 C C . VAL A 1 428 ? -12.656 -7.010 15.152 1.00 98.81 428 VAL A C 1
ATOM 3389 O O . VAL A 1 428 ? -12.228 -6.681 14.052 1.00 98.81 428 VAL A O 1
ATOM 3392 N N . TYR A 1 429 ? -13.954 -7.199 15.377 1.00 98.81 429 TYR A N 1
ATOM 3393 C CA . TYR A 1 429 ? -15.010 -7.079 14.372 1.00 98.81 429 TYR A CA 1
ATOM 3394 C C . TYR A 1 429 ? -15.878 -5.861 14.674 1.00 98.81 429 TYR A C 1
ATOM 3396 O O . TYR A 1 429 ? -16.390 -5.712 15.786 1.00 98.81 429 TYR A O 1
ATOM 3404 N N . LEU A 1 430 ? -16.057 -4.996 13.682 1.00 98.75 430 LEU A N 1
ATOM 3405 C CA . LEU A 1 430 ? -16.767 -3.726 13.796 1.00 98.75 430 LEU A CA 1
ATOM 3406 C C . LEU A 1 430 ? -18.006 -3.771 12.905 1.00 98.75 430 LEU A C 1
ATOM 3408 O O . LEU A 1 430 ? -17.887 -3.848 11.682 1.00 98.75 430 LEU A O 1
ATOM 3412 N N . ARG A 1 431 ? -19.189 -3.720 13.523 1.00 98.25 431 ARG A N 1
ATOM 3413 C CA . ARG A 1 431 ? -20.491 -3.908 12.864 1.00 98.25 431 ARG A CA 1
ATOM 3414 C C . ARG A 1 431 ? -21.477 -2.807 13.221 1.00 98.25 431 ARG A C 1
ATOM 3416 O O . ARG A 1 431 ? -21.417 -2.229 14.306 1.00 98.25 431 ARG A O 1
ATOM 3423 N N . GLY A 1 432 ? -22.445 -2.582 12.345 1.00 97.94 432 GLY A N 1
ATOM 3424 C CA . GLY A 1 432 ? -23.488 -1.584 12.524 1.00 97.94 432 GLY A CA 1
ATOM 3425 C C . GLY A 1 432 ? -22.963 -0.159 12.404 1.00 97.94 432 GLY A C 1
ATOM 3426 O O . GLY A 1 432 ? -21.828 0.092 12.001 1.00 97.94 432 GLY A O 1
ATOM 3427 N N . THR A 1 433 ? -23.822 0.798 12.740 1.00 98.38 433 THR A N 1
ATOM 3428 C CA . THR A 1 433 ? -23.457 2.218 12.704 1.00 98.38 433 THR A CA 1
ATOM 3429 C C . THR A 1 433 ? -22.542 2.550 13.878 1.00 98.38 433 THR A C 1
ATOM 3431 O O . THR A 1 433 ? -22.943 2.356 15.024 1.00 98.38 433 THR A O 1
ATOM 3434 N N . LEU A 1 434 ? -21.351 3.091 13.617 1.00 98.56 434 LEU A N 1
ATOM 3435 C CA . LEU A 1 434 ? -20.386 3.453 14.662 1.00 98.56 434 LEU A CA 1
ATOM 3436 C C . LEU A 1 434 ? -19.809 4.852 14.432 1.00 98.56 434 LEU A C 1
ATOM 3438 O O . LEU A 1 434 ? -19.355 5.192 13.351 1.00 98.56 434 LEU A O 1
ATOM 3442 N N . ASN A 1 435 ? -19.770 5.660 15.478 1.00 98.44 435 ASN A N 1
ATOM 3443 C CA . ASN A 1 435 ? -19.025 6.905 15.588 1.00 98.44 435 ASN A CA 1
ATOM 3444 C C . ASN A 1 435 ? -18.162 6.790 16.844 1.00 98.44 435 ASN A C 1
ATOM 3446 O O . ASN A 1 435 ? -18.502 7.299 17.917 1.00 98.44 435 ASN A O 1
ATOM 3450 N N . PHE A 1 436 ? -17.091 6.017 16.697 1.00 98.62 436 PHE A N 1
ATOM 3451 C CA . PHE A 1 436 ? -16.194 5.621 17.763 1.00 98.62 436 PHE A CA 1
ATOM 3452 C C . PHE A 1 436 ? -15.113 6.681 17.978 1.00 98.62 436 PHE A C 1
ATOM 3454 O O . PHE A 1 436 ? -14.403 7.067 17.045 1.00 98.62 436 PHE A O 1
ATOM 3461 N N . LYS A 1 437 ? -14.965 7.150 19.217 1.00 98.31 437 LYS A N 1
ATOM 3462 C CA . LYS A 1 437 ? -13.929 8.109 19.615 1.00 98.31 437 LYS A CA 1
ATOM 3463 C C . LYS A 1 437 ? -12.983 7.477 20.627 1.00 98.31 437 LYS A C 1
ATOM 3465 O O . LYS A 1 437 ? -13.374 7.186 21.753 1.00 98.31 437 LYS A O 1
ATOM 3470 N N . GLY A 1 438 ? -11.729 7.308 20.241 1.00 97.12 438 GLY A N 1
ATOM 3471 C CA . GLY A 1 438 ? -10.714 6.653 21.052 1.00 97.12 438 GLY A CA 1
ATOM 3472 C C . GLY A 1 438 ? -9.784 5.814 20.189 1.00 97.12 438 GLY A C 1
ATOM 3473 O O . GLY A 1 438 ? -9.404 6.266 19.110 1.00 97.12 438 GLY A O 1
ATOM 3474 N N . THR A 1 439 ? -9.403 4.628 20.659 1.00 97.81 439 THR A N 1
ATOM 3475 C CA . THR A 1 439 ? -8.480 3.746 19.928 1.00 97.81 439 THR A CA 1
ATOM 3476 C C . THR A 1 439 ? -8.902 2.280 19.976 1.00 97.81 439 THR A C 1
ATOM 3478 O O . THR A 1 439 ? -9.514 1.825 20.948 1.00 97.81 439 THR A O 1
ATOM 3481 N N . ILE A 1 440 ? -8.583 1.560 18.903 1.00 98.62 440 ILE A N 1
ATOM 3482 C CA . ILE A 1 440 ? -8.756 0.114 18.773 1.00 98.62 440 ILE A CA 1
ATOM 3483 C C . ILE A 1 440 ? -7.400 -0.470 18.395 1.00 98.62 440 ILE A C 1
ATOM 3485 O O . ILE A 1 440 ? -6.839 -0.112 17.360 1.00 98.62 440 ILE A O 1
ATOM 3489 N N . ILE A 1 441 ? -6.890 -1.362 19.235 1.00 97.75 441 ILE A N 1
ATOM 3490 C CA . ILE A 1 441 ? -5.580 -1.989 19.106 1.00 97.75 441 ILE A CA 1
ATOM 3491 C C . ILE A 1 441 ? -5.772 -3.503 19.156 1.00 97.75 441 ILE A C 1
ATOM 3493 O O . ILE A 1 441 ? -6.427 -4.022 20.060 1.00 97.75 441 ILE A O 1
ATOM 3497 N N . THR A 1 442 ? -5.197 -4.231 18.206 1.00 97.75 442 THR A N 1
ATOM 3498 C CA . THR A 1 442 ? -5.232 -5.693 18.222 1.00 97.75 442 THR A CA 1
ATOM 3499 C C . THR A 1 442 ? -3.939 -6.323 17.723 1.00 97.75 442 THR A C 1
ATOM 3501 O O . THR A 1 442 ? -3.306 -5.807 16.800 1.00 97.75 442 THR A O 1
ATOM 3504 N N . ASN A 1 443 ? -3.555 -7.448 18.334 1.00 96.75 443 ASN A N 1
ATOM 3505 C CA . ASN A 1 443 ? -2.498 -8.310 17.809 1.00 96.75 443 ASN A CA 1
ATOM 3506 C C . ASN A 1 443 ? -2.945 -9.047 16.524 1.00 96.75 443 ASN A C 1
ATOM 3508 O O . ASN A 1 443 ? -2.134 -9.380 15.665 1.00 96.75 443 ASN A O 1
ATOM 3512 N N . GLY A 1 444 ? -4.249 -9.305 16.403 1.00 97.38 444 GLY A N 1
ATOM 3513 C CA . GLY A 1 444 ? -4.882 -9.913 15.239 1.00 97.38 444 GLY A CA 1
ATOM 3514 C C . GLY A 1 444 ? -5.321 -8.882 14.201 1.00 97.38 444 GLY A C 1
ATOM 3515 O O . GLY A 1 444 ? -4.706 -7.828 14.020 1.00 97.38 444 GLY A O 1
ATOM 3516 N N . ASN A 1 445 ? -6.402 -9.206 13.501 1.00 98.62 445 ASN A N 1
ATOM 3517 C CA . ASN A 1 445 ? -6.967 -8.400 12.428 1.00 98.62 445 ASN A CA 1
ATOM 3518 C C . ASN A 1 445 ? -8.100 -7.498 12.931 1.00 98.62 445 ASN A C 1
ATOM 3520 O O . ASN A 1 445 ? -8.807 -7.825 13.888 1.00 98.62 445 ASN A O 1
ATOM 3524 N N . ILE A 1 446 ? -8.335 -6.395 12.224 1.00 98.88 446 ILE A N 1
ATOM 3525 C CA . ILE A 1 446 ? -9.555 -5.593 12.348 1.00 98.88 446 ILE A CA 1
ATOM 3526 C C . ILE A 1 446 ? -10.423 -5.831 11.115 1.00 98.88 446 ILE A C 1
ATOM 3528 O O . ILE A 1 446 ? -10.007 -5.555 9.992 1.00 98.88 446 ILE A O 1
ATOM 3532 N N . PHE A 1 447 ? -11.658 -6.270 11.328 1.00 98.69 447 PHE A N 1
ATOM 3533 C CA . PHE A 1 447 ? -12.668 -6.437 10.289 1.00 98.69 447 PHE A CA 1
ATOM 3534 C C . PHE A 1 447 ? -13.712 -5.326 10.401 1.00 98.69 447 PHE A C 1
ATOM 3536 O O . PHE A 1 447 ? -14.436 -5.236 11.393 1.00 98.69 447 PHE A O 1
ATOM 3543 N N . ILE A 1 448 ? -13.802 -4.477 9.379 1.00 98.56 448 ILE A N 1
ATOM 3544 C CA . ILE A 1 448 ? -14.831 -3.441 9.261 1.00 98.56 448 ILE A CA 1
ATOM 3545 C C . ILE A 1 448 ? -15.915 -3.976 8.330 1.00 98.56 448 ILE A C 1
ATOM 3547 O O . ILE A 1 448 ? -15.765 -3.951 7.109 1.00 98.56 448 ILE A O 1
ATOM 3551 N N . GLU A 1 449 ? -16.976 -4.521 8.914 1.00 97.00 449 GLU A N 1
ATOM 3552 C CA . GLU A 1 449 ? -17.984 -5.310 8.204 1.00 97.00 449 GLU A CA 1
ATOM 3553 C C . GLU A 1 449 ? -19.249 -4.501 7.921 1.00 97.00 449 GLU A C 1
ATOM 3555 O O . GLU A 1 449 ? -19.447 -3.447 8.514 1.00 97.00 449 GLU A O 1
ATOM 3560 N N . ASP A 1 450 ? -20.116 -5.042 7.059 1.00 94.06 450 ASP A N 1
ATOM 3561 C CA . ASP A 1 450 ? -21.447 -4.532 6.700 1.00 94.06 450 ASP A CA 1
ATOM 3562 C C . ASP A 1 450 ? -21.507 -3.111 6.106 1.00 94.06 450 ASP A C 1
ATOM 3564 O O . ASP A 1 450 ? -20.549 -2.350 6.101 1.00 94.06 450 ASP A O 1
ATOM 3568 N N . SER A 1 451 ? -22.664 -2.733 5.564 1.00 91.38 451 SER A N 1
ATOM 3569 C CA . SER A 1 451 ? -22.827 -1.472 4.831 1.00 91.38 451 SER A CA 1
ATOM 3570 C C . SER A 1 451 ? -23.191 -0.268 5.710 1.00 91.38 451 SER A C 1
ATOM 3572 O O . SER A 1 451 ? -23.571 0.775 5.177 1.00 91.38 451 SER A O 1
ATOM 3574 N N . TYR A 1 452 ? -23.181 -0.393 7.042 1.00 95.56 452 TYR A N 1
ATOM 3575 C CA . TYR A 1 452 ? -23.545 0.726 7.914 1.00 95.56 452 TYR A CA 1
ATOM 3576 C C . TYR A 1 452 ? -22.381 1.722 8.064 1.00 95.56 452 TYR A C 1
ATOM 3578 O O . TYR A 1 452 ? -21.232 1.280 8.162 1.00 95.56 452 TYR A O 1
ATOM 3586 N N . PRO A 1 453 ? -22.655 3.042 8.145 1.00 96.50 453 PRO A N 1
ATOM 3587 C CA . PRO A 1 453 ? -21.613 4.061 8.269 1.00 96.50 453 PRO A CA 1
ATOM 3588 C C . PRO A 1 453 ? -20.760 3.899 9.526 1.00 96.50 453 PRO A C 1
ATOM 3590 O O . PRO A 1 453 ? -21.292 3.705 10.627 1.00 96.50 453 PRO A O 1
ATOM 3593 N N . LYS A 1 454 ? -19.439 4.031 9.377 1.00 98.31 454 LYS A N 1
ATOM 3594 C CA . LYS A 1 454 ? -18.480 3.928 10.483 1.00 98.31 454 LYS A CA 1
ATOM 3595 C C . LYS A 1 454 ? -17.478 5.077 10.457 1.00 98.31 454 LYS A C 1
ATOM 3597 O O . LYS A 1 454 ? -16.843 5.356 9.448 1.00 98.31 454 LYS A O 1
ATOM 3602 N N . SER A 1 455 ? -17.314 5.736 11.594 1.00 98.56 455 SER A N 1
ATOM 3603 C CA . SER A 1 455 ? -16.346 6.802 11.819 1.00 98.56 455 SER A CA 1
ATOM 3604 C C . SER A 1 455 ? -15.506 6.473 13.046 1.00 98.56 455 SER A C 1
ATOM 3606 O O . SER A 1 455 ? -16.054 6.209 14.114 1.00 98.56 455 SER A O 1
ATOM 3608 N N . PHE A 1 456 ? -14.186 6.530 12.907 1.00 98.69 456 PHE A N 1
ATOM 3609 C CA . PHE A 1 456 ? -13.216 6.300 13.977 1.00 98.69 456 PHE A CA 1
ATOM 3610 C C . PHE A 1 456 ? -12.410 7.570 14.179 1.00 98.69 456 PHE A C 1
ATOM 3612 O O . PHE A 1 456 ? -11.849 8.089 13.226 1.00 98.69 456 PHE A O 1
ATOM 3619 N N . THR A 1 457 ? -12.356 8.112 15.389 1.00 98.31 457 THR A N 1
ATOM 3620 C CA . THR A 1 457 ? -11.611 9.346 15.672 1.00 98.31 457 THR A CA 1
ATOM 3621 C C . THR A 1 457 ? -10.666 9.123 16.834 1.00 98.31 457 THR A C 1
ATOM 3623 O O . THR A 1 457 ? -11.130 8.822 17.933 1.00 98.31 457 THR A O 1
ATOM 3626 N N . ASN A 1 458 ? -9.360 9.311 16.621 1.00 94.25 458 ASN A N 1
ATOM 3627 C CA . ASN A 1 458 ? -8.414 9.277 17.730 1.00 94.25 458 ASN A CA 1
ATOM 3628 C C . ASN A 1 458 ? -8.719 10.440 18.685 1.00 94.25 458 ASN A C 1
ATOM 3630 O O . ASN A 1 458 ? -8.765 11.605 18.285 1.00 94.25 458 ASN A O 1
ATOM 3634 N N . SER A 1 459 ? -8.965 10.115 19.953 1.00 91.94 459 SER A N 1
ATOM 3635 C CA . SER A 1 459 ? -9.232 11.097 21.004 1.00 91.94 459 SER A CA 1
ATOM 3636 C C . SER A 1 459 ? -8.165 10.986 22.085 1.00 91.94 459 SER A C 1
ATOM 3638 O O . SER A 1 459 ? -8.407 10.435 23.156 1.00 91.94 459 SER A O 1
ATOM 3640 N N . TRP A 1 460 ? -6.971 11.503 21.787 1.00 84.44 460 TRP A N 1
ATOM 3641 C CA . TRP A 1 460 ? -5.806 11.394 22.669 1.00 84.44 460 TRP A CA 1
ATOM 3642 C C . TRP A 1 460 ? -6.090 11.813 24.115 1.00 84.44 460 TRP A C 1
ATOM 3644 O O . TRP A 1 460 ? -5.777 11.059 25.023 1.00 84.44 460 TRP A O 1
ATOM 3654 N N . PHE A 1 461 ? -6.742 12.959 24.347 1.00 80.88 461 PHE A N 1
ATOM 3655 C CA . PHE A 1 461 ? -7.045 13.411 25.712 1.00 80.88 461 PHE A CA 1
ATOM 3656 C C . PHE A 1 461 ? -7.926 12.411 26.476 1.00 80.88 461 PHE A C 1
ATOM 3658 O O . PHE A 1 461 ? -7.652 12.103 27.630 1.00 80.88 461 PHE A O 1
ATOM 3665 N N . TYR A 1 462 ? -8.954 11.864 25.820 1.00 85.62 462 TYR A N 1
ATOM 3666 C CA . TYR A 1 462 ? -9.801 10.830 26.415 1.00 85.62 462 TYR A CA 1
ATOM 3667 C C . TYR A 1 462 ? -8.997 9.563 26.737 1.00 85.62 462 TYR A C 1
ATOM 3669 O O . TYR A 1 462 ? -9.119 9.027 27.836 1.00 85.62 462 TYR A O 1
ATOM 3677 N N . ILE A 1 463 ? -8.163 9.107 25.797 1.00 85.25 463 ILE A N 1
ATOM 3678 C CA . ILE A 1 463 ? -7.333 7.910 25.968 1.00 85.25 463 ILE A CA 1
ATOM 3679 C C . ILE A 1 463 ? -6.358 8.117 27.130 1.00 85.25 463 ILE A C 1
ATOM 3681 O O . ILE A 1 463 ? -6.348 7.317 28.061 1.00 85.25 463 ILE A O 1
ATOM 3685 N N . PHE A 1 464 ? -5.613 9.223 27.110 1.00 79.56 464 PHE A N 1
ATOM 3686 C CA . PHE A 1 464 ? -4.638 9.611 28.124 1.00 79.56 464 PHE A CA 1
ATOM 3687 C C . PHE A 1 464 ? -5.251 9.646 29.527 1.00 79.56 464 PHE A C 1
ATOM 3689 O O . PHE A 1 464 ? -4.710 9.032 30.443 1.00 79.56 464 PHE A O 1
ATOM 3696 N N . GLU A 1 465 ? -6.400 10.305 29.697 1.00 80.19 465 GLU A N 1
ATOM 3697 C CA . GLU A 1 465 ? -7.107 10.370 30.983 1.00 80.19 465 GLU A CA 1
ATOM 3698 C C . GLU A 1 465 ? -7.512 8.980 31.490 1.00 80.19 465 GLU A C 1
ATOM 3700 O O . GLU A 1 465 ? -7.423 8.702 32.685 1.00 80.19 465 GLU A O 1
ATOM 3705 N N . LYS A 1 466 ? -7.949 8.082 30.599 1.00 82.81 466 LYS A N 1
ATOM 3706 C CA . LYS A 1 466 ? -8.386 6.733 30.983 1.00 82.81 466 LYS A CA 1
ATOM 3707 C C . LYS A 1 466 ? -7.222 5.808 31.317 1.00 82.81 466 LYS A C 1
ATOM 3709 O O . LYS A 1 466 ? -7.321 5.089 32.307 1.00 82.81 466 LYS A O 1
ATOM 3714 N N . ILE A 1 467 ? -6.137 5.838 30.542 1.00 77.50 467 ILE A N 1
ATOM 3715 C CA . ILE A 1 467 ? -4.969 4.981 30.790 1.00 77.50 467 ILE A CA 1
ATOM 3716 C C . ILE A 1 467 ? -4.122 5.476 31.963 1.00 77.50 467 ILE A C 1
ATOM 3718 O O . ILE A 1 467 ? -3.494 4.657 32.618 1.00 77.50 467 ILE A O 1
ATOM 3722 N N . ASN A 1 468 ? -4.108 6.783 32.258 1.00 70.12 468 ASN A N 1
ATOM 3723 C CA . ASN A 1 468 ? -3.305 7.358 33.346 1.00 70.12 468 ASN A CA 1
ATOM 3724 C C . ASN A 1 468 ? -4.079 7.600 34.639 1.00 70.12 468 ASN A C 1
ATOM 3726 O O . ASN A 1 468 ? -3.505 8.086 35.615 1.00 70.12 468 ASN A O 1
ATOM 3730 N N . ARG A 1 469 ? -5.362 7.239 34.684 1.00 67.81 469 ARG A N 1
ATOM 3731 C CA . ARG A 1 469 ? -6.138 7.312 35.917 1.00 67.81 469 ARG A CA 1
ATOM 3732 C C . ARG A 1 469 ? -5.486 6.447 36.997 1.00 67.81 469 ARG A C 1
ATOM 3734 O O . ARG A 1 469 ? -5.096 5.307 36.742 1.00 67.81 469 ARG A O 1
ATOM 3741 N N . GLU A 1 470 ? -5.412 6.978 38.215 1.00 58.81 470 GLU A N 1
ATOM 3742 C CA . GLU A 1 470 ? -5.091 6.169 39.390 1.00 58.81 470 GLU A CA 1
ATOM 3743 C C . GLU A 1 470 ? -6.188 5.111 39.569 1.00 58.81 470 GLU A C 1
ATOM 3745 O O . GLU A 1 470 ? -7.349 5.425 39.851 1.00 58.81 470 GLU A O 1
ATOM 3750 N N . VAL A 1 471 ? -5.813 3.854 39.359 1.00 64.31 471 VAL A N 1
ATOM 3751 C CA . VAL A 1 471 ? -6.652 2.674 39.560 1.00 64.31 471 VAL A CA 1
ATOM 3752 C C . VAL A 1 471 ? -5.984 1.782 40.596 1.00 64.31 471 VAL A C 1
ATOM 3754 O O . VAL A 1 471 ? -4.762 1.799 40.750 1.00 64.31 471 VAL A O 1
ATOM 3757 N N . ALA A 1 472 ? -6.783 1.030 41.352 1.00 60.72 472 ALA A N 1
ATOM 3758 C CA . ALA A 1 472 ? -6.223 -0.020 42.188 1.00 60.72 472 ALA A CA 1
ATOM 3759 C C . ALA A 1 472 ? -5.519 -1.043 41.283 1.00 60.72 472 ALA A C 1
ATOM 3761 O O . ALA A 1 472 ? -6.009 -1.328 40.197 1.00 60.72 472 ALA A O 1
ATOM 3762 N N . GLU A 1 473 ? -4.409 -1.626 41.732 1.00 64.56 473 GLU A N 1
ATOM 3763 C CA . GLU A 1 473 ? -3.611 -2.580 40.940 1.00 64.56 473 GLU A CA 1
ATOM 3764 C C . GLU A 1 473 ? -4.437 -3.770 40.408 1.00 64.56 473 GLU A C 1
ATOM 3766 O O . GLU A 1 473 ? -4.176 -4.291 39.328 1.00 64.56 473 GLU A O 1
ATOM 3771 N N . ALA A 1 474 ? -5.474 -4.180 41.146 1.00 65.06 474 ALA A N 1
ATOM 3772 C CA . ALA A 1 474 ? -6.396 -5.239 40.734 1.00 65.06 474 ALA A CA 1
ATOM 3773 C C . ALA A 1 474 ? -7.324 -4.840 39.569 1.00 65.06 474 ALA A C 1
ATOM 3775 O O . ALA A 1 474 ? -7.813 -5.717 38.862 1.00 65.06 474 ALA A O 1
ATOM 3776 N N . ASP A 1 475 ? -7.550 -3.540 39.384 1.00 69.62 475 ASP A N 1
ATOM 3777 C CA . ASP A 1 475 ? -8.400 -2.949 38.346 1.00 69.62 475 ASP A CA 1
ATOM 3778 C C . ASP A 1 475 ? -7.565 -2.332 37.209 1.00 69.62 475 ASP A C 1
ATOM 3780 O O . ASP A 1 475 ? -8.103 -1.642 36.342 1.00 69.62 475 ASP A O 1
ATOM 3784 N N . ASP A 1 476 ? -6.249 -2.550 37.226 1.00 76.56 476 ASP A N 1
ATOM 3785 C CA . ASP A 1 476 ? -5.340 -2.083 36.194 1.00 76.56 476 ASP A CA 1
ATOM 3786 C C . ASP A 1 476 ? -5.229 -3.120 35.068 1.00 76.56 476 ASP A C 1
ATOM 3788 O O . ASP A 1 476 ? -4.788 -4.250 35.315 1.00 76.56 476 ASP A O 1
ATOM 3792 N N . PRO A 1 477 ? -5.622 -2.777 33.828 1.00 77.75 477 PRO A N 1
ATOM 3793 C CA . PRO A 1 477 ? -5.504 -3.701 32.710 1.00 77.75 477 PRO A CA 1
ATOM 3794 C C . PRO A 1 477 ? -4.048 -3.955 32.302 1.00 77.75 477 PRO A C 1
ATOM 3796 O O . PRO A 1 477 ? -3.801 -4.939 31.607 1.00 77.75 477 PRO A O 1
ATOM 3799 N N . PHE A 1 478 ? -3.093 -3.108 32.705 1.00 77.25 478 PHE A N 1
ATOM 3800 C CA . PHE A 1 478 ? -1.689 -3.226 32.318 1.00 77.25 478 PHE A CA 1
ATOM 3801 C C . PHE A 1 478 ? -0.911 -4.152 33.257 1.00 77.25 478 PHE A C 1
ATOM 3803 O O . PHE A 1 478 ? -1.034 -4.098 34.481 1.00 77.25 478 PHE A O 1
ATOM 3810 N N . VAL A 1 479 ? -0.073 -5.009 32.674 1.00 70.25 479 VAL A N 1
ATOM 3811 C CA . VAL A 1 479 ? 0.882 -5.827 33.426 1.00 70.25 479 VAL A CA 1
ATOM 3812 C C . VAL A 1 479 ? 2.175 -5.039 33.591 1.00 70.25 479 VAL A C 1
ATOM 3814 O O . VAL A 1 479 ? 2.769 -4.588 32.616 1.00 70.25 479 VAL A O 1
ATOM 3817 N N . TYR A 1 480 ? 2.608 -4.894 34.837 1.00 63.00 480 TYR A N 1
ATOM 3818 C CA . TYR A 1 480 ? 3.871 -4.267 35.197 1.00 63.00 480 TYR A CA 1
ATOM 3819 C C . TYR A 1 480 ? 5.018 -5.272 35.062 1.00 63.00 480 TYR A C 1
ATOM 3821 O O . TYR A 1 480 ? 4.882 -6.414 35.503 1.00 63.00 480 TYR A O 1
ATOM 3829 N N . SER A 1 481 ? 6.148 -4.866 34.477 1.00 53.47 481 SER A N 1
ATOM 3830 C CA . SER A 1 481 ? 7.370 -5.665 34.570 1.00 53.47 481 SER A CA 1
ATOM 3831 C C . SER A 1 481 ? 7.913 -5.595 35.999 1.00 53.47 481 SER A C 1
ATOM 3833 O O . SER A 1 481 ? 8.090 -4.506 36.544 1.00 53.47 481 SER A O 1
ATOM 3835 N N . ASP A 1 482 ? 8.247 -6.745 36.587 1.00 43.44 482 ASP A N 1
ATOM 3836 C CA . ASP A 1 482 ? 8.952 -6.808 37.880 1.00 43.44 482 ASP A CA 1
ATOM 3837 C C . ASP A 1 482 ? 10.394 -6.254 37.789 1.00 43.44 482 ASP A C 1
ATOM 3839 O O . ASP A 1 482 ? 11.070 -6.052 38.803 1.00 43.44 482 ASP A O 1
ATOM 3843 N N . GLU A 1 483 ? 10.887 -6.004 36.571 1.00 40.62 483 GLU A N 1
ATOM 3844 C CA . GLU A 1 483 ? 12.186 -5.390 36.320 1.00 40.62 483 GLU A CA 1
ATOM 3845 C C . GLU A 1 483 ? 12.123 -3.874 36.528 1.00 40.62 483 GLU A C 1
ATOM 3847 O O . GLU A 1 483 ? 11.653 -3.107 35.690 1.00 40.62 483 GLU A O 1
ATOM 3852 N N . TYR A 1 484 ? 12.643 -3.430 37.670 1.00 41.50 484 TYR A N 1
ATOM 3853 C CA . TYR A 1 484 ? 12.971 -2.027 37.883 1.00 41.50 484 TYR A CA 1
ATOM 3854 C C . TYR A 1 484 ? 14.173 -1.647 37.020 1.00 41.50 484 TYR A C 1
ATOM 3856 O O . TYR A 1 484 ? 15.294 -2.102 37.268 1.00 41.50 484 TYR A O 1
ATOM 3864 N N . ILE A 1 485 ? 13.970 -0.760 36.047 1.00 41.03 485 ILE A N 1
ATOM 3865 C CA . ILE A 1 485 ? 15.091 -0.166 35.323 1.00 41.03 485 ILE A CA 1
ATOM 3866 C C . ILE A 1 485 ? 15.657 0.977 36.162 1.00 41.03 485 ILE A C 1
ATOM 3868 O O . ILE A 1 485 ? 15.013 2.003 36.393 1.00 41.03 485 ILE A O 1
ATOM 3872 N N . ASN A 1 486 ? 16.905 0.814 36.599 1.00 36.00 486 ASN A N 1
ATOM 3873 C CA . ASN A 1 486 ? 17.677 1.902 37.184 1.00 36.00 486 ASN A CA 1
ATOM 3874 C C . ASN A 1 486 ? 18.063 2.886 36.075 1.00 36.00 486 ASN A C 1
ATOM 3876 O O . ASN A 1 486 ? 19.065 2.689 35.388 1.00 36.00 486 ASN A O 1
ATOM 3880 N N . ARG A 1 487 ? 17.295 3.965 35.898 1.00 38.28 487 ARG A N 1
ATOM 3881 C CA . ARG A 1 487 ? 17.746 5.096 35.078 1.00 38.28 487 ARG A CA 1
ATOM 3882 C C . ARG A 1 487 ? 18.582 6.042 35.931 1.00 38.28 487 ARG A C 1
ATOM 3884 O O . ARG A 1 487 ? 18.069 6.703 36.833 1.00 38.28 487 ARG A O 1
ATOM 3891 N N . THR A 1 488 ? 19.871 6.126 35.621 1.00 33.91 488 THR A N 1
ATOM 3892 C CA . THR A 1 488 ? 20.738 7.193 36.123 1.00 33.91 488 THR A CA 1
ATOM 3893 C C . THR A 1 488 ? 20.461 8.449 35.311 1.00 33.91 488 THR A C 1
ATOM 3895 O O . THR A 1 488 ? 20.810 8.521 34.137 1.00 33.91 488 THR A O 1
ATOM 3898 N N . ILE A 1 489 ? 19.828 9.445 35.924 1.00 36.94 489 ILE A N 1
ATOM 3899 C CA . ILE A 1 489 ? 19.789 10.791 35.355 1.00 36.94 489 ILE A CA 1
ATOM 3900 C C . ILE A 1 489 ? 21.041 11.503 35.867 1.00 36.94 489 ILE A C 1
ATOM 3902 O O . ILE A 1 489 ? 21.134 11.808 37.056 1.00 36.94 489 ILE A O 1
ATOM 3906 N N . GLU A 1 490 ? 22.012 11.766 34.992 1.00 33.22 490 GLU A N 1
ATOM 3907 C CA . GLU A 1 490 ? 22.979 12.825 35.272 1.00 33.22 490 GLU A CA 1
ATOM 3908 C C . GLU A 1 490 ? 22.205 14.141 35.236 1.00 33.22 490 GLU A C 1
ATOM 3910 O O . GLU A 1 490 ? 21.801 14.613 34.175 1.00 33.22 490 GLU A O 1
ATOM 3915 N N . SER A 1 491 ? 21.940 14.733 36.400 1.00 36.53 491 SER A N 1
ATOM 3916 C CA . SER A 1 491 ? 21.426 16.095 36.433 1.00 36.53 491 SER A CA 1
ATOM 3917 C C . SER A 1 491 ? 22.559 17.043 36.033 1.00 36.53 491 SER A C 1
ATOM 3919 O O . SER A 1 491 ? 23.226 17.628 36.889 1.00 36.53 491 SER A O 1
ATOM 3921 N N . SER A 1 492 ? 22.784 17.242 34.736 1.00 32.22 492 SER A N 1
ATOM 3922 C CA . SER A 1 492 ? 23.234 18.556 34.297 1.00 32.22 492 SER A CA 1
ATOM 3923 C C . SER A 1 492 ? 22.065 19.494 34.587 1.00 32.22 492 SER A C 1
ATOM 3925 O O . SER A 1 492 ? 21.055 19.472 33.889 1.00 32.22 492 SER A O 1
ATOM 3927 N N . LEU A 1 493 ? 22.150 20.234 35.692 1.00 31.92 493 LEU A N 1
ATOM 3928 C CA . LEU A 1 493 ? 21.234 21.320 36.035 1.00 31.92 493 LEU A CA 1
ATOM 3929 C C . LEU A 1 493 ? 21.311 22.402 34.943 1.00 31.92 493 LEU A C 1
ATOM 3931 O O . LEU A 1 493 ? 21.923 23.447 35.134 1.00 31.92 493 LEU A O 1
ATOM 3935 N N . GLU A 1 494 ? 20.680 22.165 33.798 1.00 30.59 494 GLU A N 1
ATOM 3936 C CA . GLU A 1 494 ? 20.182 23.228 32.938 1.00 30.59 494 GLU A CA 1
ATOM 3937 C C . GLU A 1 494 ? 18.744 23.500 33.363 1.00 30.59 494 GLU A C 1
ATOM 3939 O O . GLU A 1 494 ? 17.773 22.927 32.877 1.00 30.59 494 GLU A O 1
ATOM 3944 N N . VAL A 1 495 ? 18.631 24.367 34.367 1.00 29.64 495 VAL A N 1
ATOM 3945 C CA . VAL A 1 495 ? 17.369 24.996 34.733 1.00 29.64 495 VAL A CA 1
ATOM 3946 C C . VAL A 1 495 ? 16.948 25.879 33.560 1.00 29.64 495 VAL A C 1
ATOM 3948 O O . VAL A 1 495 ? 17.494 26.963 33.366 1.00 29.64 495 VAL A O 1
ATOM 3951 N N . THR A 1 496 ? 15.959 25.428 32.798 1.00 33.00 496 THR A N 1
ATOM 3952 C CA . THR A 1 496 ? 15.049 26.313 32.065 1.00 33.00 496 THR A CA 1
ATOM 3953 C C . THR A 1 496 ? 13.657 26.163 32.683 1.00 33.00 496 THR A C 1
ATOM 3955 O O . THR A 1 496 ? 13.270 25.089 33.135 1.00 33.00 496 THR A O 1
ATOM 3958 N N . GLU A 1 497 ? 12.998 27.301 32.880 1.00 28.27 497 GLU A N 1
ATOM 3959 C CA . GLU A 1 497 ? 12.003 27.564 33.926 1.00 28.27 497 GLU A CA 1
ATOM 3960 C C . GLU A 1 497 ? 10.761 26.643 33.942 1.00 28.27 497 GLU A C 1
ATOM 3962 O O . GLU A 1 497 ? 10.234 26.302 32.883 1.00 28.27 497 GLU A O 1
ATOM 3967 N N . PRO A 1 498 ? 10.206 26.312 35.128 1.00 34.81 498 PRO A N 1
ATOM 3968 C CA . PRO A 1 498 ? 8.994 25.511 35.231 1.00 34.81 498 PRO A CA 1
ATOM 3969 C C . PRO A 1 498 ? 7.734 26.380 35.381 1.00 34.81 498 PRO A C 1
ATOM 3971 O O . PRO A 1 498 ? 7.525 27.038 36.403 1.00 34.81 498 PRO A O 1
ATOM 3974 N N . THR A 1 499 ? 6.804 26.279 34.431 1.00 29.55 499 THR A N 1
ATOM 3975 C CA . THR A 1 499 ? 5.380 26.404 34.764 1.00 29.55 499 THR A CA 1
ATOM 3976 C C . THR A 1 499 ? 4.943 25.138 35.490 1.00 29.55 499 THR A C 1
ATOM 3978 O O . THR A 1 499 ? 4.915 24.067 34.896 1.00 29.55 499 THR A O 1
ATOM 3981 N N . ASN A 1 500 ? 4.621 25.304 36.775 1.00 33.47 500 ASN A N 1
ATOM 3982 C CA . ASN A 1 500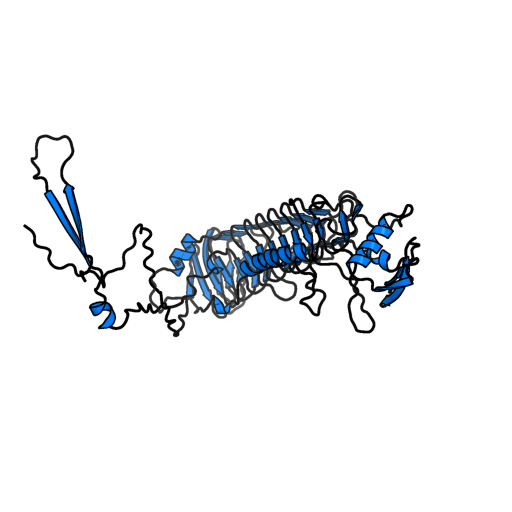 ? 3.725 24.494 37.603 1.00 33.47 500 ASN A CA 1
ATOM 3983 C C . ASN A 1 500 ? 3.639 22.993 37.286 1.00 33.47 500 ASN A C 1
ATOM 3985 O O . ASN A 1 500 ? 2.875 22.606 36.414 1.00 33.47 500 ASN A O 1
ATOM 3989 N N . ILE A 1 501 ? 4.267 22.160 38.121 1.00 28.66 501 ILE A N 1
ATOM 3990 C CA . ILE A 1 501 ? 3.610 21.040 38.817 1.00 28.66 501 ILE A CA 1
ATOM 3991 C C . ILE A 1 501 ? 4.520 20.564 39.961 1.00 28.66 501 ILE A C 1
ATOM 3993 O O . ILE A 1 501 ? 5.745 20.542 39.885 1.00 28.66 501 ILE A O 1
ATOM 3997 N N . VAL A 1 502 ? 3.864 20.267 41.075 1.00 34.94 502 VAL A N 1
ATOM 3998 C CA . VAL A 1 502 ? 4.383 19.906 42.391 1.00 34.94 502 VAL A CA 1
ATOM 3999 C C . VAL A 1 502 ? 5.008 18.507 42.385 1.00 34.94 502 VAL A C 1
ATOM 4001 O O . VAL A 1 502 ? 4.292 17.560 42.089 1.00 34.94 502 VAL A O 1
ATOM 4004 N N . ALA A 1 503 ? 6.269 18.367 42.826 1.00 34.47 503 ALA A N 1
ATOM 4005 C CA . ALA A 1 503 ? 6.760 17.237 43.642 1.00 34.47 503 ALA A CA 1
ATOM 4006 C C . ALA A 1 503 ? 8.242 17.406 44.067 1.00 34.47 503 ALA A C 1
ATOM 4008 O O . ALA A 1 503 ? 9.129 16.791 43.489 1.00 34.47 503 ALA A O 1
ATOM 4009 N N . TYR A 1 504 ? 8.531 18.179 45.126 1.00 33.50 504 TYR A N 1
ATOM 4010 C CA . TYR A 1 504 ? 9.882 18.222 45.741 1.00 33.50 504 TYR A CA 1
ATOM 4011 C C . TYR A 1 504 ? 9.860 18.120 47.274 1.00 33.50 504 TYR A C 1
ATOM 4013 O O . TYR A 1 504 ? 10.710 18.676 47.969 1.00 33.50 504 TYR A O 1
ATOM 4021 N N . LYS A 1 505 ? 8.891 17.386 47.834 1.00 32.94 505 LYS A N 1
ATOM 4022 C CA . LYS A 1 505 ? 8.677 17.267 49.290 1.00 32.94 505 LYS A CA 1
ATOM 4023 C C . LYS A 1 505 ? 9.803 16.578 50.087 1.00 32.94 505 LYS A C 1
ATOM 4025 O O . LYS A 1 505 ? 9.623 16.368 51.279 1.00 32.94 505 LYS A O 1
ATOM 4030 N N . GLN A 1 506 ? 10.942 16.241 49.483 1.00 37.09 506 GLN A N 1
ATOM 4031 C CA . GLN A 1 506 ? 12.052 15.578 50.181 1.00 37.09 506 GLN A CA 1
ATOM 4032 C C . GLN A 1 506 ? 13.302 16.456 50.377 1.00 37.09 506 GLN A C 1
ATOM 4034 O O . GLN A 1 506 ? 14.188 16.053 51.121 1.00 37.09 506 GLN A O 1
ATOM 4039 N N . TYR A 1 507 ? 13.367 17.664 49.795 1.00 35.91 507 TYR A N 1
ATOM 4040 C CA . TYR A 1 507 ? 14.561 18.533 49.887 1.00 35.91 507 TYR A CA 1
ATOM 4041 C C . TYR A 1 507 ? 14.314 19.916 50.509 1.00 35.91 507 TYR A C 1
ATOM 4043 O O . TYR A 1 507 ? 15.228 20.734 50.577 1.00 35.91 507 TYR A O 1
ATOM 4051 N N . ILE A 1 508 ? 13.096 20.190 50.980 1.00 34.69 508 ILE A N 1
ATOM 4052 C CA . ILE A 1 508 ? 12.739 21.438 51.667 1.00 34.69 508 ILE A CA 1
ATOM 4053 C C . ILE A 1 508 ? 12.171 21.064 53.038 1.00 34.69 508 ILE A C 1
ATOM 4055 O O . ILE A 1 508 ? 11.056 20.543 53.109 1.00 34.69 508 ILE A O 1
ATOM 4059 N N . SER A 1 509 ? 12.912 21.327 54.122 1.00 35.72 509 SER A N 1
ATOM 4060 C CA . SER A 1 509 ? 12.293 21.429 55.448 1.00 35.72 509 SER A CA 1
ATOM 4061 C C . SER A 1 509 ? 11.640 22.808 55.554 1.00 35.72 509 SER A C 1
ATOM 4063 O O . SER A 1 509 ? 12.260 23.839 55.294 1.00 35.72 509 SER A O 1
ATOM 4065 N N . ILE A 1 510 ? 10.343 22.828 55.857 1.00 37.50 510 ILE A N 1
ATOM 4066 C CA . ILE A 1 510 ? 9.639 24.047 56.254 1.00 37.50 510 ILE A CA 1
ATOM 4067 C C . ILE A 1 510 ? 9.684 24.051 57.774 1.00 37.50 510 ILE A C 1
ATOM 4069 O O . ILE A 1 510 ? 8.803 23.490 58.422 1.00 37.50 510 ILE A O 1
ATOM 4073 N N . ASP A 1 511 ? 10.733 24.643 58.332 1.00 32.22 511 ASP A N 1
ATOM 4074 C CA . ASP A 1 511 ? 10.831 24.823 59.772 1.00 32.22 511 ASP A CA 1
ATOM 4075 C C . ASP A 1 511 ? 10.273 26.199 60.150 1.00 32.22 511 ASP A C 1
ATOM 4077 O O . ASP A 1 511 ? 10.771 27.239 59.724 1.00 32.22 511 ASP A O 1
ATOM 4081 N N . ASN A 1 512 ? 9.238 26.158 60.989 1.00 30.69 512 ASN A N 1
ATOM 4082 C CA . ASN A 1 512 ? 8.664 27.251 61.777 1.00 30.69 512 ASN A CA 1
ATOM 4083 C C . ASN A 1 512 ? 7.768 28.261 61.046 1.00 30.69 512 ASN A C 1
ATOM 4085 O O . ASN A 1 512 ? 8.188 29.315 60.578 1.00 30.69 512 ASN A O 1
ATOM 4089 N N . TRP A 1 513 ? 6.464 27.990 61.108 1.00 28.22 513 TRP A N 1
ATOM 4090 C CA . TRP A 1 513 ? 5.470 29.057 61.178 1.00 28.22 513 TRP A CA 1
ATOM 4091 C C . TRP A 1 513 ? 5.439 29.603 62.610 1.00 28.22 513 TRP A C 1
ATOM 4093 O O . TRP A 1 513 ? 4.935 28.929 63.505 1.00 28.22 513 TRP A O 1
ATOM 4103 N N . GLU A 1 514 ? 5.907 30.830 62.826 1.00 27.69 514 GLU A N 1
ATOM 4104 C CA . GLU A 1 514 ? 5.458 31.637 63.963 1.00 27.69 514 GLU A CA 1
ATOM 4105 C C . GLU A 1 514 ? 4.615 32.802 63.451 1.00 27.69 514 GLU A C 1
ATOM 4107 O O . GLU A 1 514 ? 4.973 33.512 62.513 1.00 27.69 514 GLU A O 1
ATOM 4112 N N . LYS A 1 515 ? 3.447 32.963 64.069 1.00 25.83 515 LYS A N 1
ATOM 4113 C CA . LYS A 1 515 ? 2.536 34.077 63.838 1.00 25.83 515 LYS A CA 1
ATOM 4114 C C . LYS A 1 515 ? 2.952 35.200 64.790 1.00 25.83 515 LYS A C 1
ATOM 4116 O O . LYS A 1 515 ? 2.813 35.018 65.998 1.00 25.83 515 LYS A O 1
ATOM 4121 N N . LEU A 1 516 ? 3.452 36.316 64.260 1.00 29.98 516 LEU A N 1
ATOM 4122 C CA . LEU A 1 516 ? 3.567 37.582 64.997 1.00 29.98 516 LEU A CA 1
ATOM 4123 C C . LEU A 1 516 ? 2.358 38.466 64.698 1.00 29.98 516 LEU A C 1
ATOM 4125 O O . LEU A 1 516 ? 2.047 38.645 63.497 1.00 29.98 516 LEU A O 1
#

Sequence (516 aa):
SNSKKISLTLCSTYGVLDDKPEVEKIPQKVQMDFTIKMPSEEEILKENYYYIYRNVIETNRDSELWHNALVAYGDIQIYASDVKINGKVFAKGTSDGGFVLCGNGETVEVNSNLISANSVKISAETKNNILNVNGNIYADNVIIDHETKNNEIKIKGDVYTKDDLVLNGEKSRLKIEGNYYGFSDGALSSKHDESSGIIINAMDISTEDGSELKIFGEEMFVNGVSYIDVVDNKGYPYSTGESVSIKGNYRVYGSYFLDDDYYYYYNYYAPLTLVEERLNKSTNVRQKMNVFRKAEYFWNFGEKAEIPTWLNKGTNIVLPEPAKIYSTGAFITNNKIYKNGGLYTYGEAQGKIEECSSLYYQNLLGEYSEYVHIKDFDQSSSLEVICFSSNKNIYLVGPGGDQNVPSNNILKNVDANVNGIIVSEGDVYLRGTLNFKGTIITNGNIFIEDSYPKSFTNSWFYIFEKINREVAEADDPFVYSDEYINRTIESSLEVTEPTNIVAYKQYISIDNWEKL

Foldseek 3Di:
DDFDKDKDKDKDKDDDDDDDDPDDDDIDMDIDIDIDTDDDPVRPVPDDPDFPFDLDQDFLLPDPQQQALEAELAAAEEQAAAEEEATEYEFQYDDQGHYEDAHENHEYEYCEEYEYQHEDEYDALYENAEYHYAYEYQHQEYDDDANYECYEYAHAYEYFHQAEYEAHYKLYEYEYQAEYHNQHACPVDPDLSRFYAYEYNHPCLPPDSIYAYAHNHQAYAGNGFDWDPFADPVRHTHTALHSHDYPQLQVLQQDDDDDPFWDWDWDCTVPGTGTFWIAGPPPRDIDGDDSLNNLVSSQVQQPDPDHDPSNFLRCRYADHDLQRYAARGWYHHNSHIDSGRPPHDPVVSVVSSVVSVVVSVVSDDDAPVVNDDFDFAWDDDQAETETAEEDAEEEEEEPPWDQDDDPPHHYHYHYLHHEYDAEEQDEYEYTARHQYETHHHYNHYYYDDDHHHYYGHSDSVVHSCVQPDDDDPVNHGIDTDPDRDRDRDPPPPPDDDDDDDDDDVPPDDPPDDDDD

Radius of gyration: 31.93 Å; chains: 1; bounding box: 65×76×102 Å

Secondary structure (DSSP, 8-state):
----EEEEEEEEEES---S-TT--PPPEEEEEEEEEEPPPHHHHHHS-----EEEE---TTS-GGGGEEEEESS-EEE--SEEEEESEEEE--STT-EEEE-SSS-EEEESS-EEESSEEEEPTT-BS-EEEESS-EEESEEEE-TT-BS-EEEESS-EEESS-EEE-SBT-EEEESS-EEE--BSTT-SSSTTB--EEE--TTTTSTT--EEEE-SS-EEE----EEEEE-TTS-EEE-SBSEEETTGGGGGG-----SSEEEEEEEETTEEEEEEEEETTT--EEE--HHHHHHHHHHHHTSSS--TT----TTEE-S-GGGEEESSBEEETTEEESS-TT--HHHHHHHHHHHHHHHHHHS---HHHH--B--EE---SSEEEEEESS--EEEE-TTS-----TTSEEEE--SEEEEEEEESS-EEEESSEEEEEEEEESS-EEE-SSS-EEEE--HHHHHHHHSS---GGG--BPPPS--EEEE-----------S----TTS---------

pLDDT: mean 83.12, std 21.17, range [25.83, 98.88]